Protein AF-A0A4P5VGD0-F1 (afdb_monomer_lite)

Structure (mmCIF, N/CA/C/O backbone):
data_AF-A0A4P5VGD0-F1
#
_entry.id   AF-A0A4P5VGD0-F1
#
loop_
_atom_site.group_PDB
_atom_site.id
_atom_site.type_symbol
_atom_site.label_atom_id
_atom_site.label_alt_id
_atom_site.label_comp_id
_atom_site.label_asym_id
_atom_site.label_entity_id
_atom_site.label_seq_id
_atom_site.pdbx_PDB_ins_code
_atom_site.Cartn_x
_atom_site.Cartn_y
_atom_site.Cartn_z
_atom_site.occupancy
_atom_site.B_iso_or_equiv
_atom_site.auth_seq_id
_atom_site.auth_comp_id
_atom_site.auth_asym_id
_atom_site.auth_atom_id
_atom_site.pdbx_PDB_model_num
ATOM 1 N N . MET A 1 1 ? 10.796 -4.808 -43.319 1.00 58.41 1 MET A N 1
ATOM 2 C CA . MET A 1 1 ? 11.223 -4.225 -44.612 1.00 58.41 1 MET A CA 1
ATOM 3 C C . MET A 1 1 ? 10.543 -2.903 -44.930 1.00 58.41 1 MET A C 1
ATOM 5 O O . MET A 1 1 ? 11.162 -2.084 -45.590 1.00 58.41 1 MET A O 1
ATOM 9 N N . GLU A 1 2 ? 9.349 -2.638 -44.395 1.00 63.09 2 GLU A N 1
ATOM 10 C CA . GLU A 1 2 ? 8.651 -1.364 -44.605 1.00 63.09 2 GLU A CA 1
ATOM 11 C C . GLU A 1 2 ? 9.410 -0.129 -44.078 1.00 63.09 2 GLU A C 1
ATOM 13 O O . GLU A 1 2 ? 9.567 0.842 -44.813 1.00 63.09 2 GLU A O 1
ATOM 18 N N . ALA A 1 3 ? 9.984 -0.197 -42.869 1.00 63.00 3 ALA A N 1
ATOM 19 C CA . ALA A 1 3 ? 10.832 0.875 -42.333 1.00 63.00 3 ALA A CA 1
ATOM 20 C C . ALA A 1 3 ? 12.031 1.175 -43.257 1.00 63.00 3 ALA A C 1
ATOM 22 O O . ALA A 1 3 ? 12.229 2.310 -43.673 1.00 63.00 3 ALA A O 1
ATOM 23 N N . PHE A 1 4 ? 12.763 0.138 -43.686 1.00 71.12 4 PHE A N 1
ATOM 24 C CA . PHE A 1 4 ? 13.881 0.276 -44.628 1.00 71.12 4 PHE A CA 1
ATOM 25 C C . PHE A 1 4 ? 13.449 0.878 -45.973 1.00 71.12 4 PHE A C 1
ATOM 27 O O . PHE A 1 4 ? 14.137 1.739 -46.510 1.00 71.12 4 PHE A O 1
ATOM 34 N N . ARG A 1 5 ? 12.288 0.472 -46.506 1.00 72.94 5 ARG A N 1
ATOM 35 C CA . ARG A 1 5 ? 11.708 1.028 -47.737 1.00 72.94 5 ARG A CA 1
ATOM 36 C C . ARG A 1 5 ? 11.447 2.528 -47.614 1.00 72.94 5 ARG A C 1
ATOM 38 O O . ARG A 1 5 ? 11.770 3.275 -48.536 1.00 72.94 5 ARG A O 1
ATOM 45 N N . ARG A 1 6 ? 10.872 2.968 -46.492 1.00 71.56 6 ARG A N 1
ATOM 46 C CA . ARG A 1 6 ? 10.594 4.384 -46.228 1.00 71.56 6 ARG A CA 1
ATOM 47 C C . ARG A 1 6 ? 11.887 5.180 -46.068 1.00 71.56 6 ARG A C 1
ATOM 49 O O . ARG A 1 6 ? 12.048 6.187 -46.752 1.00 71.56 6 ARG A O 1
ATOM 56 N N . THR A 1 7 ? 12.831 4.691 -45.262 1.00 71.56 7 THR A N 1
ATOM 57 C CA . THR A 1 7 ? 14.151 5.314 -45.078 1.00 71.56 7 THR A CA 1
ATOM 58 C C . THR A 1 7 ? 14.897 5.447 -46.407 1.00 71.56 7 THR A C 1
ATOM 60 O O . THR A 1 7 ? 15.406 6.519 -46.720 1.00 71.56 7 THR A O 1
ATOM 63 N N . LEU A 1 8 ? 14.896 4.400 -47.240 1.00 77.38 8 LEU A N 1
ATOM 64 C CA . LEU A 1 8 ? 15.502 4.426 -48.573 1.00 77.38 8 LEU A CA 1
ATOM 65 C C . LEU A 1 8 ? 14.818 5.448 -49.496 1.00 77.38 8 LEU A C 1
ATOM 67 O O . LEU A 1 8 ? 15.493 6.135 -50.261 1.00 77.38 8 LEU A O 1
ATOM 71 N N . GLY A 1 9 ? 13.492 5.583 -49.400 1.00 77.06 9 GLY A N 1
ATOM 72 C CA . GLY A 1 9 ? 12.734 6.618 -50.103 1.00 77.06 9 GLY A CA 1
ATOM 73 C C . GLY A 1 9 ? 13.174 8.028 -49.703 1.00 77.06 9 GLY A C 1
ATOM 74 O O . GLY A 1 9 ? 13.541 8.821 -50.567 1.00 77.06 9 GLY A O 1
ATOM 75 N N . VAL A 1 10 ? 13.235 8.311 -48.396 1.00 74.69 10 VAL A N 1
ATOM 76 C CA . VAL A 1 10 ? 13.710 9.601 -47.861 1.00 74.69 10 VAL A CA 1
ATOM 77 C C . VAL A 1 10 ? 15.154 9.876 -48.292 1.00 74.69 10 VAL A C 1
ATOM 79 O O . VAL A 1 10 ? 15.471 10.990 -48.712 1.00 74.69 10 VAL A O 1
ATOM 82 N N . HIS A 1 11 ? 16.022 8.865 -48.243 1.00 74.12 11 HIS A N 1
ATOM 83 C CA . HIS A 1 11 ? 17.412 8.950 -48.687 1.00 74.12 11 HIS A CA 1
ATOM 84 C C . HIS A 1 11 ? 17.518 9.308 -50.180 1.00 74.12 11 HIS A C 1
ATOM 86 O O . HIS A 1 11 ? 18.175 10.288 -50.536 1.00 74.12 11 HIS A O 1
ATOM 92 N N . SER A 1 12 ? 16.811 8.572 -51.047 1.00 77.75 12 SER A N 1
ATOM 93 C CA . SER A 1 12 ? 16.772 8.805 -52.499 1.00 77.75 12 SER A CA 1
ATOM 94 C C . SER A 1 12 ? 16.236 10.201 -52.839 1.00 77.75 12 SER A C 1
ATOM 96 O O . SER A 1 12 ? 16.847 10.931 -53.621 1.00 77.75 12 SER A O 1
ATOM 98 N N . ASP A 1 13 ? 15.141 10.622 -52.203 1.00 78.25 13 ASP A N 1
ATOM 99 C CA . ASP A 1 13 ? 14.528 11.934 -52.432 1.00 78.25 13 ASP A CA 1
ATOM 100 C C . ASP A 1 13 ? 15.438 13.087 -51.989 1.00 78.25 13 ASP A C 1
ATOM 102 O O . ASP A 1 13 ? 15.508 14.126 -52.651 1.00 78.25 13 ASP A O 1
ATOM 106 N N . THR A 1 14 ? 16.172 12.903 -50.890 1.00 72.62 14 THR A N 1
ATOM 107 C CA . THR A 1 14 ? 17.129 13.897 -50.379 1.00 72.62 14 THR A CA 1
ATOM 108 C C . THR A 1 14 ? 18.311 14.066 -51.329 1.00 72.62 14 THR A C 1
ATOM 110 O O . THR A 1 14 ? 18.707 15.195 -51.627 1.00 72.62 14 THR A O 1
ATOM 113 N N . LEU A 1 15 ? 18.833 12.961 -51.866 1.00 74.31 15 LEU A N 1
ATOM 114 C CA . LEU A 1 15 ? 19.904 12.982 -52.862 1.00 74.31 15 LEU A CA 1
ATOM 115 C C . LEU A 1 15 ? 19.450 13.618 -54.187 1.00 74.31 15 LEU A C 1
ATOM 117 O O . LEU A 1 15 ? 20.179 14.442 -54.741 1.00 74.31 15 LEU A O 1
ATOM 121 N N . LYS A 1 16 ? 18.220 13.339 -54.646 1.00 76.06 16 LYS A N 1
ATOM 122 C CA . LYS A 1 16 ? 17.645 13.944 -55.865 1.00 76.06 16 LYS A CA 1
ATOM 123 C C . LYS A 1 16 ? 17.498 15.460 -55.736 1.00 76.06 16 LYS A C 1
ATOM 125 O O . LYS A 1 16 ? 17.841 16.199 -56.656 1.00 76.06 16 LYS A O 1
ATOM 130 N N . ARG A 1 17 ? 17.033 15.951 -54.580 1.00 71.06 17 ARG A N 1
ATOM 131 C CA . ARG A 1 17 ? 16.923 17.400 -54.309 1.00 71.06 17 ARG A CA 1
ATOM 132 C C . ARG A 1 17 ? 18.287 18.097 -54.293 1.00 71.06 17 ARG A C 1
ATOM 134 O O . ARG A 1 17 ? 18.388 19.242 -54.733 1.00 71.06 17 ARG A O 1
ATOM 141 N N . ARG A 1 18 ? 19.334 17.408 -53.822 1.00 68.94 18 ARG A N 1
ATOM 142 C CA . ARG A 1 18 ? 20.717 17.913 -53.805 1.00 68.94 18 ARG A CA 1
ATOM 143 C C . ARG A 1 18 ? 21.304 18.033 -55.215 1.00 68.94 18 ARG A C 1
ATOM 145 O O . ARG A 1 18 ? 21.927 19.048 -55.513 1.00 68.94 18 ARG A O 1
ATOM 152 N N . GLU A 1 19 ? 21.078 17.046 -56.084 1.00 68.31 19 GLU A N 1
ATOM 153 C CA . GLU A 1 19 ? 21.515 17.079 -57.492 1.00 68.31 19 GLU A CA 1
ATOM 154 C C . GLU A 1 19 ? 20.837 18.215 -58.281 1.00 68.31 19 GLU A C 1
ATOM 156 O O . GLU A 1 19 ? 21.471 18.889 -59.089 1.00 68.31 19 GLU A O 1
ATOM 161 N N . GLN A 1 20 ? 19.571 18.507 -57.970 1.00 69.94 20 GLN A N 1
ATOM 162 C CA . GLN A 1 20 ? 18.795 19.603 -58.569 1.00 69.94 20 GLN A CA 1
ATOM 163 C C . GLN A 1 20 ? 19.204 21.010 -58.083 1.00 69.94 20 GLN A C 1
ATOM 165 O O . GLN A 1 20 ? 18.547 21.995 -58.421 1.00 69.94 20 GLN A O 1
ATOM 170 N N . GLY A 1 21 ? 20.275 21.137 -57.291 1.00 57.81 21 GLY A N 1
ATOM 171 C CA . GLY A 1 21 ? 20.834 22.428 -56.878 1.00 57.81 21 GLY A CA 1
ATOM 172 C C . GLY A 1 21 ? 19.969 23.218 -55.890 1.00 57.81 21 GLY A C 1
ATOM 173 O O . GLY A 1 21 ? 20.215 24.407 -55.678 1.00 57.81 21 GLY A O 1
ATOM 174 N N . GLN A 1 22 ? 18.966 22.593 -55.262 1.00 53.88 22 GLN A N 1
ATOM 175 C CA . GLN A 1 22 ? 18.227 23.232 -54.177 1.00 53.88 22 GLN A CA 1
ATOM 176 C C . GLN A 1 22 ? 19.127 23.303 -52.939 1.00 53.88 22 GLN A C 1
ATOM 178 O O . GLN A 1 22 ? 19.459 22.290 -52.328 1.00 53.88 22 GLN A O 1
ATOM 183 N N . VAL A 1 23 ? 19.545 24.522 -52.582 1.00 45.59 23 VAL A N 1
ATOM 184 C CA . VAL A 1 23 ? 20.356 24.800 -51.391 1.00 45.59 23 VAL A CA 1
ATOM 185 C C . VAL A 1 23 ? 19.605 24.316 -50.150 1.00 45.59 23 VAL A C 1
ATOM 187 O O . VAL A 1 23 ? 18.684 24.978 -49.669 1.00 45.59 23 VAL A O 1
ATOM 190 N N . LEU A 1 24 ? 20.021 23.174 -49.602 1.00 50.53 24 LEU A N 1
ATOM 191 C CA . LEU A 1 24 ? 19.729 22.807 -48.221 1.00 50.53 24 LEU A CA 1
ATOM 192 C C . LEU A 1 24 ? 20.433 23.854 -47.354 1.00 50.53 24 LEU A C 1
ATOM 194 O O . LEU A 1 24 ? 21.659 23.847 -47.241 1.00 50.53 24 LEU A O 1
ATOM 198 N N . ARG A 1 25 ? 19.678 24.829 -46.826 1.00 43.50 25 ARG A N 1
ATOM 199 C CA . ARG A 1 25 ? 20.219 25.828 -45.893 1.00 43.50 25 ARG A CA 1
ATOM 200 C C . ARG A 1 25 ? 20.962 25.082 -44.787 1.00 43.50 25 ARG A C 1
ATOM 202 O O . ARG A 1 25 ? 20.392 24.210 -44.141 1.00 43.50 25 ARG A O 1
ATOM 209 N N . SER A 1 26 ? 22.232 25.426 -44.614 1.00 42.41 26 SER A N 1
ATOM 210 C CA . SER A 1 26 ? 23.135 24.846 -43.628 1.00 42.41 26 SER A CA 1
ATOM 211 C C . SER A 1 26 ? 22.540 24.930 -42.220 1.00 42.41 26 SER A C 1
ATOM 213 O O . SER A 1 26 ? 22.557 25.997 -41.604 1.00 42.41 26 SER A O 1
ATOM 215 N N . ALA A 1 27 ? 22.050 23.809 -41.699 1.00 38.38 27 ALA A N 1
ATOM 216 C CA . ALA A 1 27 ? 21.934 23.591 -40.265 1.00 38.38 27 ALA A CA 1
ATOM 217 C C . ALA A 1 27 ? 23.248 22.949 -39.808 1.00 38.38 27 ALA A C 1
ATOM 219 O O . ALA A 1 27 ? 23.415 21.735 -39.774 1.00 38.38 27 ALA A O 1
ATOM 220 N N . SER A 1 28 ? 24.247 23.789 -39.572 1.00 40.97 28 SER A N 1
ATOM 221 C CA . SER A 1 28 ? 25.548 23.389 -39.053 1.00 40.97 28 SER A CA 1
ATOM 222 C C . SER A 1 28 ? 25.488 23.298 -37.530 1.00 40.97 28 SER A C 1
ATOM 224 O O . SER A 1 28 ? 25.845 24.267 -36.867 1.00 40.97 28 SER A O 1
ATOM 226 N N . ARG A 1 29 ? 25.074 22.143 -36.980 1.00 44.34 29 ARG A N 1
ATOM 227 C CA . ARG A 1 29 ? 25.470 21.663 -35.637 1.00 44.34 29 ARG A CA 1
ATOM 228 C C . ARG A 1 29 ? 25.455 20.121 -35.571 1.00 44.34 29 ARG A C 1
ATOM 230 O O . ARG A 1 29 ? 24.401 19.538 -35.794 1.00 44.34 29 ARG A O 1
ATOM 237 N N . PRO A 1 30 ? 26.580 19.462 -35.233 1.00 44.38 30 PRO A N 1
ATOM 238 C CA . PRO A 1 30 ? 26.634 18.018 -34.958 1.00 44.38 30 PRO A CA 1
ATOM 239 C C . PRO A 1 30 ? 25.790 17.571 -33.750 1.00 44.38 30 PRO A C 1
ATOM 241 O O . PRO A 1 30 ? 25.445 16.401 -33.665 1.00 44.38 30 PRO A O 1
ATOM 244 N N . ASP A 1 31 ? 25.414 18.500 -32.861 1.00 43.91 31 ASP A N 1
ATOM 245 C CA . ASP A 1 31 ? 24.616 18.246 -31.646 1.00 43.91 31 ASP A CA 1
ATOM 246 C C . ASP A 1 31 ? 23.141 17.859 -31.900 1.00 43.91 31 ASP A C 1
ATOM 248 O O . ASP A 1 31 ? 22.397 17.658 -30.948 1.00 43.91 31 ASP A O 1
ATOM 252 N N . GLN A 1 32 ? 22.682 17.773 -33.156 1.00 43.09 32 GLN A N 1
ATOM 253 C CA . GLN A 1 32 ? 21.273 17.503 -33.506 1.00 43.09 32 GLN A CA 1
ATOM 254 C C . GLN A 1 32 ? 20.995 16.074 -34.011 1.00 43.09 32 GLN A C 1
ATOM 256 O O . GLN A 1 32 ? 19.909 15.815 -34.510 1.00 43.09 32 GLN A O 1
ATOM 261 N N . LEU A 1 33 ? 21.945 15.137 -33.896 1.00 50.72 33 LEU A N 1
ATOM 262 C CA . LEU A 1 33 ? 21.727 13.703 -34.182 1.00 50.72 33 LEU A CA 1
ATOM 263 C C . LEU A 1 33 ? 21.322 12.934 -32.909 1.00 50.72 33 LEU A C 1
ATOM 265 O O . LEU A 1 33 ? 21.836 11.846 -32.627 1.00 50.72 33 LEU A O 1
ATOM 269 N N . GLY A 1 34 ? 20.455 13.544 -32.099 1.00 48.34 34 GLY A N 1
ATOM 270 C CA . GLY A 1 34 ? 20.126 13.086 -30.751 1.00 48.34 34 GLY A CA 1
ATOM 271 C C . GLY A 1 34 ? 19.454 11.713 -30.733 1.00 48.34 34 GLY A C 1
ATOM 272 O O . GLY A 1 34 ? 19.787 10.892 -29.882 1.00 48.34 34 GLY A O 1
ATOM 273 N N . LEU A 1 35 ? 18.568 11.409 -31.691 1.00 49.19 35 LEU A N 1
ATOM 274 C CA . LEU A 1 35 ? 17.863 10.118 -31.769 1.00 49.19 35 LEU A CA 1
ATOM 275 C C . LEU A 1 35 ? 18.808 8.935 -32.053 1.00 49.19 35 LEU A C 1
ATOM 277 O O . LEU A 1 35 ? 18.571 7.827 -31.571 1.00 49.19 35 LEU A O 1
ATOM 281 N N . LEU A 1 36 ? 19.879 9.163 -32.823 1.00 47.16 36 LEU A N 1
ATOM 282 C CA . LEU A 1 36 ? 20.838 8.125 -33.231 1.00 47.16 36 LEU A CA 1
ATOM 283 C C . LEU A 1 36 ? 22.011 7.947 -32.254 1.00 47.16 36 LEU A C 1
ATOM 285 O O . LEU A 1 36 ? 22.601 6.867 -32.218 1.00 47.16 36 LEU A O 1
ATOM 289 N N . GLN A 1 37 ? 22.382 8.990 -31.502 1.00 43.28 37 GLN A N 1
ATOM 290 C CA . GLN A 1 37 ? 23.615 9.002 -30.700 1.00 43.28 37 GLN A CA 1
ATOM 291 C C . GLN A 1 37 ? 23.401 9.076 -29.183 1.00 43.28 37 GLN A C 1
ATOM 293 O O . GLN A 1 37 ? 24.281 8.633 -28.443 1.00 43.28 37 GLN A O 1
ATOM 298 N N . GLN A 1 38 ? 22.278 9.608 -28.690 1.00 44.91 38 GLN A N 1
ATOM 299 C CA . GLN A 1 38 ? 22.070 9.765 -27.247 1.00 44.91 38 GLN A CA 1
ATOM 300 C C . GLN A 1 38 ? 21.395 8.535 -26.626 1.00 44.91 38 GLN A C 1
ATOM 302 O O . GLN A 1 38 ? 20.489 7.919 -27.193 1.00 44.91 38 GLN A O 1
ATOM 307 N N . ALA A 1 39 ? 21.852 8.169 -25.426 1.00 42.50 39 ALA A N 1
ATOM 308 C CA . ALA A 1 39 ? 21.084 7.301 -24.546 1.00 42.50 39 ALA A CA 1
ATOM 309 C C . ALA A 1 39 ? 19.827 8.063 -24.103 1.00 42.50 39 ALA A C 1
ATOM 311 O O . ALA A 1 39 ? 19.910 9.251 -23.811 1.00 42.50 39 ALA A O 1
ATOM 312 N N . ILE A 1 40 ? 18.681 7.383 -24.078 1.00 44.88 40 ILE A N 1
ATOM 313 C CA . ILE A 1 40 ? 17.439 7.955 -23.549 1.00 44.88 40 ILE A CA 1
ATOM 314 C C . ILE A 1 40 ? 17.672 8.197 -22.054 1.00 44.88 40 ILE A C 1
ATOM 316 O O . ILE A 1 40 ? 17.992 7.248 -21.333 1.00 44.88 40 ILE A O 1
ATOM 320 N N . ASP A 1 41 ? 17.562 9.449 -21.616 1.00 42.72 41 ASP A N 1
ATOM 321 C CA . ASP A 1 41 ? 17.566 9.834 -20.208 1.00 42.72 41 ASP A CA 1
ATOM 322 C C . ASP A 1 41 ? 16.158 10.268 -19.763 1.00 42.72 41 ASP A C 1
ATOM 324 O O . ASP A 1 41 ? 15.214 10.338 -20.555 1.00 42.72 41 ASP A O 1
ATOM 328 N N . GLY A 1 42 ? 15.992 10.494 -18.460 1.00 40.12 42 GLY A N 1
ATOM 329 C CA . GLY A 1 42 ? 14.705 10.862 -17.866 1.00 40.12 42 GLY A CA 1
ATOM 330 C C . GLY A 1 42 ? 14.175 12.247 -18.264 1.00 40.12 42 GLY A C 1
ATOM 331 O O . GLY A 1 42 ? 13.055 12.560 -17.866 1.00 40.12 42 GLY A O 1
ATOM 332 N N . ASP A 1 43 ? 14.946 13.038 -19.020 1.00 38.22 43 ASP A N 1
ATOM 333 C CA . ASP A 1 43 ? 14.613 14.392 -19.497 1.00 38.22 43 ASP A CA 1
ATOM 334 C C . ASP A 1 43 ? 14.262 14.400 -21.003 1.00 38.22 43 ASP A C 1
ATOM 336 O O . ASP A 1 43 ? 14.219 15.447 -21.650 1.00 38.22 43 ASP A O 1
ATOM 340 N N . ASP A 1 44 ? 13.982 13.226 -21.584 1.00 51.84 44 ASP A N 1
ATOM 341 C CA . ASP A 1 44 ? 13.574 13.102 -22.981 1.00 51.84 44 ASP A CA 1
ATOM 342 C C . ASP A 1 44 ? 12.127 13.592 -23.216 1.00 51.84 44 ASP A C 1
ATOM 344 O O . ASP A 1 44 ? 11.154 12.827 -23.146 1.00 51.84 44 ASP A O 1
ATOM 348 N N . ASP A 1 45 ? 11.996 14.878 -23.552 1.00 46.56 45 ASP A N 1
ATOM 349 C CA . ASP A 1 45 ? 10.745 15.559 -23.929 1.00 46.56 45 ASP A CA 1
ATOM 350 C C . ASP A 1 45 ? 9.986 14.870 -25.092 1.00 46.56 45 ASP A C 1
ATOM 352 O O . ASP A 1 45 ? 8.789 15.106 -25.292 1.00 46.56 45 ASP A O 1
ATOM 356 N N . ARG A 1 46 ? 10.626 13.960 -25.850 1.00 51.84 46 ARG A N 1
ATOM 357 C CA . ARG A 1 46 ? 9.992 13.197 -26.950 1.00 51.84 46 ARG A CA 1
ATOM 358 C C . ARG A 1 46 ? 8.957 12.183 -26.463 1.00 51.84 46 ARG A C 1
ATOM 360 O O . ARG A 1 46 ? 8.135 11.709 -27.245 1.00 51.84 46 ARG A O 1
ATOM 367 N N . ALA A 1 47 ? 8.954 11.851 -25.174 1.00 49.44 47 ALA A N 1
ATOM 368 C CA . ALA A 1 47 ? 7.953 10.976 -24.568 1.00 49.44 47 ALA A CA 1
ATOM 369 C C . ALA A 1 47 ? 6.503 11.486 -24.712 1.00 49.44 47 ALA A C 1
ATOM 371 O O . ALA A 1 47 ? 5.561 10.673 -24.702 1.00 49.44 47 ALA A O 1
ATOM 372 N N . ASP A 1 48 ? 6.351 12.809 -24.828 1.00 51.53 48 ASP A N 1
ATOM 373 C CA . ASP A 1 48 ? 5.073 13.524 -24.885 1.00 51.53 48 ASP A CA 1
ATOM 374 C C . ASP A 1 48 ? 4.675 13.921 -26.318 1.00 51.53 48 ASP A C 1
ATOM 376 O O . ASP A 1 48 ? 3.542 14.350 -26.548 1.00 51.53 48 ASP A O 1
ATOM 380 N N . ALA A 1 49 ? 5.575 13.721 -27.284 1.00 55.94 49 ALA A N 1
ATOM 381 C CA . ALA A 1 49 ? 5.334 13.944 -28.702 1.00 55.94 49 ALA A CA 1
ATOM 382 C C . ALA A 1 49 ? 4.404 12.862 -29.285 1.00 55.94 49 ALA A C 1
ATOM 384 O O . ALA A 1 49 ? 4.460 11.688 -28.905 1.00 55.94 49 ALA A O 1
ATOM 385 N N . ASP A 1 50 ? 3.513 13.253 -30.194 1.00 62.91 50 ASP A N 1
ATOM 386 C CA . ASP A 1 50 ? 2.635 12.328 -30.907 1.00 62.91 50 ASP A CA 1
ATOM 387 C C . ASP A 1 50 ? 3.404 11.467 -31.926 1.00 62.91 50 ASP A C 1
ATOM 389 O O . ASP A 1 50 ? 4.485 11.818 -32.389 1.00 62.91 50 ASP A O 1
ATOM 393 N N . GLU A 1 51 ? 2.852 10.303 -32.289 1.00 63.50 51 GLU A N 1
ATOM 394 C CA . GLU A 1 51 ? 3.549 9.336 -33.156 1.00 63.50 51 GLU A CA 1
ATOM 395 C C . GLU A 1 51 ? 3.961 9.944 -34.511 1.00 63.50 51 GLU A C 1
ATOM 397 O O . GLU A 1 51 ? 5.004 9.584 -35.057 1.00 63.50 51 GLU A O 1
ATOM 402 N N . GLU A 1 52 ? 3.166 10.877 -35.044 1.00 66.69 52 GLU A N 1
ATOM 403 C CA . GLU A 1 52 ? 3.443 11.555 -36.311 1.00 66.69 52 GLU A CA 1
ATOM 404 C C . GLU A 1 52 ? 4.624 12.529 -36.196 1.00 66.69 52 GLU A C 1
ATOM 406 O O . GLU A 1 52 ? 5.509 12.489 -37.050 1.00 66.69 52 GLU A O 1
ATOM 411 N N . SER A 1 53 ? 4.727 13.309 -35.116 1.00 64.31 53 SER A N 1
ATOM 412 C CA . SER A 1 53 ? 5.873 14.208 -34.918 1.00 64.31 53 SER A CA 1
ATOM 413 C C . SER A 1 53 ? 7.181 13.461 -34.657 1.00 64.31 53 SER A C 1
ATOM 415 O O . SER A 1 53 ? 8.207 13.843 -35.215 1.00 64.31 53 SER A O 1
ATOM 417 N N . VAL A 1 54 ? 7.157 12.350 -33.910 1.00 64.31 54 VAL A N 1
ATOM 418 C CA . VAL A 1 54 ? 8.347 11.496 -33.707 1.00 64.31 54 VAL A CA 1
ATOM 419 C C . VAL A 1 54 ? 8.835 10.907 -35.036 1.00 64.31 54 VAL A C 1
ATOM 421 O O . VAL A 1 54 ? 10.037 10.833 -35.297 1.00 64.31 54 VAL A O 1
ATOM 424 N N . LEU A 1 55 ? 7.907 10.503 -35.910 1.00 64.69 55 LEU A N 1
ATOM 425 C CA . LEU A 1 55 ? 8.233 10.037 -37.260 1.00 64.69 55 LEU A CA 1
ATOM 426 C C . LEU A 1 55 ? 8.815 11.160 -38.125 1.00 64.69 55 LEU A C 1
ATOM 428 O O . LEU A 1 55 ? 9.782 10.935 -38.852 1.00 64.69 55 LEU A O 1
ATOM 432 N N . GLU A 1 56 ? 8.244 12.362 -38.057 1.00 66.19 56 GLU A N 1
ATOM 433 C CA . GLU A 1 56 ? 8.752 13.522 -38.786 1.00 66.19 56 GLU A CA 1
ATOM 434 C C . GLU A 1 56 ? 10.150 13.931 -38.321 1.00 66.19 56 GLU A C 1
ATOM 436 O O . GLU A 1 56 ? 10.991 14.249 -39.162 1.00 66.19 56 GLU A O 1
ATOM 441 N N . GLU A 1 57 ? 10.412 13.899 -37.016 1.00 64.88 57 GLU A N 1
ATOM 442 C CA . GLU A 1 57 ? 11.716 14.187 -36.420 1.00 64.88 57 GLU A CA 1
ATOM 443 C C . GLU A 1 57 ? 12.761 13.150 -36.853 1.00 64.88 57 GLU A C 1
ATOM 445 O O . GLU A 1 57 ? 13.827 13.526 -37.340 1.00 64.88 57 GLU A O 1
ATOM 450 N N . ALA A 1 58 ? 12.426 11.855 -36.821 1.00 63.38 58 ALA A N 1
ATOM 451 C CA . ALA A 1 58 ? 13.294 10.794 -37.337 1.00 63.38 58 ALA A CA 1
ATOM 452 C C . ALA A 1 58 ? 13.591 10.960 -38.843 1.00 63.38 58 ALA A C 1
ATOM 454 O O . ALA A 1 58 ? 14.740 10.833 -39.280 1.00 63.38 58 ALA A O 1
ATOM 455 N N . ASP A 1 59 ? 12.578 11.307 -39.646 1.00 66.62 59 ASP A N 1
ATOM 456 C CA . ASP A 1 59 ? 12.742 11.604 -41.072 1.00 66.62 59 ASP A CA 1
ATOM 457 C C . ASP A 1 59 ? 13.585 12.881 -41.293 1.00 66.62 59 ASP A C 1
ATOM 459 O O . ASP A 1 59 ? 14.283 12.996 -42.306 1.00 66.62 59 ASP A O 1
ATOM 463 N N . GLN A 1 60 ? 13.516 13.873 -40.396 1.00 63.50 60 GLN A N 1
ATOM 464 C CA . GLN A 1 60 ? 14.332 15.095 -40.432 1.00 63.50 60 GLN A CA 1
ATOM 465 C C . GLN A 1 60 ? 15.791 14.821 -40.056 1.00 63.50 60 GLN A C 1
ATOM 467 O O . GLN A 1 60 ? 16.687 15.249 -40.786 1.00 63.50 60 GLN A O 1
ATOM 472 N N . GLU A 1 61 ? 16.046 14.071 -38.987 1.00 63.75 61 GLU A N 1
ATOM 473 C CA . GLU A 1 61 ? 17.396 13.663 -38.598 1.00 63.75 61 GLU A CA 1
ATOM 474 C C . GLU A 1 61 ? 18.053 12.813 -39.686 1.00 63.75 61 GLU A C 1
ATOM 476 O O . GLU A 1 61 ? 19.199 13.069 -40.061 1.00 63.75 61 GLU A O 1
ATOM 481 N N . HIS A 1 62 ? 17.322 11.859 -40.273 1.00 63.28 62 HIS A N 1
ATOM 482 C CA . HIS A 1 62 ? 17.843 11.068 -41.385 1.00 63.28 62 HIS A CA 1
ATOM 483 C C . HIS A 1 62 ? 18.211 11.962 -42.581 1.00 63.28 62 HIS A C 1
ATOM 485 O O . HIS A 1 62 ? 19.288 11.819 -43.159 1.00 63.28 62 HIS A O 1
ATOM 491 N N . ARG A 1 63 ? 17.372 12.953 -42.916 1.00 64.94 63 ARG A N 1
ATOM 492 C CA . ARG A 1 63 ? 17.683 13.960 -43.947 1.00 64.94 63 ARG A CA 1
ATOM 493 C C . ARG A 1 63 ? 18.953 14.751 -43.630 1.00 64.94 63 ARG A C 1
ATOM 495 O O . ARG A 1 63 ? 19.763 14.972 -44.529 1.00 64.94 63 ARG A O 1
ATOM 502 N N . LEU A 1 64 ? 19.142 15.166 -42.378 1.00 61.16 64 LEU A N 1
ATOM 503 C CA . LEU A 1 64 ? 20.329 15.901 -41.926 1.00 61.16 64 LEU A CA 1
ATOM 504 C C . LEU A 1 64 ? 21.595 15.034 -41.973 1.00 61.16 64 LEU A C 1
ATOM 506 O O . LEU A 1 64 ? 22.629 15.491 -42.467 1.00 61.16 64 LEU A O 1
ATOM 510 N N . ALA A 1 65 ? 21.518 13.775 -41.539 1.00 62.31 65 ALA A N 1
ATOM 511 C CA . ALA A 1 65 ? 22.618 12.812 -41.613 1.00 62.31 65 ALA A CA 1
ATOM 512 C C . ALA A 1 65 ? 23.065 12.573 -43.067 1.00 62.31 65 ALA A C 1
ATOM 514 O O . ALA A 1 65 ? 24.253 12.579 -43.385 1.00 62.31 65 ALA A O 1
ATOM 515 N N . VAL A 1 66 ? 22.107 12.447 -43.988 1.00 63.44 66 VAL A N 1
ATOM 516 C CA . VAL A 1 66 ? 22.382 12.293 -45.425 1.00 63.44 66 VAL A CA 1
ATOM 517 C C . VAL A 1 66 ? 22.945 13.578 -46.039 1.00 63.44 66 VAL A C 1
ATOM 519 O O . VAL A 1 66 ? 23.839 13.523 -46.883 1.00 63.44 66 VAL A O 1
ATOM 522 N N . ALA A 1 67 ? 22.466 14.747 -45.608 1.00 60.31 67 ALA A N 1
ATOM 523 C CA . ALA A 1 67 ? 22.969 16.038 -46.075 1.00 60.31 67 ALA A CA 1
ATOM 524 C C . ALA A 1 67 ? 24.411 16.318 -45.611 1.00 60.31 67 ALA A C 1
ATOM 526 O O . ALA A 1 67 ? 25.182 16.943 -46.343 1.00 60.31 67 ALA A O 1
ATOM 527 N N . THR A 1 68 ? 24.773 15.854 -44.413 1.00 57.53 68 THR A N 1
ATOM 528 C CA . THR A 1 68 ? 26.115 15.998 -43.821 1.00 57.53 68 THR A CA 1
ATOM 529 C C . THR A 1 68 ? 27.113 14.961 -44.336 1.00 57.53 68 THR A C 1
ATOM 531 O O . THR A 1 68 ? 28.308 15.257 -44.405 1.00 57.53 68 THR A O 1
ATOM 534 N N . ALA A 1 69 ? 26.653 13.784 -44.770 1.00 58.38 69 ALA A N 1
ATOM 535 C CA . ALA A 1 69 ? 27.494 12.795 -45.433 1.00 58.38 69 ALA A CA 1
ATOM 536 C C . ALA A 1 69 ? 28.066 13.355 -46.755 1.00 58.38 69 ALA A C 1
ATOM 538 O O . ALA A 1 69 ? 27.360 13.635 -47.731 1.00 58.38 69 ALA A O 1
ATOM 539 N N . ALA A 1 70 ? 29.386 13.544 -46.788 1.00 48.31 70 ALA A N 1
ATOM 540 C CA . ALA A 1 70 ? 30.133 14.127 -47.902 1.00 48.31 70 ALA A CA 1
ATOM 541 C C . ALA A 1 70 ? 30.393 13.129 -49.052 1.00 48.31 70 ALA A C 1
ATOM 543 O O . ALA A 1 70 ? 31.510 13.044 -49.556 1.00 48.31 70 ALA A O 1
ATOM 544 N N . LEU A 1 71 ? 29.385 12.359 -49.468 1.00 56.50 71 LEU A N 1
ATOM 545 C CA . LEU A 1 71 ? 29.509 11.430 -50.594 1.00 56.50 71 LEU A CA 1
ATOM 546 C C . LEU A 1 71 ? 28.997 12.097 -51.876 1.00 56.50 71 LEU A C 1
ATOM 548 O O . LEU A 1 71 ? 27.831 12.482 -51.971 1.00 56.50 71 LEU A O 1
ATOM 552 N N . ALA A 1 72 ? 29.882 12.268 -52.860 1.00 58.16 72 ALA A N 1
ATOM 553 C CA . ALA A 1 72 ? 29.476 12.567 -54.227 1.00 58.16 72 ALA A CA 1
ATOM 554 C C . ALA A 1 72 ? 28.887 11.282 -54.820 1.00 58.16 72 ALA A C 1
ATOM 556 O O . ALA A 1 72 ? 29.607 10.306 -54.992 1.00 58.16 72 ALA A O 1
ATOM 557 N N . VAL A 1 73 ? 27.579 11.275 -55.072 1.00 64.56 73 VAL A N 1
ATOM 558 C CA . VAL A 1 73 ? 26.872 10.107 -55.611 1.00 64.56 73 VAL A CA 1
ATOM 559 C C . VAL A 1 73 ? 27.141 10.041 -57.110 1.00 64.56 73 VAL A C 1
ATOM 561 O O . VAL A 1 73 ? 26.721 10.923 -57.860 1.00 64.56 73 VAL A O 1
ATOM 564 N N . GLY A 1 74 ? 27.893 9.035 -57.542 1.00 74.75 74 GLY A N 1
ATOM 565 C CA . GLY A 1 74 ? 28.123 8.746 -58.948 1.00 74.75 74 GLY A CA 1
ATOM 566 C C . GLY A 1 74 ? 26.979 7.942 -59.583 1.00 74.75 74 GLY A C 1
ATOM 567 O O . GLY A 1 74 ? 26.022 7.539 -58.916 1.00 74.75 74 GLY A O 1
ATOM 568 N N . PRO A 1 75 ? 27.063 7.669 -60.897 1.00 73.88 75 PRO A N 1
ATOM 569 C CA . PRO A 1 75 ? 26.058 6.881 -61.619 1.00 73.88 75 PRO A CA 1
ATOM 570 C C . PRO A 1 75 ? 25.902 5.450 -61.079 1.00 73.88 75 PRO A C 1
ATOM 572 O O . PRO A 1 75 ? 24.821 4.871 -61.148 1.00 73.88 75 PRO A O 1
ATOM 575 N N . SER A 1 76 ? 26.981 4.881 -60.535 1.00 76.44 76 SER A N 1
ATOM 576 C CA . SER A 1 76 ? 27.006 3.557 -59.907 1.00 76.44 76 SER A CA 1
ATOM 577 C C . SER A 1 76 ? 26.200 3.498 -58.614 1.00 76.44 76 SER A C 1
ATOM 579 O O . SER A 1 76 ? 25.472 2.535 -58.395 1.00 76.44 76 SER A O 1
ATOM 581 N N . GLU A 1 77 ? 26.302 4.516 -57.761 1.00 78.69 77 GLU A N 1
ATOM 582 C CA . GLU A 1 77 ? 25.558 4.568 -56.504 1.00 78.69 77 GLU A CA 1
ATOM 583 C C . GLU A 1 77 ? 24.062 4.779 -56.747 1.00 78.69 77 GLU A C 1
ATOM 585 O O . GLU A 1 77 ? 23.244 4.195 -56.042 1.00 78.69 77 GLU A O 1
ATOM 590 N N . TRP A 1 78 ? 23.689 5.545 -57.778 1.00 79.44 78 TRP A N 1
ATOM 591 C CA . TRP A 1 78 ? 22.291 5.665 -58.200 1.00 79.44 78 TRP A CA 1
ATOM 592 C C . TRP A 1 78 ? 21.711 4.336 -58.678 1.00 79.44 78 TRP A C 1
ATOM 594 O O . TRP A 1 78 ? 20.622 3.964 -58.246 1.00 79.44 78 TRP A O 1
ATOM 604 N N . ALA A 1 79 ? 22.459 3.594 -59.500 1.00 82.44 79 ALA A N 1
ATOM 605 C CA . ALA A 1 79 ? 22.047 2.262 -59.930 1.00 82.44 79 ALA A CA 1
ATOM 606 C C . ALA A 1 79 ? 21.861 1.312 -58.734 1.00 82.44 79 ALA A C 1
ATOM 608 O O . ALA A 1 79 ? 20.886 0.566 -58.690 1.00 82.44 79 ALA A O 1
ATOM 609 N N . LEU A 1 80 ? 22.748 1.389 -57.736 1.00 82.69 80 LEU A N 1
ATOM 610 C CA . LEU A 1 80 ? 22.644 0.601 -56.508 1.00 82.69 80 LEU A CA 1
ATOM 611 C C . LEU A 1 80 ? 21.429 1.011 -55.657 1.00 82.69 80 LEU A C 1
ATOM 613 O O . LEU A 1 80 ? 20.737 0.149 -55.126 1.00 82.69 80 LEU A O 1
ATOM 617 N N . LEU A 1 81 ? 21.126 2.308 -55.544 1.00 82.69 81 LEU A N 1
ATOM 618 C CA . LEU A 1 81 ? 19.935 2.793 -54.837 1.00 82.69 81 LEU A CA 1
ATOM 619 C C . LEU A 1 81 ? 18.637 2.336 -55.509 1.00 82.69 81 LEU A C 1
ATOM 621 O O . LEU A 1 81 ? 17.696 1.951 -54.813 1.00 82.69 81 LEU A O 1
ATOM 625 N N . ASP A 1 82 ? 18.589 2.362 -56.841 1.00 81.94 82 ASP A N 1
ATOM 626 C CA . ASP A 1 82 ? 17.442 1.870 -57.603 1.00 81.94 82 ASP A CA 1
ATOM 627 C C . ASP A 1 82 ? 17.289 0.350 -57.452 1.00 81.94 82 ASP A C 1
ATOM 629 O O . ASP A 1 82 ? 16.185 -0.128 -57.187 1.00 81.94 82 ASP A O 1
ATOM 633 N N . GLU A 1 83 ? 18.393 -0.403 -57.495 1.00 86.25 83 GLU A N 1
ATOM 634 C CA . GLU A 1 83 ? 18.401 -1.844 -57.223 1.00 86.25 83 GLU A CA 1
ATOM 635 C C . GLU A 1 83 ? 17.905 -2.153 -55.800 1.00 86.25 83 GLU A C 1
ATOM 637 O O . GLU A 1 83 ? 17.022 -2.991 -55.609 1.00 86.25 83 GLU A O 1
ATOM 642 N N . MET A 1 84 ? 18.394 -1.429 -54.789 1.00 83.19 84 MET A N 1
ATOM 643 C CA . MET A 1 84 ? 17.932 -1.559 -53.402 1.00 83.19 84 MET A CA 1
ATOM 644 C C . MET A 1 84 ? 16.438 -1.233 -53.266 1.00 83.19 84 MET A C 1
ATOM 646 O O . MET A 1 84 ? 15.729 -1.890 -52.497 1.00 83.19 84 MET A O 1
ATOM 650 N N . ALA A 1 85 ? 15.940 -0.241 -54.010 1.00 82.50 85 ALA A N 1
ATOM 651 C CA . ALA A 1 85 ? 14.530 0.134 -54.004 1.00 82.50 85 ALA A CA 1
ATOM 652 C C . ALA A 1 85 ? 13.659 -0.934 -54.671 1.00 82.50 85 ALA A C 1
ATOM 654 O O . ALA A 1 85 ? 12.582 -1.247 -54.159 1.00 82.50 85 ALA A O 1
ATOM 655 N N . ASP A 1 86 ? 14.128 -1.528 -55.767 1.00 83.69 86 ASP A N 1
ATOM 656 C CA . ASP A 1 86 ? 13.459 -2.637 -56.442 1.00 83.69 86 ASP A CA 1
ATOM 657 C C . ASP A 1 86 ? 13.403 -3.890 -55.574 1.00 83.69 86 ASP A C 1
ATOM 659 O O . ASP A 1 86 ? 12.320 -4.455 -55.401 1.00 83.69 86 ASP A O 1
ATOM 663 N N . ILE A 1 87 ? 14.522 -4.272 -54.952 1.00 83.62 87 ILE A N 1
ATOM 664 C CA . ILE A 1 87 ? 14.570 -5.386 -53.999 1.00 83.62 87 ILE A CA 1
ATOM 665 C C . ILE A 1 87 ? 13.590 -5.127 -52.854 1.00 83.62 87 ILE A C 1
ATOM 667 O O . ILE A 1 87 ? 12.765 -5.983 -52.542 1.00 83.62 87 ILE A O 1
ATOM 671 N N . SER A 1 88 ? 13.618 -3.930 -52.263 1.00 80.12 88 SER A N 1
ATOM 672 C CA . SER A 1 88 ? 12.730 -3.564 -51.157 1.00 80.12 88 SER A CA 1
ATOM 673 C C . SER A 1 88 ? 11.246 -3.631 -51.550 1.00 80.12 88 SER A C 1
ATOM 675 O O . SER A 1 88 ? 10.434 -4.188 -50.808 1.00 80.12 88 SER A O 1
ATOM 677 N N . ARG A 1 89 ? 10.879 -3.144 -52.747 1.00 78.25 89 ARG A N 1
ATOM 678 C CA . ARG A 1 89 ? 9.507 -3.228 -53.281 1.00 78.25 89 ARG A CA 1
ATOM 679 C C . ARG A 1 89 ? 9.057 -4.666 -53.521 1.00 78.25 89 ARG A C 1
ATOM 681 O O . ARG A 1 89 ? 7.949 -5.025 -53.137 1.00 78.25 89 ARG A O 1
ATOM 688 N N . GLN A 1 90 ? 9.896 -5.486 -54.148 1.00 78.12 90 GLN A N 1
ATOM 689 C CA . GLN A 1 90 ? 9.567 -6.885 -54.439 1.00 78.12 90 GLN A CA 1
ATOM 690 C C . GLN A 1 90 ? 9.452 -7.715 -53.160 1.00 78.12 90 GLN A C 1
ATOM 692 O O . GLN A 1 90 ? 8.589 -8.585 -53.041 1.00 78.12 90 GLN A O 1
ATOM 697 N N . ALA A 1 91 ? 10.314 -7.429 -52.190 1.00 74.81 91 ALA A N 1
ATOM 698 C CA . ALA A 1 91 ? 10.371 -8.161 -50.944 1.00 74.81 91 ALA A CA 1
ATOM 699 C C . ALA A 1 91 ? 9.256 -7.734 -49.965 1.00 74.81 91 ALA A C 1
ATOM 701 O O . ALA A 1 91 ? 8.870 -8.529 -49.112 1.00 74.81 91 ALA A O 1
ATOM 702 N N . ALA A 1 92 ? 8.656 -6.544 -50.122 1.00 66.06 92 ALA A N 1
ATOM 703 C CA . ALA A 1 92 ? 7.533 -6.069 -49.301 1.00 66.06 92 ALA A CA 1
ATOM 704 C C . ALA A 1 92 ? 6.313 -7.016 -49.285 1.00 66.06 92 ALA A C 1
ATOM 706 O O . ALA A 1 92 ? 5.538 -6.999 -48.331 1.00 66.06 92 ALA A O 1
ATOM 707 N N . HIS A 1 93 ? 6.155 -7.856 -50.315 1.00 65.31 93 HIS A N 1
ATOM 708 C CA . HIS A 1 93 ? 5.071 -8.839 -50.427 1.00 65.31 93 HIS A CA 1
ATOM 709 C C . HIS A 1 93 ? 5.487 -10.277 -50.073 1.00 65.31 93 HIS A C 1
ATOM 711 O O . HIS A 1 93 ? 4.673 -11.193 -50.190 1.00 65.31 93 HIS A O 1
ATOM 717 N N . GLN A 1 94 ? 6.739 -10.502 -49.666 1.00 69.81 94 GLN A N 1
ATOM 718 C CA . GLN A 1 94 ? 7.224 -11.822 -49.265 1.00 69.81 94 GLN A CA 1
ATOM 719 C C . GLN A 1 94 ? 6.932 -12.092 -47.783 1.00 69.81 94 GLN A C 1
ATOM 721 O O . GLN A 1 94 ? 6.908 -11.177 -46.960 1.00 69.81 94 GLN A O 1
ATOM 726 N N . ALA A 1 95 ? 6.714 -13.364 -47.441 1.00 69.81 95 ALA A N 1
ATOM 727 C CA . ALA A 1 95 ? 6.523 -13.785 -46.057 1.00 69.81 95 ALA A CA 1
ATOM 728 C C . ALA A 1 95 ? 7.821 -13.586 -45.251 1.00 69.81 95 ALA A C 1
ATOM 730 O O . ALA A 1 95 ? 8.883 -14.072 -45.640 1.00 69.81 95 ALA A O 1
ATOM 731 N N . ASP A 1 96 ? 7.740 -12.860 -44.133 1.00 82.00 96 ASP A N 1
ATOM 732 C CA . ASP A 1 96 ? 8.873 -12.652 -43.227 1.00 82.00 96 ASP A CA 1
ATOM 733 C C . ASP A 1 96 ? 9.016 -13.862 -42.291 1.00 82.00 96 ASP A C 1
ATOM 735 O O . ASP A 1 96 ? 8.113 -14.174 -41.510 1.00 82.00 96 ASP A O 1
ATOM 739 N N . ALA A 1 97 ? 10.174 -14.526 -42.331 1.00 85.44 97 ALA A N 1
ATOM 740 C CA . ALA A 1 97 ? 10.446 -15.718 -41.528 1.00 85.44 97 ALA A CA 1
ATOM 741 C C . ALA A 1 97 ? 10.302 -15.481 -40.011 1.00 85.44 97 ALA A C 1
ATOM 743 O O . ALA A 1 97 ? 9.948 -16.402 -39.273 1.00 85.44 97 ALA A O 1
ATOM 744 N N . ARG A 1 98 ? 10.526 -14.250 -39.526 1.00 88.88 98 ARG A N 1
ATOM 745 C CA . ARG A 1 98 ? 10.325 -13.897 -38.110 1.00 88.88 98 ARG A CA 1
ATOM 746 C C . ARG A 1 98 ? 8.846 -13.889 -37.751 1.00 88.88 98 ARG A C 1
ATOM 748 O O . ARG A 1 98 ? 8.483 -14.330 -36.665 1.00 88.88 98 ARG A O 1
ATOM 755 N N . ILE A 1 99 ? 7.986 -13.435 -38.664 1.00 89.44 99 ILE A N 1
ATOM 756 C CA . ILE A 1 99 ? 6.529 -13.474 -38.490 1.00 89.44 99 ILE A CA 1
ATOM 757 C C . ILE A 1 99 ? 6.024 -14.916 -38.526 1.00 89.44 99 ILE A C 1
ATOM 759 O O . ILE A 1 99 ? 5.174 -15.279 -37.716 1.00 89.44 99 ILE A O 1
ATOM 763 N N . ASP A 1 100 ? 6.572 -15.766 -39.393 1.00 89.44 100 ASP A N 1
ATOM 764 C CA . ASP A 1 100 ? 6.224 -17.193 -39.415 1.00 89.44 100 ASP A CA 1
ATOM 765 C C . ASP A 1 100 ? 6.677 -17.922 -38.140 1.00 89.44 100 ASP A C 1
ATOM 767 O O . ASP A 1 100 ? 5.944 -18.761 -37.595 1.00 89.44 100 ASP A O 1
ATOM 771 N N . TYR A 1 101 ? 7.842 -17.552 -37.600 1.00 92.31 101 TYR A N 1
ATOM 772 C CA . TYR A 1 101 ? 8.284 -18.019 -36.290 1.00 92.31 101 TYR A CA 1
ATOM 773 C C . TYR A 1 101 ? 7.344 -17.538 -35.178 1.00 92.31 101 TYR A C 1
ATOM 775 O O . TYR A 1 101 ? 6.857 -18.362 -34.405 1.00 92.31 101 TYR A O 1
ATOM 783 N N . LEU A 1 102 ? 7.019 -16.239 -35.127 1.00 92.62 102 LEU A N 1
ATOM 784 C CA . LEU A 1 102 ? 6.071 -15.682 -34.155 1.00 92.62 102 LEU A CA 1
ATOM 785 C C . LEU A 1 102 ? 4.700 -16.347 -34.258 1.00 92.62 102 LEU A C 1
ATOM 787 O O . LEU A 1 102 ? 4.117 -16.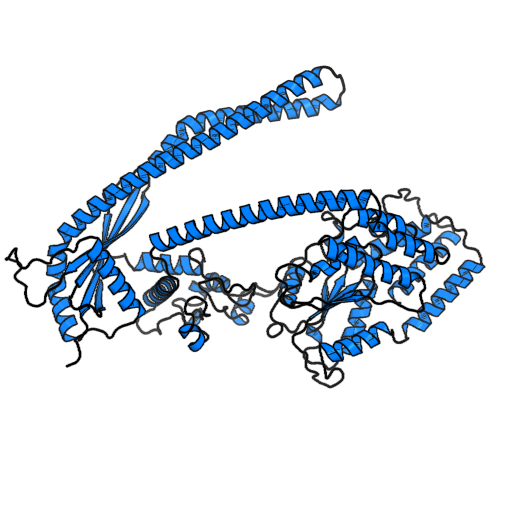677 -33.235 1.00 92.62 102 LEU A O 1
ATOM 791 N N . ARG A 1 103 ? 4.202 -16.624 -35.466 1.00 91.62 103 ARG A N 1
ATOM 792 C CA . ARG A 1 103 ? 2.951 -17.363 -35.682 1.00 91.62 103 ARG A CA 1
ATOM 793 C C . ARG A 1 103 ? 3.007 -18.742 -35.035 1.00 91.62 103 ARG A C 1
ATOM 795 O O . ARG A 1 103 ? 2.096 -19.125 -34.306 1.00 91.62 103 ARG A O 1
ATOM 802 N N . THR A 1 104 ? 4.080 -19.484 -35.293 1.00 93.25 104 THR A N 1
ATOM 803 C CA . THR A 1 104 ? 4.284 -20.826 -34.732 1.00 93.25 104 THR A CA 1
ATOM 804 C C . THR A 1 104 ? 4.412 -20.775 -33.210 1.00 93.25 104 THR A C 1
ATOM 806 O O . THR A 1 104 ? 3.844 -21.611 -32.505 1.00 93.25 104 THR A O 1
ATOM 809 N N . TRP A 1 105 ? 5.118 -19.769 -32.700 1.00 94.62 105 TRP A N 1
ATOM 810 C CA . TRP A 1 105 ? 5.340 -19.562 -31.278 1.00 94.62 105 TRP A CA 1
ATOM 811 C C . TRP A 1 105 ? 4.051 -19.163 -30.551 1.00 94.62 105 TRP A C 1
ATOM 813 O O . TRP A 1 105 ? 3.681 -19.820 -29.583 1.00 94.62 105 TRP A O 1
ATOM 823 N N . ILE A 1 106 ? 3.305 -18.176 -31.062 1.00 93.12 106 ILE A N 1
ATOM 824 C CA . ILE A 1 106 ? 1.992 -17.763 -30.538 1.00 93.12 106 ILE A CA 1
ATOM 825 C C . ILE A 1 106 ? 1.042 -18.953 -30.549 1.00 93.12 106 ILE A C 1
ATOM 827 O O . ILE A 1 106 ? 0.359 -19.192 -29.557 1.00 93.12 106 ILE A O 1
ATOM 831 N N . ARG A 1 107 ? 1.037 -19.752 -31.623 1.00 92.62 107 ARG A N 1
ATOM 832 C CA . ARG A 1 107 ? 0.227 -20.967 -31.666 1.00 92.62 107 ARG A CA 1
ATOM 833 C C . ARG A 1 107 ? 0.599 -21.931 -30.540 1.00 92.62 107 ARG A C 1
ATOM 835 O O . ARG A 1 107 ? -0.272 -22.438 -29.857 1.00 92.62 107 ARG A O 1
ATOM 842 N N . ARG A 1 108 ? 1.884 -22.175 -30.294 1.00 92.81 108 ARG A N 1
ATOM 843 C CA . ARG A 1 108 ? 2.320 -23.104 -29.239 1.00 92.81 108 ARG A CA 1
ATOM 844 C C . ARG A 1 108 ? 2.076 -22.575 -27.822 1.00 92.81 108 ARG A C 1
ATOM 846 O O . ARG A 1 108 ? 1.728 -23.362 -26.948 1.00 92.81 108 ARG A O 1
ATOM 853 N N . HIS A 1 109 ? 2.295 -21.282 -27.598 1.00 91.62 109 HIS A N 1
ATOM 854 C CA . HIS A 1 109 ? 2.426 -20.709 -26.258 1.00 91.62 109 HIS A CA 1
ATOM 855 C C . HIS A 1 109 ? 1.278 -19.809 -25.828 1.00 91.62 109 HIS A C 1
ATOM 857 O O . HIS A 1 109 ? 1.170 -19.588 -24.631 1.00 91.62 109 HIS A O 1
ATOM 863 N N . LEU A 1 110 ? 0.458 -19.280 -26.741 1.00 91.56 110 LEU A N 1
ATOM 864 C CA . LEU A 1 110 ? -0.645 -18.362 -26.420 1.00 91.56 110 LEU A CA 1
ATOM 865 C C . LEU A 1 110 ? -2.007 -18.870 -26.919 1.00 91.56 110 LEU A C 1
ATOM 867 O O . LEU A 1 110 ? -3.009 -18.716 -26.225 1.00 91.56 110 LEU A O 1
ATOM 871 N N . CYS A 1 111 ? -2.070 -19.475 -28.109 1.00 91.38 111 CYS A N 1
ATOM 872 C CA . CYS A 1 111 ? -3.319 -19.900 -28.746 1.00 91.38 111 CYS A CA 1
ATOM 873 C C . CYS A 1 111 ? -3.138 -21.208 -29.557 1.00 91.38 111 CYS A C 1
ATOM 875 O O . CYS A 1 111 ? -2.916 -21.153 -30.767 1.00 91.38 111 CYS A O 1
ATOM 877 N N . PRO A 1 112 ? -3.247 -22.395 -28.925 1.00 89.81 112 PRO A N 1
ATOM 878 C CA . PRO A 1 112 ? -3.048 -23.707 -29.572 1.00 89.81 112 PRO A CA 1
ATOM 879 C C . PRO A 1 112 ? -3.841 -23.926 -30.867 1.00 89.81 112 PRO A C 1
ATOM 881 O O . PRO A 1 112 ? -3.319 -24.486 -31.841 1.00 89.81 112 PRO A O 1
ATOM 884 N N . ASP A 1 113 ? -5.072 -23.418 -30.892 1.00 87.81 113 ASP A N 1
ATOM 885 C CA . ASP A 1 113 ? -6.028 -23.581 -31.990 1.00 87.81 113 ASP A CA 1
ATOM 886 C C . ASP A 1 113 ? -6.000 -22.423 -33.003 1.00 87.81 113 ASP A C 1
ATOM 888 O O . ASP A 1 113 ? -6.925 -22.276 -33.803 1.00 87.81 113 ASP A O 1
ATOM 892 N N . LEU A 1 114 ? -4.954 -21.586 -32.979 1.00 87.31 114 LEU A N 1
ATOM 893 C CA . LEU A 1 114 ? -4.811 -20.438 -33.878 1.00 87.31 114 LEU A CA 1
ATOM 894 C C . LEU A 1 114 ? -5.014 -20.847 -35.349 1.00 87.31 114 LEU A C 1
ATOM 896 O O . LEU A 1 114 ? -4.361 -21.768 -35.847 1.00 87.31 114 LEU A O 1
ATOM 900 N N . GLY A 1 115 ? -5.914 -20.139 -36.037 1.00 80.81 115 GLY A N 1
ATOM 901 C CA . GLY A 1 115 ? -6.350 -20.436 -37.407 1.00 80.81 115 GLY A CA 1
ATOM 902 C C . GLY A 1 115 ? -7.710 -21.142 -37.502 1.00 80.81 115 GLY A C 1
ATOM 903 O O . GLY A 1 115 ? -8.248 -21.265 -38.600 1.00 80.81 115 GLY A O 1
ATOM 904 N N . GLN A 1 116 ? -8.290 -21.576 -36.378 1.00 86.38 116 GLN A N 1
ATOM 905 C CA . GLN A 1 116 ? -9.682 -22.032 -36.306 1.00 86.38 116 GLN A CA 1
ATOM 906 C C . GLN A 1 116 ? -10.615 -20.884 -35.871 1.00 86.38 116 GLN A C 1
ATOM 908 O O . GLN A 1 116 ? -10.212 -20.051 -35.053 1.00 86.38 116 GLN A O 1
ATOM 913 N N . PRO A 1 117 ? -11.872 -20.834 -36.356 1.00 81.38 117 PRO A N 1
ATOM 914 C CA . PRO A 1 117 ? -12.854 -19.869 -35.870 1.00 81.38 117 PRO A CA 1
ATOM 915 C C . PRO A 1 117 ? -13.093 -20.033 -34.363 1.00 81.38 117 PRO A C 1
ATOM 917 O O . PRO A 1 117 ? -13.404 -21.125 -33.893 1.00 81.38 117 PRO A O 1
ATOM 920 N N . GLY A 1 118 ? -12.962 -18.947 -33.604 1.00 82.19 118 GLY A N 1
ATOM 921 C CA . GLY A 1 118 ? -13.120 -18.939 -32.150 1.00 82.19 118 GLY A CA 1
ATOM 922 C C . GLY A 1 118 ? -11.947 -19.550 -31.380 1.00 82.19 118 GLY A C 1
ATOM 923 O O . GLY A 1 118 ? -12.144 -19.998 -30.250 1.00 82.19 118 GLY A O 1
ATOM 924 N N . ALA A 1 119 ? -10.744 -19.585 -31.967 1.00 87.56 119 ALA A N 1
ATOM 925 C CA . ALA A 1 119 ? -9.544 -20.104 -31.311 1.00 87.56 119 ALA A CA 1
ATOM 926 C C . ALA A 1 119 ? -9.349 -19.495 -29.910 1.00 87.56 119 ALA A C 1
ATOM 928 O O . ALA A 1 119 ? -9.374 -18.270 -29.739 1.00 87.56 119 ALA A O 1
ATOM 929 N N . ARG A 1 120 ? -9.171 -20.362 -28.903 1.00 88.06 120 ARG A N 1
ATOM 930 C CA . ARG A 1 120 ? -9.074 -19.959 -27.495 1.00 88.06 120 ARG A CA 1
ATOM 931 C C . ARG A 1 120 ? -7.646 -19.586 -27.119 1.00 88.06 120 ARG A C 1
ATOM 933 O O . ARG A 1 120 ? -6.689 -20.269 -27.481 1.00 88.06 120 ARG A O 1
ATOM 940 N N . TRP A 1 121 ? -7.530 -18.508 -26.355 1.00 90.44 121 TRP A N 1
ATOM 941 C CA . TRP A 1 121 ? -6.269 -18.016 -25.811 1.00 90.44 121 TRP A CA 1
ATOM 942 C C . TRP A 1 121 ? -6.061 -18.542 -24.394 1.00 90.44 121 TRP A C 1
ATOM 944 O O . TRP A 1 121 ? -7.021 -18.665 -23.633 1.00 90.44 121 TRP A O 1
ATOM 954 N N . ASN A 1 122 ? -4.814 -18.814 -24.028 1.00 91.00 122 ASN A N 1
ATOM 955 C CA . ASN A 1 122 ? -4.445 -19.122 -22.653 1.00 91.00 122 ASN A CA 1
ATOM 956 C C . ASN A 1 122 ? -4.254 -17.836 -21.821 1.00 91.00 122 ASN A C 1
ATOM 958 O O . ASN A 1 122 ? -4.715 -16.755 -22.198 1.00 91.00 122 ASN A O 1
ATOM 962 N N . GLU A 1 123 ? -3.609 -17.961 -20.664 1.00 90.12 123 GLU A N 1
ATOM 963 C CA . GLU A 1 123 ? -3.387 -16.869 -19.712 1.00 90.12 123 GLU A CA 1
ATOM 964 C C . GLU A 1 123 ? -1.999 -16.212 -19.830 1.00 90.12 123 GLU A C 1
ATOM 966 O O . GLU A 1 123 ? -1.693 -15.284 -19.089 1.00 90.12 123 GLU A O 1
ATOM 971 N N . GLU A 1 124 ? -1.163 -16.642 -20.776 1.00 91.25 124 GLU A N 1
ATOM 972 C CA . GLU A 1 124 ? 0.181 -16.090 -20.956 1.00 91.25 124 GLU A CA 1
ATOM 973 C C . GLU A 1 124 ? 0.143 -14.750 -21.699 1.00 91.25 124 GLU A C 1
ATOM 975 O O . GLU A 1 124 ? -0.702 -14.518 -22.570 1.00 91.25 124 GLU A O 1
ATOM 980 N N . ARG A 1 125 ? 1.091 -13.864 -21.382 1.00 93.69 125 ARG A N 1
ATOM 981 C CA . ARG A 1 125 ? 1.255 -12.576 -22.067 1.00 93.69 125 ARG A CA 1
ATOM 982 C C . ARG A 1 125 ? 2.614 -12.475 -22.740 1.00 93.69 125 ARG A C 1
ATOM 984 O O . ARG A 1 125 ? 3.608 -13.022 -22.262 1.00 93.69 125 ARG A O 1
ATOM 991 N N . LEU A 1 126 ? 2.624 -11.743 -23.846 1.00 94.88 126 LEU A N 1
ATOM 992 C CA . LEU A 1 126 ? 3.781 -11.503 -24.691 1.00 94.88 126 LEU A CA 1
ATOM 993 C C . LEU A 1 126 ? 4.001 -9.995 -24.846 1.00 94.88 126 LEU A C 1
ATOM 995 O O . LEU A 1 126 ? 3.097 -9.266 -25.259 1.00 94.88 126 LEU A O 1
ATOM 999 N N . LEU A 1 127 ? 5.218 -9.546 -24.562 1.00 94.25 127 LEU A N 1
ATOM 1000 C CA . LEU A 1 127 ? 5.689 -8.200 -24.865 1.00 94.25 127 LEU A CA 1
ATOM 1001 C C . LEU A 1 127 ? 6.632 -8.259 -26.071 1.00 94.25 127 LEU A C 1
ATOM 1003 O O . LEU A 1 127 ? 7.562 -9.062 -26.089 1.00 94.25 127 LEU A O 1
ATOM 1007 N N . ILE A 1 128 ? 6.398 -7.423 -27.081 1.00 93.88 128 ILE A N 1
ATOM 1008 C CA . ILE A 1 128 ? 7.267 -7.308 -28.256 1.00 93.88 128 ILE A CA 1
ATOM 1009 C C . ILE A 1 128 ? 7.812 -5.885 -28.325 1.00 93.88 128 ILE A C 1
ATOM 1011 O O . ILE A 1 128 ? 7.032 -4.940 -28.415 1.00 93.88 128 ILE A O 1
ATOM 1015 N N . PHE A 1 129 ? 9.133 -5.732 -28.312 1.00 90.62 129 PHE A N 1
ATOM 1016 C CA . PHE A 1 129 ? 9.805 -4.451 -28.508 1.00 90.62 129 PHE A CA 1
ATOM 1017 C C . PHE A 1 129 ? 10.261 -4.259 -29.946 1.00 90.62 129 PHE A C 1
ATOM 1019 O O . PHE A 1 129 ? 10.775 -5.184 -30.581 1.00 90.62 129 PHE A O 1
ATOM 1026 N N . THR A 1 130 ? 10.125 -3.024 -30.416 1.00 87.25 130 THR A N 1
ATOM 1027 C CA . THR A 1 130 ? 10.717 -2.552 -31.664 1.00 87.25 130 THR A CA 1
ATOM 1028 C C . THR A 1 130 ? 11.158 -1.098 -31.539 1.00 87.25 130 THR A C 1
ATOM 1030 O O . THR A 1 130 ? 10.480 -0.289 -30.918 1.00 87.25 130 THR A O 1
ATOM 1033 N N . GLU A 1 131 ? 12.299 -0.745 -32.112 1.00 80.44 131 GLU A N 1
ATOM 1034 C CA . GLU A 1 131 ? 12.821 0.622 -32.117 1.00 80.44 131 GLU A CA 1
ATOM 1035 C C . GLU A 1 131 ? 11.960 1.547 -32.988 1.00 80.44 131 GLU A C 1
ATOM 1037 O O . GLU A 1 131 ? 11.637 2.668 -32.597 1.00 80.44 131 GLU A O 1
ATOM 1042 N N . TYR A 1 132 ? 11.528 1.059 -34.153 1.00 77.38 132 TYR A N 1
ATOM 1043 C CA . TYR A 1 132 ? 10.891 1.888 -35.174 1.00 77.38 132 TYR A CA 1
ATOM 1044 C C . TYR A 1 132 ? 9.361 1.824 -35.113 1.00 77.38 132 TYR A C 1
ATOM 1046 O O . TYR A 1 132 ? 8.758 0.753 -35.226 1.00 77.38 132 TYR A O 1
ATOM 1054 N N . ALA A 1 133 ? 8.712 2.991 -35.057 1.00 76.62 133 ALA A N 1
ATOM 1055 C CA . ALA A 1 133 ? 7.251 3.104 -35.093 1.00 76.62 133 ALA A CA 1
ATOM 1056 C C . ALA A 1 133 ? 6.632 2.504 -36.376 1.00 76.62 133 ALA A C 1
ATOM 1058 O O . ALA A 1 133 ? 5.575 1.878 -36.324 1.00 76.62 133 ALA A O 1
ATOM 1059 N N . ASP A 1 134 ? 7.315 2.597 -37.521 1.00 76.44 134 ASP A N 1
ATOM 1060 C CA . ASP A 1 134 ? 6.879 1.953 -38.771 1.00 76.44 134 ASP A CA 1
ATOM 1061 C C . ASP A 1 134 ? 6.837 0.426 -38.658 1.00 76.44 134 ASP A C 1
ATOM 1063 O O . ASP A 1 134 ? 5.876 -0.214 -39.089 1.00 76.44 134 ASP A O 1
ATOM 1067 N N . THR A 1 135 ? 7.859 -0.162 -38.034 1.00 82.50 135 THR A N 1
ATOM 1068 C CA . THR A 1 135 ? 7.919 -1.604 -37.785 1.00 82.50 135 THR A CA 1
ATOM 1069 C C . THR A 1 135 ? 6.839 -2.026 -36.797 1.00 82.50 135 THR A C 1
ATOM 1071 O O . THR A 1 135 ? 6.204 -3.052 -37.022 1.00 82.50 135 THR A O 1
ATOM 1074 N N . LYS A 1 136 ? 6.561 -1.217 -35.763 1.00 87.88 136 LYS A N 1
ATOM 1075 C CA . LYS A 1 136 ? 5.431 -1.426 -34.842 1.00 87.88 136 LYS A CA 1
ATOM 1076 C C . LYS A 1 136 ? 4.104 -1.498 -35.599 1.00 87.88 136 LYS A C 1
ATOM 1078 O O . LYS A 1 136 ? 3.368 -2.460 -35.404 1.00 87.88 136 LYS A O 1
ATOM 1083 N N . ARG A 1 137 ? 3.803 -0.509 -36.454 1.00 84.44 137 ARG A N 1
ATOM 1084 C CA . ARG A 1 137 ? 2.548 -0.455 -37.231 1.00 84.44 137 ARG A CA 1
ATOM 1085 C C . ARG A 1 137 ? 2.404 -1.665 -38.148 1.00 84.44 137 ARG A C 1
ATOM 1087 O O . ARG A 1 137 ? 1.390 -2.353 -38.108 1.00 84.44 137 ARG A O 1
ATOM 1094 N N . TRP A 1 138 ? 3.455 -1.980 -38.900 1.00 85.81 138 TRP A N 1
ATOM 1095 C CA . TRP A 1 138 ? 3.469 -3.161 -39.760 1.00 85.81 138 TRP A CA 1
ATOM 1096 C C . TRP A 1 138 ? 3.296 -4.462 -38.958 1.00 85.81 138 TRP A C 1
ATOM 1098 O O . TRP A 1 138 ? 2.504 -5.322 -39.334 1.00 85.81 138 TRP A O 1
ATOM 1108 N N . LEU A 1 139 ? 3.993 -4.607 -37.828 1.00 88.94 139 LEU A N 1
ATOM 1109 C CA . LEU A 1 139 ? 3.885 -5.779 -36.961 1.00 88.94 139 LEU A CA 1
ATOM 1110 C C . LEU A 1 139 ? 2.474 -5.913 -36.378 1.00 88.94 139 LEU A C 1
ATOM 1112 O O . LEU A 1 139 ? 1.942 -7.018 -36.322 1.00 88.94 139 LEU A O 1
ATOM 1116 N N . GLU A 1 140 ? 1.857 -4.804 -35.974 1.00 90.62 140 GLU A N 1
ATOM 1117 C CA . GLU A 1 140 ? 0.472 -4.781 -35.513 1.00 90.62 140 GLU A CA 1
ATOM 1118 C C . GLU A 1 140 ? -0.482 -5.291 -36.600 1.00 90.62 140 GLU A C 1
ATOM 1120 O O . GLU A 1 140 ? -1.288 -6.179 -36.324 1.00 90.62 140 GLU A O 1
ATOM 1125 N N . GLU A 1 141 ? -0.370 -4.790 -37.832 1.00 88.94 141 GLU A N 1
ATOM 1126 C CA . GLU A 1 141 ? -1.191 -5.235 -38.965 1.00 88.94 141 GLU A CA 1
ATOM 1127 C C . GLU A 1 141 ? -1.013 -6.731 -39.249 1.00 88.94 141 GLU A C 1
ATOM 1129 O O . GLU A 1 141 ? -2.001 -7.461 -39.374 1.00 88.94 141 GLU A O 1
ATOM 1134 N N . GLN A 1 142 ? 0.236 -7.210 -39.292 1.00 89.00 142 GLN A N 1
ATOM 1135 C CA . GLN A 1 142 ? 0.528 -8.625 -39.514 1.00 89.00 142 GLN A CA 1
ATOM 1136 C C . GLN A 1 142 ? -0.050 -9.491 -38.393 1.00 89.00 142 GLN A C 1
ATOM 1138 O O . GLN A 1 142 ? -0.769 -10.449 -38.668 1.00 89.00 142 GLN A O 1
ATOM 1143 N N . LEU A 1 143 ? 0.206 -9.149 -37.126 1.00 90.50 143 LEU A N 1
ATOM 1144 C CA . LEU A 1 143 ? -0.291 -9.919 -35.986 1.00 90.50 143 LEU A CA 1
ATOM 1145 C C . LEU A 1 143 ? -1.822 -9.906 -35.914 1.00 90.50 143 LEU A C 1
ATOM 1147 O O . LEU A 1 143 ? -2.405 -10.953 -35.646 1.00 90.50 143 LEU A O 1
ATOM 1151 N N . ARG A 1 144 ? -2.480 -8.775 -36.208 1.00 91.38 144 ARG A N 1
ATOM 1152 C CA . ARG A 1 144 ? -3.949 -8.694 -36.302 1.00 91.38 144 ARG A CA 1
ATOM 1153 C C . ARG A 1 144 ? -4.495 -9.605 -37.398 1.00 91.38 144 ARG A C 1
ATOM 1155 O O . ARG A 1 144 ? -5.466 -10.314 -37.152 1.00 91.38 144 ARG A O 1
ATOM 1162 N N . GLY A 1 145 ? -3.845 -9.646 -38.562 1.00 88.44 145 GLY A N 1
ATOM 1163 C CA . GLY A 1 145 ? -4.182 -10.589 -39.629 1.00 88.44 145 GLY A CA 1
ATOM 1164 C C . GLY A 1 145 ? -3.994 -12.053 -39.216 1.00 88.44 145 GLY A C 1
ATOM 1165 O O . GLY A 1 145 ? -4.825 -12.895 -39.546 1.00 88.44 145 GLY A O 1
ATOM 1166 N N . LEU A 1 146 ? -2.943 -12.364 -38.449 1.00 86.56 146 LEU A N 1
ATOM 1167 C CA . LEU A 1 146 ? -2.670 -13.724 -37.967 1.00 86.56 146 LEU A CA 1
ATOM 1168 C C . LEU A 1 146 ? -3.695 -14.236 -36.955 1.00 86.56 146 LEU A C 1
ATOM 1170 O O . LEU A 1 146 ? -3.974 -15.434 -36.926 1.00 86.56 146 LEU A O 1
ATOM 1174 N N . ILE A 1 147 ? -4.218 -13.351 -36.108 1.00 89.38 147 ILE A N 1
ATOM 1175 C CA . ILE A 1 147 ? -5.195 -13.707 -35.074 1.00 89.38 147 ILE A CA 1
ATOM 1176 C C . ILE A 1 147 ? -6.642 -13.540 -35.535 1.00 89.38 147 ILE A C 1
ATOM 1178 O O . ILE A 1 147 ? -7.558 -13.722 -34.728 1.00 89.38 147 ILE A O 1
ATOM 1182 N N . ALA A 1 148 ? -6.847 -13.190 -36.805 1.00 88.25 148 ALA A N 1
ATOM 1183 C CA . ALA A 1 148 ? -8.166 -13.018 -37.381 1.00 88.25 148 ALA A CA 1
ATOM 1184 C C . ALA A 1 148 ? -8.987 -14.314 -37.254 1.00 88.25 148 ALA A C 1
ATOM 1186 O O . ALA A 1 148 ? -8.508 -15.415 -37.529 1.00 88.25 148 ALA A O 1
ATOM 1187 N N . GLY A 1 149 ? -10.233 -14.183 -36.814 1.00 82.31 149 GLY A N 1
ATOM 1188 C CA . GLY A 1 149 ? -11.131 -15.278 -36.478 1.00 82.31 149 GLY A CA 1
ATOM 1189 C C . GLY A 1 149 ? -10.935 -15.867 -35.078 1.00 82.31 149 GLY A C 1
ATOM 1190 O O . GLY A 1 149 ? -11.689 -16.772 -34.727 1.00 82.31 149 GLY A O 1
ATOM 1191 N N . SER A 1 150 ? -9.980 -15.396 -34.267 1.00 87.44 150 SER A N 1
ATOM 1192 C CA . SER A 1 150 ? -9.789 -15.878 -32.887 1.00 87.44 150 SER A CA 1
ATOM 1193 C C . SER A 1 150 ? -10.730 -15.206 -31.881 1.00 87.44 150 SER A C 1
ATOM 1195 O O . SER A 1 150 ? -11.333 -14.163 -32.144 1.00 87.44 150 SER A O 1
ATOM 1197 N N . ASP A 1 151 ? -10.866 -15.803 -30.696 1.00 87.31 151 ASP A N 1
ATOM 1198 C CA . ASP A 1 151 ? -11.710 -15.246 -29.642 1.00 87.31 151 ASP A CA 1
ATOM 1199 C C . ASP A 1 151 ? -11.229 -13.853 -29.188 1.00 87.31 151 ASP A C 1
ATOM 1201 O O . ASP A 1 151 ? -10.068 -13.668 -28.808 1.00 87.31 151 ASP A O 1
ATOM 1205 N N . LEU A 1 152 ? -12.147 -12.879 -29.187 1.00 83.75 152 LEU A N 1
ATOM 1206 C CA . LEU A 1 152 ? -11.916 -11.478 -28.808 1.00 83.75 152 LEU A CA 1
ATOM 1207 C C . LEU A 1 152 ? -10.742 -10.800 -29.543 1.00 83.75 152 LEU A C 1
ATOM 1209 O O . LEU A 1 152 ? -10.113 -9.909 -28.971 1.00 83.75 152 LEU A O 1
ATOM 1213 N N . GLU A 1 153 ? -10.466 -11.176 -30.798 1.00 85.94 153 GLU A N 1
ATOM 1214 C CA . GLU A 1 153 ? -9.307 -10.731 -31.599 1.00 85.94 153 GLU A CA 1
ATOM 1215 C C . GLU A 1 153 ? -8.981 -9.227 -31.481 1.00 85.94 153 GLU A C 1
ATOM 1217 O O . GLU A 1 153 ? -7.826 -8.841 -31.297 1.00 85.94 153 GLU A O 1
ATOM 1222 N N . GLN A 1 154 ? -10.004 -8.363 -31.483 1.00 85.69 154 GLN A N 1
ATOM 1223 C CA . GLN A 1 154 ? -9.843 -6.907 -31.451 1.00 85.69 154 GLN A CA 1
ATOM 1224 C C . GLN A 1 154 ? -9.221 -6.406 -30.140 1.00 85.69 154 GLN A C 1
ATOM 1226 O O . GLN A 1 154 ? -8.585 -5.355 -30.128 1.00 85.69 154 GLN A O 1
ATOM 1231 N N . LYS A 1 155 ? -9.380 -7.166 -29.048 1.00 88.62 155 LYS A N 1
ATOM 1232 C CA . LYS A 1 155 ? -8.899 -6.833 -27.701 1.00 88.62 155 LYS A CA 1
ATOM 1233 C C . LYS A 1 155 ? -7.624 -7.588 -27.302 1.00 88.62 155 LYS A C 1
ATOM 1235 O O . LYS A 1 155 ? -7.122 -7.363 -26.207 1.00 88.62 155 LYS A O 1
ATOM 1240 N N . ARG A 1 156 ? -7.098 -8.487 -28.147 1.00 91.69 156 ARG A N 1
ATOM 1241 C CA . ARG A 1 156 ? -5.911 -9.305 -27.820 1.00 91.69 156 ARG A CA 1
ATOM 1242 C C . ARG A 1 156 ? -4.588 -8.562 -27.993 1.00 91.69 156 ARG A C 1
ATOM 1244 O O . ARG A 1 156 ? -3.617 -8.938 -27.338 1.00 91.69 156 ARG A O 1
ATOM 1251 N N . ILE A 1 157 ? -4.557 -7.532 -28.842 1.00 93.69 157 ILE A N 1
ATOM 1252 C CA . ILE A 1 157 ? -3.348 -6.777 -29.204 1.00 93.69 157 ILE A CA 1
ATOM 1253 C C . ILE A 1 157 ? -3.535 -5.295 -28.880 1.00 93.69 157 ILE A C 1
ATOM 1255 O O . ILE A 1 157 ? -4.511 -4.680 -29.323 1.00 93.69 157 ILE A O 1
ATOM 1259 N N . ALA A 1 158 ? -2.560 -4.717 -28.179 1.00 92.19 158 ALA A N 1
ATOM 1260 C CA . ALA A 1 158 ? -2.442 -3.279 -27.967 1.00 92.19 158 ALA A CA 1
ATOM 1261 C C . ALA A 1 158 ? -1.020 -2.784 -28.263 1.00 92.19 158 ALA A C 1
ATOM 1263 O O . ALA A 1 158 ? -0.060 -3.556 -28.263 1.00 92.19 158 ALA A O 1
ATOM 1264 N N . THR A 1 159 ? -0.888 -1.477 -28.482 1.00 90.38 159 THR A N 1
ATOM 1265 C CA . THR A 1 159 ? 0.396 -0.818 -28.745 1.00 90.38 159 THR A CA 1
ATOM 1266 C C . THR A 1 159 ? 0.751 0.188 -27.661 1.00 90.38 159 THR A C 1
ATOM 1268 O O . THR A 1 159 ? -0.120 0.929 -27.205 1.00 90.38 159 THR A O 1
ATOM 1271 N N . PHE A 1 160 ? 2.033 0.286 -27.323 1.00 86.69 160 PHE A N 1
ATOM 1272 C CA . PHE A 1 160 ? 2.564 1.172 -26.295 1.00 86.69 160 PHE A CA 1
ATOM 1273 C C . PHE A 1 160 ? 3.703 2.034 -26.870 1.00 86.69 160 PHE A C 1
ATOM 1275 O O . PHE A 1 160 ? 4.779 1.527 -27.160 1.00 86.69 160 PHE A O 1
ATOM 1282 N N . HIS A 1 161 ? 3.462 3.324 -27.094 1.00 80.19 161 HIS A N 1
ATOM 1283 C CA . HIS A 1 161 ? 4.397 4.238 -27.767 1.00 80.19 161 HIS A CA 1
ATOM 1284 C C . HIS A 1 161 ? 4.345 5.643 -27.147 1.00 80.19 161 HIS A C 1
ATOM 1286 O O . HIS A 1 161 ? 3.450 5.931 -26.347 1.00 80.19 161 HIS A O 1
ATOM 1292 N N . GLY A 1 162 ? 5.308 6.503 -27.499 1.00 68.19 162 GLY A N 1
ATOM 1293 C CA . GLY A 1 162 ? 5.246 7.944 -27.211 1.00 68.19 162 GLY A CA 1
ATOM 1294 C C . GLY A 1 162 ? 3.975 8.562 -27.802 1.00 68.19 162 GLY A C 1
ATOM 1295 O O . GLY A 1 162 ? 3.496 8.099 -28.835 1.00 68.19 162 GLY A O 1
ATOM 1296 N N . GLY A 1 163 ? 3.357 9.513 -27.101 1.00 68.06 163 GLY A N 1
ATOM 1297 C CA . GLY A 1 163 ? 2.133 10.173 -27.580 1.00 68.06 163 GLY A CA 1
ATOM 1298 C C . GLY A 1 163 ? 0.804 9.481 -27.250 1.00 68.06 163 GLY A C 1
ATOM 1299 O O . GLY A 1 163 ? -0.265 10.060 -27.463 1.00 68.06 163 GLY A O 1
ATOM 1300 N N . ILE A 1 164 ? 0.813 8.278 -26.654 1.00 70.94 164 ILE A N 1
ATOM 1301 C CA . ILE A 1 164 ? -0.391 7.760 -25.986 1.00 70.94 164 ILE A CA 1
ATOM 1302 C C . ILE A 1 164 ? -0.585 8.588 -24.707 1.00 70.94 164 ILE A C 1
ATOM 1304 O O . ILE A 1 164 ? 0.162 8.437 -23.742 1.00 70.94 164 ILE A O 1
ATOM 1308 N N . GLY A 1 165 ? -1.537 9.526 -24.717 1.00 71.44 165 GLY A N 1
ATOM 1309 C CA . GLY A 1 165 ? -1.772 10.420 -23.574 1.00 71.44 165 GLY A CA 1
ATOM 1310 C C . GLY A 1 165 ? -1.865 9.672 -22.234 1.00 71.44 165 GLY A C 1
ATOM 1311 O O . GLY A 1 165 ? -2.283 8.508 -22.197 1.00 71.44 165 GLY A O 1
ATOM 1312 N N . ASP A 1 166 ? -1.486 10.335 -21.139 1.00 73.50 166 ASP A N 1
ATOM 1313 C CA . ASP A 1 166 ? -1.253 9.711 -19.824 1.00 73.50 166 ASP A CA 1
ATOM 1314 C C . ASP A 1 166 ? -2.391 8.800 -19.348 1.00 73.50 166 ASP A C 1
ATOM 1316 O O . ASP A 1 166 ? -2.155 7.693 -18.864 1.00 73.50 166 ASP A O 1
ATOM 1320 N N . GLU A 1 167 ? -3.643 9.200 -19.563 1.00 74.75 167 GLU A N 1
ATOM 1321 C CA . GLU A 1 167 ? -4.801 8.389 -19.183 1.00 74.75 167 GLU A CA 1
ATOM 1322 C C . GLU A 1 167 ? -4.855 7.030 -19.907 1.00 74.75 167 GLU A C 1
ATOM 1324 O O . GLU A 1 167 ? -5.114 5.995 -19.286 1.00 74.75 167 GLU A O 1
ATOM 1329 N N . LYS A 1 168 ? -4.589 7.007 -21.222 1.00 79.69 168 LYS A N 1
ATOM 1330 C CA . LYS A 1 168 ? -4.541 5.764 -22.013 1.00 79.69 168 LYS A CA 1
ATOM 1331 C C . LYS A 1 168 ? -3.333 4.920 -21.626 1.00 79.69 168 LYS A C 1
ATOM 1333 O O . LYS A 1 168 ? -3.443 3.695 -21.572 1.00 79.69 168 LYS A O 1
ATOM 1338 N N . ARG A 1 169 ? -2.204 5.567 -21.328 1.00 80.00 169 ARG A N 1
ATOM 1339 C CA . ARG A 1 169 ? -0.981 4.911 -20.856 1.00 80.00 169 ARG A CA 1
ATOM 1340 C C . ARG A 1 169 ? -1.241 4.130 -19.568 1.00 80.00 169 ARG A C 1
ATOM 1342 O O . ARG A 1 169 ? -0.949 2.937 -19.509 1.00 80.00 169 ARG A O 1
ATOM 1349 N N . GLU A 1 170 ? -1.833 4.774 -18.564 1.00 81.25 170 GLU A N 1
ATOM 1350 C CA . GLU A 1 170 ? -2.160 4.138 -17.284 1.00 81.25 170 GLU A CA 1
ATOM 1351 C C . GLU A 1 170 ? -3.238 3.056 -17.428 1.00 81.25 170 GLU A C 1
ATOM 1353 O O . GLU A 1 170 ? -3.146 1.996 -16.804 1.00 81.25 170 GLU A O 1
ATOM 1358 N N . ALA A 1 171 ? -4.230 3.266 -18.300 1.00 82.38 171 ALA A N 1
ATOM 1359 C CA . ALA A 1 171 ? -5.226 2.242 -18.610 1.00 82.38 171 ALA A CA 1
ATOM 1360 C C . ALA A 1 171 ? -4.591 0.982 -19.228 1.00 82.38 171 ALA A C 1
ATOM 1362 O O . ALA A 1 171 ? -4.916 -0.129 -18.807 1.00 82.38 171 ALA A O 1
ATOM 1363 N N . LEU A 1 172 ? -3.653 1.139 -20.169 1.00 86.38 172 LEU A N 1
ATOM 1364 C CA . LEU A 1 172 ? -2.928 0.024 -20.786 1.00 86.38 172 LEU A CA 1
ATOM 1365 C C . LEU A 1 172 ? -2.014 -0.694 -19.795 1.00 86.38 172 LEU A C 1
ATOM 1367 O O . LEU A 1 172 ? -2.015 -1.921 -19.762 1.00 86.38 172 LEU A O 1
ATOM 1371 N N . LYS A 1 173 ? -1.289 0.040 -18.942 1.00 86.00 173 LYS A N 1
ATOM 1372 C CA . LYS A 1 173 ? -0.491 -0.564 -17.861 1.00 86.00 173 LYS A CA 1
ATOM 1373 C C . LYS A 1 173 ? -1.358 -1.415 -16.939 1.00 86.00 173 LYS A C 1
ATOM 1375 O O . LYS A 1 173 ? -0.983 -2.535 -16.599 1.00 86.00 173 LYS A O 1
ATOM 1380 N N . ARG A 1 174 ? -2.527 -0.902 -16.543 1.00 83.00 174 ARG A N 1
ATOM 1381 C CA . ARG A 1 174 ? -3.475 -1.633 -15.694 1.00 83.00 174 ARG A CA 1
ATOM 1382 C C . ARG A 1 174 ? -4.010 -2.873 -16.403 1.00 83.00 174 ARG A C 1
ATOM 1384 O O . ARG A 1 174 ? -3.974 -3.952 -15.824 1.00 83.00 174 ARG A O 1
ATOM 1391 N N . SER A 1 175 ? -4.453 -2.733 -17.649 1.00 86.81 175 SER A N 1
ATOM 1392 C CA . SER A 1 175 ? -4.948 -3.834 -18.486 1.00 86.81 175 SER A CA 1
ATOM 1393 C C . SER A 1 175 ? -3.888 -4.928 -18.673 1.00 86.81 175 SER A C 1
ATOM 1395 O O . SER A 1 175 ? -4.171 -6.123 -18.523 1.00 86.81 175 SER A O 1
ATOM 1397 N N . PHE A 1 176 ? -2.630 -4.532 -18.902 1.00 88.88 176 PHE A N 1
ATOM 1398 C CA . PHE A 1 176 ? -1.535 -5.473 -19.104 1.00 88.88 176 PHE A CA 1
ATOM 1399 C C . PHE A 1 176 ? -1.099 -6.203 -17.819 1.00 88.88 176 PHE A C 1
ATOM 1401 O O . PHE A 1 176 ? -0.717 -7.368 -17.872 1.00 88.88 176 PHE A O 1
ATOM 1408 N N . ASN A 1 177 ? -1.203 -5.547 -16.660 1.00 86.88 177 ASN A N 1
ATOM 1409 C CA . ASN A 1 177 ? -0.867 -6.133 -15.357 1.00 86.88 177 ASN A CA 1
ATOM 1410 C C . ASN A 1 177 ? -2.054 -6.778 -14.623 1.00 86.88 177 ASN A C 1
ATOM 1412 O O . ASN A 1 177 ? -1.856 -7.326 -13.541 1.00 86.88 177 ASN A O 1
ATOM 1416 N N . SER A 1 178 ? -3.275 -6.708 -15.157 1.00 84.94 178 SER A N 1
ATOM 1417 C CA . SER A 1 178 ? -4.449 -7.347 -14.546 1.00 84.94 178 SER A CA 1
ATOM 1418 C C . SER A 1 178 ? -4.430 -8.870 -14.748 1.00 84.94 178 SER A C 1
ATOM 1420 O O . SER A 1 178 ? -3.790 -9.351 -15.686 1.00 84.94 178 SER A O 1
ATOM 1422 N N . PRO A 1 179 ? -5.164 -9.655 -13.944 1.00 84.62 179 PRO A N 1
ATOM 1423 C CA . PRO A 1 179 ? -5.325 -11.084 -14.190 1.00 84.62 179 PRO A CA 1
ATOM 1424 C C . PRO A 1 179 ? -5.839 -11.375 -15.616 1.00 84.62 179 PRO A C 1
ATOM 1426 O O . PRO A 1 179 ? -6.820 -10.758 -16.043 1.00 84.62 179 PRO A O 1
ATOM 1429 N N . PRO A 1 180 ? -5.227 -12.312 -16.367 1.00 85.25 180 PRO A N 1
ATOM 1430 C CA . PRO A 1 180 ? -5.635 -12.667 -17.733 1.00 85.25 180 PRO A CA 1
ATOM 1431 C C . PRO A 1 180 ? -7.096 -13.130 -17.866 1.00 85.25 180 PRO A C 1
ATOM 1433 O O . PRO A 1 180 ? -7.667 -13.043 -18.954 1.00 85.25 180 PRO A O 1
ATOM 1436 N N . ALA A 1 181 ? -7.704 -13.610 -16.779 1.00 82.88 181 ALA A N 1
ATOM 1437 C CA . ALA A 1 181 ? -9.122 -13.964 -16.720 1.00 82.88 181 ALA A CA 1
ATOM 1438 C C . ALA A 1 181 ? -10.061 -12.740 -16.749 1.00 82.88 181 ALA A C 1
ATOM 1440 O O . ALA A 1 181 ? -11.197 -12.850 -17.204 1.00 82.88 181 ALA A O 1
ATOM 1441 N N . LEU A 1 182 ? -9.597 -11.579 -16.272 1.00 80.44 182 LEU A N 1
ATOM 1442 C CA . LEU A 1 182 ? -10.380 -10.338 -16.203 1.00 80.44 182 LEU A CA 1
ATOM 1443 C C . LEU A 1 182 ? -10.154 -9.438 -17.418 1.00 80.44 182 LEU A C 1
ATOM 1445 O O . LEU A 1 182 ? -11.062 -8.714 -17.825 1.00 80.44 182 LEU A O 1
ATOM 1449 N N . ASP A 1 183 ? -8.955 -9.484 -18.000 1.00 87.00 183 ASP A N 1
ATOM 1450 C CA . ASP A 1 183 ? -8.591 -8.664 -19.149 1.00 87.00 183 ASP A CA 1
ATOM 1451 C C . ASP A 1 183 ? -8.138 -9.538 -20.335 1.00 87.00 183 ASP A C 1
ATOM 1453 O O . ASP A 1 183 ? -7.233 -10.365 -20.178 1.00 87.00 183 ASP A O 1
ATOM 1457 N N . PRO A 1 184 ? -8.744 -9.386 -21.530 1.00 89.94 184 PRO A N 1
ATOM 1458 C CA . PRO A 1 184 ? -8.430 -10.211 -22.691 1.00 89.94 184 PRO A CA 1
ATOM 1459 C C . PRO A 1 184 ? -7.103 -9.860 -23.377 1.00 89.94 184 PRO A C 1
ATOM 1461 O O . PRO A 1 184 ? -6.697 -10.620 -24.256 1.00 89.94 184 PRO A O 1
ATOM 1464 N N . LEU A 1 185 ? -6.418 -8.770 -23.018 1.00 92.44 185 LEU A N 1
ATOM 1465 C CA . LEU A 1 185 ? -5.150 -8.373 -23.631 1.00 92.44 185 LEU A CA 1
ATOM 1466 C C . LEU A 1 185 ? -4.081 -9.466 -23.451 1.00 92.44 185 LEU A C 1
ATOM 1468 O O . LEU A 1 185 ? -3.899 -10.002 -22.355 1.00 92.44 185 LEU A O 1
ATOM 1472 N N . ARG A 1 186 ? -3.384 -9.827 -24.537 1.00 93.88 186 ARG A N 1
ATOM 1473 C CA . ARG A 1 186 ? -2.357 -10.891 -24.548 1.00 93.88 186 ARG A CA 1
ATOM 1474 C C . ARG A 1 186 ? -1.028 -10.442 -25.128 1.00 93.88 186 ARG A C 1
ATOM 1476 O O . ARG A 1 186 ? 0.008 -10.868 -24.633 1.00 93.88 186 ARG A O 1
ATOM 1483 N N . ILE A 1 187 ? -1.051 -9.581 -26.140 1.00 94.94 187 ILE A N 1
ATOM 1484 C CA . ILE A 1 187 ? 0.150 -9.117 -26.831 1.00 94.94 187 ILE A CA 1
ATOM 1485 C C . ILE A 1 187 ? 0.232 -7.597 -26.714 1.00 94.94 187 ILE A C 1
ATOM 1487 O O . ILE A 1 187 ? -0.702 -6.887 -27.093 1.00 94.94 187 ILE A O 1
ATOM 1491 N N . LEU A 1 188 ? 1.357 -7.104 -26.205 1.00 94.19 188 LEU A N 1
ATOM 1492 C CA . LEU A 1 188 ? 1.676 -5.682 -26.167 1.00 94.19 188 LEU A CA 1
ATOM 1493 C C . LEU A 1 188 ? 2.874 -5.415 -27.077 1.00 94.19 188 LEU A C 1
ATOM 1495 O O . LEU A 1 188 ? 3.926 -6.021 -26.899 1.00 94.19 188 LEU A O 1
ATOM 1499 N N . ILE A 1 189 ? 2.713 -4.516 -28.046 1.00 92.94 189 ILE A N 1
ATOM 1500 C CA . ILE A 1 189 ? 3.799 -4.090 -28.938 1.00 92.94 189 ILE A CA 1
ATOM 1501 C C . ILE A 1 189 ? 4.271 -2.716 -28.479 1.00 92.94 189 ILE A C 1
ATOM 1503 O O . ILE A 1 189 ? 3.489 -1.765 -28.500 1.00 92.94 189 ILE A O 1
ATOM 1507 N N . ALA A 1 190 ? 5.523 -2.601 -28.057 1.00 89.44 190 ALA A N 1
ATOM 1508 C CA . ALA A 1 190 ? 6.069 -1.390 -27.468 1.00 89.44 190 ALA A CA 1
ATOM 1509 C C . ALA A 1 190 ? 7.222 -0.800 -28.294 1.00 89.44 190 ALA A C 1
ATOM 1511 O O . ALA A 1 190 ? 8.022 -1.545 -28.863 1.00 89.44 190 ALA A O 1
ATOM 1512 N N . THR A 1 191 ? 7.307 0.533 -28.338 1.00 85.69 191 THR A N 1
ATOM 1513 C CA . THR A 1 191 ? 8.454 1.262 -28.904 1.00 85.69 191 THR A CA 1
ATOM 1514 C C . THR A 1 191 ? 9.338 1.874 -27.822 1.00 85.69 191 THR A C 1
ATOM 1516 O O . THR A 1 191 ? 8.890 2.081 -26.694 1.00 85.69 191 THR A O 1
ATOM 1519 N N . ASP A 1 192 ? 10.589 2.192 -28.169 1.00 71.94 192 ASP A N 1
ATOM 1520 C CA . ASP A 1 192 ? 11.548 2.825 -27.244 1.00 71.94 192 ASP A CA 1
ATOM 1521 C C . ASP A 1 192 ? 11.108 4.215 -26.766 1.00 71.94 192 ASP A C 1
ATOM 1523 O O . ASP A 1 192 ? 11.432 4.608 -25.651 1.00 71.94 192 ASP A O 1
ATOM 1527 N N . ALA A 1 193 ? 10.311 4.933 -27.568 1.00 60.06 193 ALA A N 1
ATOM 1528 C CA . ALA A 1 193 ? 9.754 6.244 -27.213 1.00 60.06 193 ALA A CA 1
ATOM 1529 C C . ALA A 1 193 ? 8.763 6.187 -26.032 1.00 60.06 193 ALA A C 1
ATOM 1531 O O . ALA A 1 193 ? 8.285 7.207 -25.530 1.00 60.06 193 ALA A O 1
ATOM 1532 N N . ALA A 1 194 ? 8.392 4.989 -25.583 1.00 57.38 194 ALA A N 1
ATOM 1533 C CA . ALA A 1 194 ? 7.504 4.831 -24.458 1.00 57.38 194 ALA A CA 1
ATOM 1534 C C . ALA A 1 194 ? 8.300 4.921 -23.143 1.00 57.38 194 ALA A C 1
ATOM 1536 O O . ALA A 1 194 ? 8.946 3.949 -22.764 1.00 57.38 194 ALA A O 1
ATOM 1537 N N . ARG A 1 195 ? 8.226 6.099 -22.487 1.00 54.47 195 ARG A N 1
ATOM 1538 C CA . ARG A 1 195 ? 8.858 6.494 -21.199 1.00 54.47 195 ARG A CA 1
ATOM 1539 C C . ARG A 1 195 ? 9.538 5.374 -20.405 1.00 54.47 195 ARG A C 1
ATOM 1541 O O . ARG A 1 195 ? 8.933 4.347 -20.086 1.00 54.47 195 ARG A O 1
ATOM 1548 N N . GLU A 1 196 ? 10.746 5.669 -19.941 1.00 57.66 196 GLU A N 1
ATOM 1549 C CA . GLU A 1 196 ? 11.441 4.880 -18.935 1.00 57.66 196 GLU A CA 1
ATOM 1550 C C . GLU A 1 196 ? 10.543 4.565 -17.712 1.00 57.66 196 GLU A C 1
ATOM 1552 O O . GLU A 1 196 ? 9.707 5.363 -17.293 1.00 57.66 196 GLU A O 1
ATOM 1557 N N . GLY A 1 197 ? 10.673 3.357 -17.151 1.00 62.12 197 GLY A N 1
ATOM 1558 C CA . GLY A 1 197 ? 10.107 3.000 -15.842 1.00 62.12 197 GLY A CA 1
ATOM 1559 C C . GLY A 1 197 ? 8.767 2.250 -15.835 1.00 62.12 197 GLY A C 1
ATOM 1560 O O . GLY A 1 197 ? 8.216 1.990 -14.766 1.00 62.12 197 GLY A O 1
ATOM 1561 N N . VAL A 1 198 ? 8.220 1.838 -16.982 1.00 75.31 198 VAL A N 1
ATOM 1562 C CA . VAL A 1 198 ? 6.950 1.079 -17.013 1.00 75.31 198 VAL A CA 1
ATOM 1563 C C . VAL A 1 198 ? 7.128 -0.325 -16.416 1.00 75.31 198 VAL A C 1
ATOM 1565 O O . VAL A 1 198 ? 7.987 -1.086 -16.859 1.00 75.31 198 VAL A O 1
ATOM 1568 N N . ASN A 1 199 ? 6.317 -0.655 -15.405 1.00 81.31 199 ASN A N 1
ATOM 1569 C CA . ASN A 1 199 ? 6.184 -1.985 -14.792 1.00 81.31 199 ASN A CA 1
ATOM 1570 C C . ASN A 1 199 ? 5.205 -2.844 -15.609 1.00 81.31 199 ASN A C 1
ATOM 1572 O O . ASN A 1 199 ? 4.027 -2.491 -15.678 1.00 81.31 199 ASN A O 1
ATOM 1576 N N . LEU A 1 200 ? 5.661 -3.943 -16.219 1.00 86.00 200 LEU A N 1
ATOM 1577 C CA . LEU A 1 200 ? 4.823 -4.880 -16.993 1.00 86.00 200 LEU A CA 1
ATOM 1578 C C . LEU A 1 200 ? 4.991 -6.344 -16.538 1.00 86.00 200 LEU A C 1
ATOM 1580 O O . LEU A 1 200 ? 4.603 -7.265 -17.253 1.00 86.00 200 LEU A O 1
ATOM 1584 N N . GLN A 1 201 ? 5.580 -6.567 -15.362 1.00 82.50 201 GLN A N 1
ATOM 1585 C CA . GLN A 1 201 ? 6.031 -7.878 -14.891 1.00 82.50 201 GLN A CA 1
ATOM 1586 C C . GLN A 1 201 ? 4.922 -8.799 -14.360 1.00 82.50 201 GLN A C 1
ATOM 1588 O O . GLN A 1 201 ? 5.137 -9.998 -14.275 1.00 82.50 201 GLN A O 1
ATOM 1593 N N . ASN A 1 202 ? 3.737 -8.294 -13.994 1.00 83.00 202 ASN A N 1
ATOM 1594 C CA . ASN A 1 202 ? 2.813 -9.055 -13.133 1.00 83.00 202 ASN A CA 1
ATOM 1595 C C . ASN A 1 202 ? 2.321 -10.378 -13.761 1.00 83.00 202 ASN A C 1
ATOM 1597 O O . ASN A 1 202 ? 2.169 -11.376 -13.067 1.00 83.00 202 ASN A O 1
ATOM 1601 N N . HIS A 1 203 ? 2.081 -10.389 -15.077 1.00 87.31 203 HIS A N 1
ATOM 1602 C CA . HIS A 1 203 ? 1.597 -11.563 -15.823 1.00 87.31 203 HIS A CA 1
ATOM 1603 C C . HIS A 1 203 ? 2.326 -11.763 -17.161 1.00 87.31 203 HIS A C 1
ATOM 1605 O O . HIS A 1 203 ? 1.809 -12.429 -18.055 1.00 87.31 203 HIS A O 1
ATOM 1611 N N . CYS A 1 204 ? 3.501 -11.154 -17.334 1.00 91.31 204 CYS A N 1
ATOM 1612 C CA . CYS A 1 204 ? 4.279 -11.247 -18.564 1.00 91.31 204 CYS A CA 1
ATOM 1613 C C . CYS A 1 204 ? 5.677 -11.761 -18.254 1.00 91.31 204 CYS A C 1
ATOM 1615 O O . CYS A 1 204 ? 6.432 -11.124 -17.521 1.00 91.31 204 CYS A O 1
ATOM 1617 N N . ARG A 1 205 ? 6.015 -12.897 -18.862 1.00 92.88 205 ARG A N 1
ATOM 1618 C CA . ARG A 1 205 ? 7.331 -13.540 -18.759 1.00 92.88 205 ARG A CA 1
ATOM 1619 C C . ARG A 1 205 ? 8.005 -13.760 -20.109 1.00 92.88 205 ARG A C 1
ATOM 1621 O O . ARG A 1 205 ? 9.122 -14.253 -20.144 1.00 92.88 205 ARG A O 1
ATOM 1628 N N . TYR A 1 206 ? 7.329 -13.424 -21.206 1.00 95.12 206 TYR A N 1
ATOM 1629 C CA . TYR A 1 206 ? 7.863 -13.558 -22.556 1.00 95.12 206 TYR A CA 1
ATOM 1630 C C . TYR A 1 206 ? 8.101 -12.179 -23.152 1.00 95.12 206 TYR A C 1
ATOM 1632 O O . TYR A 1 206 ? 7.166 -11.388 -23.300 1.00 95.12 206 TYR A O 1
ATOM 1640 N N . LEU A 1 207 ? 9.351 -11.919 -23.518 1.00 93.44 207 LEU A N 1
ATOM 1641 C CA . LEU A 1 207 ? 9.775 -10.709 -24.196 1.00 93.44 207 LEU A CA 1
ATOM 1642 C C . LEU A 1 207 ? 10.426 -11.057 -25.526 1.00 93.44 207 LEU A C 1
ATOM 1644 O O . LEU A 1 207 ? 11.332 -11.877 -25.576 1.00 93.44 207 LEU A O 1
ATOM 1648 N N . PHE A 1 208 ? 9.989 -10.416 -26.601 1.00 94.12 208 PHE A N 1
ATOM 1649 C CA . PHE A 1 208 ? 10.602 -10.534 -27.918 1.00 94.12 208 PHE A CA 1
ATOM 1650 C C . PHE A 1 208 ? 11.172 -9.193 -28.353 1.00 94.12 208 PHE A C 1
ATOM 1652 O O . PHE A 1 208 ? 10.457 -8.198 -28.428 1.00 94.12 208 PHE A O 1
ATOM 1659 N N . HIS A 1 209 ? 12.446 -9.186 -28.712 1.00 90.62 209 HIS A N 1
ATOM 1660 C CA . HIS A 1 209 ? 13.082 -8.071 -29.396 1.00 90.62 209 HIS A CA 1
ATOM 1661 C C . HIS A 1 209 ? 12.939 -8.305 -30.895 1.00 90.62 209 HIS A C 1
ATOM 1663 O O . HIS A 1 209 ? 13.630 -9.151 -31.466 1.00 90.62 209 HIS A O 1
ATOM 1669 N N . PHE A 1 210 ? 11.997 -7.605 -31.534 1.00 88.56 210 PHE A N 1
ATOM 1670 C CA . PHE A 1 210 ? 11.796 -7.729 -32.979 1.00 88.56 210 PHE A CA 1
ATOM 1671 C C . PHE A 1 210 ? 12.982 -7.148 -33.764 1.00 88.56 210 PHE A C 1
ATOM 1673 O O . PHE A 1 210 ? 13.379 -7.678 -34.805 1.00 88.56 210 PHE A O 1
ATOM 1680 N N . ASP A 1 211 ? 13.573 -6.097 -33.204 1.00 82.75 211 ASP A N 1
ATOM 1681 C CA . ASP A 1 211 ? 14.902 -5.584 -33.506 1.00 82.75 211 ASP A CA 1
ATOM 1682 C C . ASP A 1 211 ? 15.722 -5.532 -32.213 1.00 82.75 211 ASP A C 1
ATOM 1684 O O . ASP A 1 211 ? 15.206 -5.228 -31.131 1.00 82.75 211 ASP A O 1
ATOM 1688 N N . VAL A 1 212 ? 17.000 -5.886 -32.327 1.00 77.31 212 VAL A N 1
ATOM 1689 C CA . VAL A 1 212 ? 17.947 -5.862 -31.212 1.00 77.31 212 VAL A CA 1
ATOM 1690 C C . VAL A 1 212 ? 18.691 -4.529 -31.263 1.00 77.31 212 VAL A C 1
ATOM 1692 O O . VAL A 1 212 ? 19.331 -4.250 -32.281 1.00 77.31 212 VAL A O 1
ATOM 1695 N N . PRO A 1 213 ? 18.617 -3.695 -30.212 1.00 73.31 213 PRO A N 1
ATOM 1696 C CA . PRO A 1 213 ? 19.357 -2.447 -30.188 1.00 73.31 213 PRO A CA 1
ATOM 1697 C C . PRO A 1 213 ? 20.848 -2.750 -30.023 1.00 73.31 213 PRO A C 1
ATOM 1699 O O . PRO A 1 213 ? 21.233 -3.608 -29.232 1.00 73.31 213 PRO A O 1
ATOM 1702 N N . TRP A 1 214 ? 21.699 -2.010 -30.733 1.00 71.00 214 TRP A N 1
ATOM 1703 C CA . TRP A 1 214 ? 23.156 -2.159 -30.618 1.00 71.00 214 TRP A CA 1
ATOM 1704 C C . TRP A 1 214 ? 23.686 -1.692 -29.258 1.00 71.00 214 TRP A C 1
ATOM 1706 O O . TRP A 1 214 ? 24.749 -2.125 -28.839 1.00 71.00 214 TRP A O 1
ATOM 1716 N N . ASN A 1 215 ? 22.949 -0.826 -28.557 1.00 73.38 215 ASN A N 1
ATOM 1717 C CA . ASN A 1 215 ? 23.317 -0.334 -27.233 1.00 73.38 215 ASN A CA 1
ATOM 1718 C C . ASN A 1 215 ? 22.887 -1.340 -26.140 1.00 73.38 215 ASN A C 1
ATOM 1720 O O . ASN A 1 215 ? 21.680 -1.498 -25.908 1.00 73.38 215 ASN A O 1
ATOM 1724 N N . PRO A 1 216 ? 23.832 -1.966 -25.410 1.00 73.25 216 PRO A N 1
ATOM 1725 C CA . PRO A 1 216 ? 23.522 -2.941 -24.359 1.00 73.25 216 PRO A CA 1
ATOM 1726 C C . PRO A 1 216 ? 22.717 -2.354 -23.199 1.00 73.25 216 PRO A C 1
ATOM 1728 O O . PRO A 1 216 ? 21.872 -3.036 -22.627 1.00 73.25 216 PRO A O 1
ATOM 1731 N N . GLY A 1 217 ? 22.930 -1.076 -22.870 1.00 75.00 217 GLY A N 1
ATOM 1732 C CA . GLY A 1 217 ? 22.152 -0.390 -21.839 1.00 75.00 217 GLY A CA 1
ATOM 1733 C C . GLY A 1 217 ? 20.675 -0.287 -22.221 1.00 75.00 217 GLY A C 1
ATOM 1734 O O . GLY A 1 217 ? 19.801 -0.553 -21.399 1.00 75.00 217 GLY A O 1
ATOM 1735 N N . ARG A 1 218 ? 20.385 0.007 -23.495 1.00 76.75 218 ARG A N 1
ATOM 1736 C CA . ARG A 1 218 ? 19.008 0.041 -24.013 1.00 76.75 218 ARG A CA 1
ATOM 1737 C C . ARG A 1 218 ? 18.370 -1.352 -23.986 1.00 76.75 218 ARG A C 1
ATOM 1739 O O . ARG A 1 218 ? 17.204 -1.485 -23.623 1.00 76.75 218 ARG A O 1
ATOM 1746 N N . MET A 1 219 ? 19.132 -2.391 -24.328 1.00 79.69 219 MET A N 1
ATOM 1747 C CA . MET A 1 219 ? 18.676 -3.781 -24.229 1.00 79.69 219 MET A CA 1
ATOM 1748 C C . MET A 1 219 ? 18.312 -4.161 -22.786 1.00 79.69 219 MET A C 1
ATOM 1750 O O . MET A 1 219 ? 17.230 -4.694 -22.551 1.00 79.69 219 MET A O 1
ATOM 1754 N N . GLU A 1 220 ? 19.157 -3.821 -21.811 1.00 79.25 220 GLU A N 1
ATOM 1755 C CA . GLU A 1 220 ? 18.895 -4.129 -20.401 1.00 79.25 220 GLU A CA 1
ATOM 1756 C C . GLU A 1 220 ? 17.688 -3.361 -19.854 1.00 79.25 220 GLU A C 1
ATOM 1758 O O . GLU A 1 220 ? 16.854 -3.921 -19.146 1.00 79.25 220 GLU A O 1
ATOM 1763 N N . GLN A 1 221 ? 17.511 -2.099 -20.249 1.00 79.50 221 GLN A N 1
ATOM 1764 C CA . GLN A 1 221 ? 16.311 -1.337 -19.902 1.00 79.50 221 GLN A CA 1
ATOM 1765 C C . GLN A 1 221 ? 15.028 -1.967 -20.472 1.00 79.50 221 GLN A C 1
ATOM 1767 O O . GLN A 1 221 ? 13.996 -1.939 -19.793 1.00 79.50 221 GLN A O 1
ATOM 1772 N N . ARG A 1 222 ? 15.074 -2.534 -21.693 1.00 85.19 222 ARG A N 1
ATOM 1773 C CA . ARG A 1 222 ? 13.953 -3.278 -22.303 1.00 85.19 222 ARG A CA 1
ATOM 1774 C C . ARG A 1 222 ? 13.666 -4.573 -21.535 1.00 85.19 222 ARG A C 1
ATOM 1776 O O . ARG A 1 222 ? 12.510 -4.811 -21.183 1.00 85.19 222 ARG A O 1
ATOM 1783 N N . ASN A 1 223 ? 14.693 -5.355 -21.200 1.00 86.81 223 ASN A N 1
ATOM 1784 C CA . ASN A 1 223 ? 14.569 -6.569 -20.379 1.00 86.81 223 ASN A CA 1
ATOM 1785 C C . ASN A 1 223 ? 13.963 -6.260 -19.005 1.00 86.81 223 ASN A C 1
ATOM 1787 O O . ASN A 1 223 ? 12.975 -6.874 -18.587 1.00 86.81 223 ASN A O 1
ATOM 1791 N N . GLY A 1 224 ? 14.475 -5.212 -18.356 1.00 83.88 224 GLY A N 1
ATOM 1792 C CA . GLY A 1 224 ? 14.023 -4.738 -17.056 1.00 83.88 224 GLY A CA 1
ATOM 1793 C C . GLY A 1 224 ? 12.546 -4.346 -17.020 1.00 83.88 224 GLY A C 1
ATOM 1794 O O . GLY A 1 224 ? 11.990 -4.196 -15.936 1.00 83.88 224 GLY A O 1
ATOM 1795 N N . ARG A 1 225 ? 11.844 -4.207 -18.161 1.00 86.06 225 ARG A N 1
ATOM 1796 C CA . ARG A 1 225 ? 10.379 -3.989 -18.227 1.00 86.06 225 ARG A CA 1
ATOM 1797 C C . ARG A 1 225 ? 9.569 -5.120 -17.593 1.00 86.06 225 ARG A C 1
ATOM 1799 O O . ARG A 1 225 ? 8.521 -4.840 -17.008 1.00 86.06 225 ARG A O 1
ATOM 1806 N N . ILE A 1 226 ? 10.091 -6.343 -17.646 1.00 86.94 226 ILE A N 1
ATOM 1807 C CA . ILE A 1 226 ? 9.466 -7.535 -17.063 1.00 86.94 226 ILE A CA 1
ATOM 1808 C C . ILE A 1 226 ? 10.392 -8.307 -16.113 1.00 86.94 226 ILE A C 1
ATOM 1810 O O . ILE A 1 226 ? 9.893 -8.973 -15.209 1.00 86.94 226 ILE A O 1
ATOM 1814 N N . ASP A 1 227 ? 11.711 -8.199 -16.279 1.00 86.12 227 ASP A N 1
ATOM 1815 C CA . ASP A 1 227 ? 12.694 -8.837 -15.406 1.00 86.12 227 ASP A CA 1
ATOM 1816 C C . ASP A 1 227 ? 13.055 -7.908 -14.238 1.00 86.12 227 ASP A C 1
ATOM 1818 O O . ASP A 1 227 ? 13.920 -7.037 -14.344 1.00 86.12 227 ASP A O 1
ATOM 1822 N N . ARG A 1 228 ? 12.290 -8.013 -13.145 1.00 81.00 228 ARG A N 1
ATOM 1823 C CA . ARG A 1 228 ? 12.462 -7.207 -11.928 1.00 81.00 228 ARG A CA 1
ATOM 1824 C C . ARG A 1 228 ? 11.858 -7.892 -10.702 1.00 81.00 228 ARG A C 1
ATOM 1826 O O . ARG A 1 228 ? 11.075 -8.834 -10.824 1.00 81.00 228 ARG A O 1
ATOM 1833 N N . THR A 1 229 ? 12.159 -7.370 -9.511 1.00 75.44 229 THR A N 1
ATOM 1834 C CA . THR A 1 229 ? 11.563 -7.821 -8.242 1.00 75.44 229 THR A CA 1
ATOM 1835 C C . THR A 1 229 ? 10.031 -7.834 -8.318 1.00 75.44 229 THR A C 1
ATOM 1837 O O . THR A 1 229 ? 9.430 -6.940 -8.915 1.00 75.44 229 THR A O 1
ATOM 1840 N N . LEU A 1 230 ? 9.399 -8.824 -7.675 1.00 77.50 230 LEU A N 1
ATOM 1841 C CA . LEU A 1 230 ? 7.946 -9.083 -7.706 1.00 77.50 230 LEU A CA 1
ATOM 1842 C C . LEU A 1 230 ? 7.410 -9.636 -9.042 1.00 77.50 230 LEU A C 1
ATOM 1844 O O . LEU A 1 230 ? 6.199 -9.649 -9.261 1.00 77.50 230 LEU A O 1
ATOM 1848 N N . GLN A 1 231 ? 8.283 -10.118 -9.930 1.00 83.75 231 GLN A N 1
ATOM 1849 C CA . GLN A 1 231 ? 7.885 -10.982 -11.042 1.00 83.75 231 GLN A CA 1
ATOM 1850 C C . GLN A 1 231 ? 7.311 -12.307 -10.498 1.00 83.75 231 GLN A C 1
ATOM 1852 O O . GLN A 1 231 ? 7.892 -12.922 -9.604 1.00 83.75 231 GLN A O 1
ATOM 1857 N N . ARG A 1 232 ? 6.153 -12.737 -11.020 1.00 82.69 232 ARG A N 1
ATOM 1858 C CA . ARG A 1 232 ? 5.455 -13.954 -10.560 1.00 82.69 232 ARG A CA 1
ATOM 1859 C C . ARG A 1 232 ? 6.056 -15.230 -11.122 1.00 82.69 232 ARG A C 1
ATOM 1861 O O . ARG A 1 232 ? 5.989 -16.275 -10.481 1.00 82.69 232 ARG A O 1
ATOM 1868 N N . SER A 1 233 ? 6.575 -15.162 -12.345 1.00 85.25 233 SER A N 1
ATOM 1869 C CA . SER A 1 233 ? 7.230 -16.307 -12.967 1.00 85.25 233 SER A CA 1
ATOM 1870 C C . SER A 1 233 ? 8.642 -16.468 -12.401 1.00 85.25 233 SER A C 1
ATOM 1872 O O . SER A 1 233 ? 9.370 -15.480 -12.343 1.00 85.25 233 SER A O 1
ATOM 1874 N N . PRO A 1 234 ? 9.078 -17.686 -12.037 1.00 85.06 234 PRO A N 1
ATOM 1875 C CA . PRO A 1 234 ? 10.461 -17.912 -11.613 1.00 85.06 234 PRO A CA 1
ATOM 1876 C C . PRO A 1 234 ? 11.467 -17.663 -12.746 1.00 85.06 234 PRO A C 1
ATOM 1878 O O . PRO A 1 234 ? 12.634 -17.400 -12.483 1.00 85.06 234 PRO A O 1
ATOM 1881 N N . GLU A 1 235 ? 11.010 -17.744 -13.998 1.00 88.50 235 GLU A N 1
ATOM 1882 C CA . GLU A 1 235 ? 11.826 -17.544 -15.193 1.00 88.50 235 GLU A CA 1
ATOM 1883 C C . GLU A 1 235 ? 11.191 -16.506 -16.122 1.00 88.50 235 GLU A C 1
ATOM 1885 O O . GLU A 1 235 ? 9.972 -16.505 -16.340 1.00 88.50 235 GLU A O 1
ATOM 1890 N N . VAL A 1 236 ? 12.039 -15.654 -16.697 1.00 90.19 236 VAL A N 1
ATOM 1891 C CA . VAL A 1 236 ? 11.703 -14.682 -17.739 1.00 90.19 236 VAL A CA 1
ATOM 1892 C C . VAL A 1 236 ? 12.481 -15.043 -19.002 1.00 90.19 236 VAL A C 1
ATOM 1894 O O . VAL A 1 236 ? 13.683 -15.284 -18.951 1.00 90.19 236 VAL A O 1
ATOM 1897 N N . TYR A 1 237 ? 11.799 -15.078 -20.144 1.00 92.75 237 TYR A N 1
ATOM 1898 C CA . TYR A 1 237 ? 12.381 -15.432 -21.434 1.00 92.75 237 TYR A CA 1
ATOM 1899 C C . TYR A 1 237 ? 12.495 -14.194 -22.324 1.00 92.75 237 TYR A C 1
ATOM 1901 O O . TYR A 1 237 ? 11.491 -13.682 -22.827 1.00 92.75 237 TYR A O 1
ATOM 1909 N N . CYS A 1 238 ? 13.730 -13.746 -22.546 1.00 90.88 238 CYS A N 1
ATOM 1910 C CA . CYS A 1 238 ? 14.070 -12.678 -23.482 1.00 90.88 238 CYS A CA 1
ATOM 1911 C C . CYS A 1 238 ? 14.556 -13.290 -24.802 1.00 90.88 238 CYS A C 1
ATOM 1913 O O . CYS A 1 238 ? 15.610 -13.918 -24.868 1.00 90.88 238 CYS A O 1
ATOM 1915 N N . HIS A 1 239 ? 13.767 -13.130 -25.861 1.00 91.12 239 HIS A N 1
ATOM 1916 C CA . HIS A 1 239 ? 14.030 -13.665 -27.190 1.00 91.12 239 HIS A CA 1
ATOM 1917 C C . HIS A 1 239 ? 14.610 -12.590 -28.112 1.00 91.12 239 HIS A C 1
ATOM 1919 O O . HIS A 1 239 ? 14.097 -11.469 -28.176 1.00 91.12 239 HIS A O 1
ATOM 1925 N N . TYR A 1 240 ? 15.633 -12.972 -28.874 1.00 88.56 240 TYR A N 1
ATOM 1926 C CA . TYR A 1 240 ? 16.319 -12.135 -29.855 1.00 88.56 240 TYR A CA 1
ATOM 1927 C C . TYR A 1 240 ? 16.316 -12.845 -31.212 1.00 88.56 240 TYR A C 1
ATOM 1929 O O . TYR A 1 240 ? 16.558 -14.052 -31.282 1.00 88.56 240 TYR A O 1
ATOM 1937 N N . PHE A 1 241 ? 16.028 -12.118 -32.293 1.00 87.25 241 PHE A N 1
ATOM 1938 C CA . PHE A 1 241 ? 16.164 -12.658 -33.647 1.00 87.25 241 PHE A CA 1
ATOM 1939 C C . PHE A 1 241 ? 17.587 -12.443 -34.163 1.00 87.25 241 PHE A C 1
ATOM 1941 O O . PHE A 1 241 ? 18.063 -11.313 -34.209 1.00 87.25 241 PHE A O 1
ATOM 1948 N N . VAL A 1 242 ? 18.224 -13.529 -34.600 1.00 82.38 242 VAL A N 1
ATOM 1949 C CA . VAL A 1 242 ? 19.544 -13.539 -35.244 1.00 82.38 242 VAL A CA 1
ATOM 1950 C C . VAL A 1 242 ? 19.357 -14.100 -36.650 1.00 82.38 242 VAL A C 1
ATOM 1952 O O . VAL A 1 242 ? 18.779 -15.177 -36.809 1.00 82.38 242 VAL A O 1
ATOM 1955 N N . LEU A 1 243 ? 19.799 -13.372 -37.674 1.00 82.62 243 LEU A N 1
ATOM 1956 C CA . LEU A 1 243 ? 19.694 -13.773 -39.075 1.00 82.62 243 LEU A CA 1
ATOM 1957 C C . LEU A 1 243 ? 21.022 -14.404 -39.530 1.00 82.62 243 LEU A C 1
ATOM 1959 O O . LEU A 1 243 ? 21.997 -13.682 -39.733 1.00 82.62 243 LEU A O 1
ATOM 1963 N N . PRO A 1 244 ? 21.100 -15.735 -39.745 1.00 78.75 244 PRO A N 1
ATOM 1964 C CA . PRO A 1 244 ? 22.365 -16.413 -40.059 1.00 78.75 244 PRO A CA 1
ATOM 1965 C C . PRO A 1 244 ? 23.045 -15.925 -41.345 1.00 78.75 244 PRO A C 1
ATOM 1967 O O . PRO A 1 244 ? 24.260 -16.022 -41.489 1.00 78.75 244 PRO A O 1
ATOM 1970 N N . GLN A 1 245 ? 22.260 -15.403 -42.287 1.00 79.62 245 GLN A N 1
ATOM 1971 C CA . GLN A 1 245 ? 22.737 -14.828 -43.542 1.00 79.62 245 GLN A CA 1
ATOM 1972 C C . GLN A 1 245 ? 23.448 -13.480 -43.368 1.00 79.62 245 GLN A C 1
ATOM 1974 O O . GLN A 1 245 ? 24.059 -13.005 -44.322 1.00 79.62 245 GLN A O 1
ATOM 1979 N N . ARG A 1 246 ? 23.345 -12.854 -42.188 1.00 78.06 246 ARG A N 1
ATOM 1980 C CA . ARG A 1 246 ? 23.914 -11.547 -41.873 1.00 78.06 246 ARG A CA 1
ATOM 1981 C C . ARG A 1 246 ? 25.130 -11.730 -40.952 1.00 78.06 246 ARG A C 1
ATOM 1983 O O . ARG A 1 246 ? 24.953 -11.968 -39.758 1.00 78.06 246 ARG A O 1
ATOM 1990 N N . PRO A 1 247 ? 26.371 -11.643 -41.467 1.00 76.75 247 PRO A N 1
ATOM 1991 C CA . PRO A 1 247 ? 27.576 -11.860 -40.665 1.00 76.75 247 PRO A CA 1
ATOM 1992 C C . PRO A 1 247 ? 27.675 -10.942 -39.441 1.00 76.75 247 PRO A C 1
ATOM 1994 O O . PRO A 1 247 ? 28.239 -11.342 -38.424 1.00 76.75 247 PRO A O 1
ATOM 1997 N N . GLU A 1 248 ? 27.108 -9.737 -39.524 1.00 76.69 248 GLU A N 1
ATOM 1998 C CA . GLU A 1 248 ? 27.080 -8.749 -38.446 1.00 76.69 248 GLU A CA 1
ATOM 1999 C C . GLU A 1 248 ? 26.237 -9.213 -37.249 1.00 76.69 248 GLU A C 1
ATOM 2001 O O . GLU A 1 248 ? 26.539 -8.845 -36.116 1.00 76.69 248 GLU A O 1
ATOM 2006 N N . ASP A 1 249 ? 25.236 -10.075 -37.455 1.00 79.19 249 ASP A N 1
ATOM 2007 C CA . ASP A 1 249 ? 24.393 -10.590 -36.369 1.00 79.19 249 ASP A CA 1
ATOM 2008 C C . ASP A 1 249 ? 25.165 -11.543 -35.440 1.00 79.19 249 ASP A C 1
ATOM 2010 O O . ASP A 1 249 ? 24.769 -11.751 -34.296 1.00 79.19 249 ASP A O 1
ATOM 2014 N N . ARG A 1 250 ? 26.329 -12.055 -35.867 1.00 80.56 250 ARG A N 1
ATOM 2015 C CA . ARG A 1 250 ? 27.247 -12.780 -34.972 1.00 80.56 250 ARG A CA 1
ATOM 2016 C C . ARG A 1 250 ? 27.818 -11.882 -33.878 1.00 80.56 250 ARG A C 1
ATOM 2018 O O . ARG A 1 250 ? 28.116 -12.366 -32.793 1.00 80.56 250 ARG A O 1
ATOM 2025 N N . VAL A 1 251 ? 27.985 -10.589 -34.162 1.00 80.44 251 VAL A N 1
ATOM 2026 C CA . VAL A 1 251 ? 28.415 -9.606 -33.159 1.00 80.44 251 VAL A CA 1
ATOM 2027 C C . VAL A 1 251 ? 27.310 -9.415 -32.124 1.00 80.44 251 VAL A C 1
ATOM 2029 O O . VAL A 1 251 ? 27.613 -9.357 -30.937 1.00 80.44 251 VAL A O 1
ATOM 2032 N N . LEU A 1 252 ? 26.040 -9.382 -32.554 1.00 77.38 252 LEU A N 1
ATOM 2033 C CA . LEU A 1 252 ? 24.888 -9.305 -31.646 1.00 77.38 252 LEU A CA 1
ATOM 2034 C C . LEU A 1 252 ? 24.819 -10.514 -30.717 1.00 77.38 252 LEU A C 1
ATOM 2036 O O . LEU A 1 252 ? 24.639 -10.332 -29.521 1.00 77.38 252 LEU A O 1
ATOM 2040 N N . ASP A 1 253 ? 24.990 -11.724 -31.247 1.00 82.00 253 ASP A N 1
ATOM 2041 C CA . ASP A 1 253 ? 24.944 -12.958 -30.453 1.00 82.00 253 ASP A CA 1
ATOM 2042 C C . ASP A 1 253 ? 25.981 -12.935 -29.315 1.00 82.00 253 ASP A C 1
ATOM 2044 O O . ASP A 1 253 ? 25.652 -13.096 -28.139 1.00 82.00 253 ASP A O 1
ATOM 2048 N N . VAL A 1 254 ? 27.228 -12.581 -29.648 1.00 83.62 254 VAL A N 1
ATOM 2049 C CA . VAL A 1 254 ? 28.313 -12.428 -28.665 1.00 83.62 254 VAL A CA 1
ATOM 2050 C C . VAL A 1 254 ? 28.028 -11.285 -27.688 1.00 83.62 254 VAL A C 1
ATOM 2052 O O . VAL A 1 254 ? 28.302 -11.419 -26.497 1.00 83.62 254 VAL A O 1
ATOM 2055 N N . LEU A 1 255 ? 27.459 -10.173 -28.159 1.00 82.06 255 LEU A N 1
ATOM 2056 C CA . LEU A 1 255 ? 27.092 -9.036 -27.316 1.00 82.06 255 LEU A CA 1
ATOM 2057 C C . LEU A 1 255 ? 26.034 -9.424 -26.278 1.00 82.06 255 LEU A C 1
ATOM 2059 O O . LEU A 1 255 ? 26.201 -9.096 -25.103 1.00 82.06 255 LEU A O 1
ATOM 2063 N N . VAL A 1 256 ? 24.973 -10.127 -26.690 1.00 81.69 256 VAL A N 1
ATOM 2064 C CA . VAL A 1 256 ? 23.909 -10.600 -25.792 1.00 81.69 256 VAL A CA 1
ATOM 2065 C C . VAL A 1 256 ? 24.467 -11.598 -24.788 1.00 81.69 256 VAL A C 1
ATOM 2067 O O . VAL A 1 256 ? 24.273 -11.416 -23.586 1.00 81.69 256 VAL A O 1
ATOM 2070 N N . GLN A 1 257 ? 25.217 -12.600 -25.254 1.00 84.62 257 GLN A N 1
ATOM 2071 C CA . GLN A 1 257 ? 25.815 -13.600 -24.374 1.00 84.62 257 GLN A CA 1
ATOM 2072 C C . GLN A 1 257 ? 26.738 -12.948 -23.338 1.00 84.62 257 GLN A C 1
ATOM 2074 O O . GLN A 1 257 ? 26.613 -13.210 -22.142 1.00 84.62 257 GLN A O 1
ATOM 2079 N N . LYS A 1 258 ? 27.628 -12.049 -23.772 1.00 84.62 258 LYS A N 1
ATOM 2080 C CA . LYS A 1 258 ? 28.579 -11.394 -22.870 1.00 84.62 258 LYS A CA 1
ATOM 2081 C C . LYS A 1 258 ? 27.892 -10.471 -21.868 1.00 84.62 258 LYS A C 1
ATOM 2083 O O . LYS A 1 258 ? 28.299 -10.389 -20.711 1.00 84.62 258 LYS A O 1
ATOM 2088 N N . THR A 1 259 ? 26.845 -9.784 -22.314 1.00 81.00 259 THR A N 1
ATOM 2089 C CA . THR A 1 259 ? 26.015 -8.929 -21.464 1.00 81.00 259 THR A CA 1
ATOM 2090 C C . THR A 1 259 ? 25.368 -9.743 -20.342 1.00 81.00 259 THR A C 1
ATOM 2092 O O . THR A 1 259 ? 25.458 -9.346 -19.180 1.00 81.00 259 THR A O 1
ATOM 2095 N N . GLU A 1 260 ? 24.800 -10.907 -20.663 1.00 79.44 260 GLU A N 1
ATOM 2096 C CA . GLU A 1 260 ? 24.183 -11.796 -19.674 1.00 79.44 260 GLU A CA 1
ATOM 2097 C C . GLU A 1 260 ? 25.219 -12.426 -18.729 1.00 79.44 260 GLU A C 1
ATOM 2099 O O . GLU A 1 260 ? 24.992 -12.485 -17.523 1.00 79.44 260 GLU A O 1
ATOM 2104 N N . GLU A 1 261 ? 26.394 -12.823 -19.230 1.00 82.94 261 GLU A N 1
ATOM 2105 C CA . GLU A 1 261 ? 27.497 -13.324 -18.395 1.00 82.94 261 GLU A CA 1
ATOM 2106 C C . GLU A 1 261 ? 27.928 -12.291 -17.340 1.00 82.94 261 GLU A C 1
ATOM 2108 O O . GLU A 1 261 ? 28.051 -12.607 -16.153 1.00 82.94 261 GLU A O 1
ATOM 2113 N N . ILE A 1 262 ? 28.117 -11.034 -17.757 1.00 79.38 262 ILE A N 1
ATOM 2114 C CA . ILE A 1 262 ? 28.503 -9.936 -16.862 1.00 79.38 262 ILE A CA 1
ATOM 2115 C C . ILE A 1 262 ? 27.386 -9.644 -15.856 1.00 79.38 262 ILE A C 1
ATOM 2117 O O . ILE A 1 262 ? 27.655 -9.486 -14.662 1.00 79.38 262 ILE A O 1
ATOM 2121 N N . ARG A 1 263 ? 26.133 -9.613 -16.317 1.00 77.88 263 ARG A N 1
ATOM 2122 C CA . ARG A 1 263 ? 24.953 -9.407 -15.473 1.00 77.88 263 ARG A CA 1
ATOM 2123 C C . ARG A 1 263 ? 24.802 -10.511 -14.431 1.00 77.88 263 ARG A C 1
ATOM 2125 O O . ARG A 1 263 ? 24.614 -10.202 -13.260 1.00 77.88 263 ARG A O 1
ATOM 2132 N N . SER A 1 264 ? 24.957 -11.778 -14.805 1.00 77.38 264 SER A N 1
ATOM 2133 C CA . SER A 1 264 ? 24.888 -12.900 -13.864 1.00 77.38 264 SER A CA 1
ATOM 2134 C C . SER A 1 264 ? 26.006 -12.854 -12.818 1.00 77.38 264 SER A C 1
ATOM 2136 O O . SER A 1 264 ? 25.801 -13.321 -11.698 1.00 77.38 264 SER A O 1
ATOM 2138 N N . ALA A 1 265 ? 27.180 -12.315 -13.159 1.00 76.88 265 ALA A N 1
ATOM 2139 C CA . ALA A 1 265 ? 28.306 -12.205 -12.234 1.00 76.88 265 ALA A CA 1
ATOM 2140 C C . ALA A 1 265 ? 28.193 -11.006 -11.274 1.00 76.88 265 ALA A C 1
ATOM 2142 O O . ALA A 1 265 ? 28.629 -11.101 -10.126 1.00 76.88 265 ALA A O 1
ATOM 2143 N N . LEU A 1 266 ? 27.643 -9.877 -11.736 1.00 71.31 266 LEU A N 1
ATOM 2144 C CA . LEU A 1 266 ? 27.628 -8.600 -11.003 1.00 71.31 266 LEU A CA 1
ATOM 2145 C C . LEU A 1 266 ? 26.231 -8.146 -10.549 1.00 71.31 266 LEU A C 1
ATOM 2147 O O . LEU A 1 266 ? 26.102 -7.135 -9.864 1.00 71.31 266 LEU A O 1
ATOM 2151 N N . GLY A 1 267 ? 25.177 -8.854 -10.949 1.00 69.50 267 GLY A N 1
ATOM 2152 C CA . GLY A 1 267 ? 23.773 -8.489 -10.742 1.00 69.50 267 GLY A CA 1
ATOM 2153 C C . GLY A 1 267 ? 23.242 -7.410 -11.698 1.00 69.50 267 GLY A C 1
ATOM 2154 O O . GLY A 1 267 ? 22.031 -7.278 -11.841 1.00 69.50 267 GLY A O 1
ATOM 2155 N N . SER A 1 268 ? 24.112 -6.640 -12.360 1.00 71.69 268 SER A N 1
ATOM 2156 C CA . SER A 1 268 ? 23.754 -5.627 -13.366 1.00 71.69 268 SER A CA 1
ATOM 2157 C C . SER A 1 268 ? 24.934 -5.326 -14.300 1.00 71.69 268 SER A C 1
ATOM 2159 O O . SER A 1 268 ? 26.072 -5.702 -14.013 1.00 71.69 268 SER A O 1
ATOM 2161 N N . LEU A 1 269 ? 24.676 -4.641 -15.419 1.00 72.00 269 LEU A N 1
ATOM 2162 C CA . LEU A 1 269 ? 25.713 -4.183 -16.351 1.00 72.00 269 LEU A CA 1
ATOM 2163 C C . LEU A 1 269 ? 26.415 -2.914 -15.839 1.00 72.00 269 LEU A C 1
ATOM 2165 O O . LEU A 1 269 ? 25.764 -1.876 -15.701 1.00 72.00 269 LEU A O 1
ATOM 2169 N N . PRO A 1 270 ? 27.744 -2.932 -15.632 1.00 74.56 270 PRO A N 1
ATOM 2170 C CA . PRO A 1 270 ? 28.470 -1.750 -15.183 1.00 74.56 270 PRO A CA 1
ATOM 2171 C C . PRO A 1 270 ? 28.474 -0.624 -16.234 1.00 74.56 270 PRO A C 1
ATOM 2173 O O . PRO A 1 270 ? 28.730 -0.897 -17.410 1.00 74.56 270 PRO A O 1
ATOM 2176 N N . PRO A 1 271 ? 28.337 0.659 -15.844 1.00 73.44 271 PRO A N 1
ATOM 2177 C CA . PRO A 1 271 ? 28.359 1.782 -16.789 1.00 73.44 271 PRO A CA 1
ATOM 2178 C C . PRO A 1 271 ? 29.633 1.859 -17.639 1.00 73.44 271 PRO A C 1
ATOM 2180 O O . PRO A 1 271 ? 29.579 2.227 -18.807 1.00 73.44 271 PRO A O 1
ATOM 2183 N N . VAL A 1 272 ? 30.782 1.464 -17.079 1.00 74.69 272 VAL A N 1
ATOM 2184 C CA . VAL A 1 272 ? 32.072 1.427 -17.795 1.00 74.69 272 VAL A CA 1
ATOM 2185 C C . VAL A 1 272 ? 32.045 0.414 -18.944 1.00 74.69 272 VAL A C 1
ATOM 2187 O O . VAL A 1 272 ? 32.592 0.675 -20.013 1.00 74.69 272 VAL A O 1
ATOM 2190 N N . VAL A 1 273 ? 31.379 -0.727 -18.741 1.00 74.62 273 VAL A N 1
ATOM 2191 C CA . VAL A 1 273 ? 31.190 -1.756 -19.773 1.00 74.62 273 VAL A CA 1
ATOM 2192 C C . VAL A 1 273 ? 30.261 -1.240 -20.860 1.00 74.62 273 VAL A C 1
ATOM 2194 O O . VAL A 1 273 ? 30.603 -1.324 -22.035 1.00 74.62 273 VAL A O 1
ATOM 2197 N N . VAL A 1 274 ? 29.127 -0.653 -20.470 1.00 75.06 274 VAL A N 1
ATOM 2198 C CA . VAL A 1 274 ? 28.168 -0.063 -21.413 1.00 75.06 274 VAL A CA 1
ATOM 2199 C C . VAL A 1 274 ? 28.833 1.036 -22.244 1.00 75.06 274 VAL A C 1
ATOM 2201 O O . VAL A 1 274 ? 28.694 1.038 -23.462 1.00 75.06 274 VAL A O 1
ATOM 2204 N N . GLY A 1 275 ? 29.613 1.921 -21.616 1.00 75.12 275 GLY A N 1
ATOM 2205 C CA . GLY A 1 275 ? 30.367 2.974 -22.298 1.00 75.12 275 GLY A CA 1
ATOM 2206 C C . GLY A 1 275 ? 31.355 2.417 -23.321 1.00 75.12 275 GLY A C 1
ATOM 2207 O O . GLY A 1 275 ? 31.316 2.814 -24.481 1.00 75.12 275 GLY A O 1
ATOM 2208 N N . LYS A 1 276 ? 32.173 1.431 -22.932 1.00 76.69 276 LYS A N 1
ATOM 2209 C CA . LYS A 1 276 ? 33.139 0.803 -23.843 1.00 76.69 276 LYS A CA 1
ATOM 2210 C C . LYS A 1 276 ? 32.451 0.071 -24.999 1.00 76.69 276 LYS A C 1
ATOM 2212 O O . LYS A 1 276 ? 32.865 0.222 -26.141 1.00 76.69 276 LYS A O 1
ATOM 2217 N N . LEU A 1 277 ? 31.383 -0.682 -24.732 1.00 76.75 277 LEU A N 1
ATOM 2218 C CA . LEU A 1 277 ? 30.607 -1.353 -25.781 1.00 76.75 277 LEU A CA 1
ATOM 2219 C C . LEU A 1 277 ? 29.965 -0.339 -26.741 1.00 76.75 277 LEU A C 1
ATOM 2221 O O . LEU A 1 277 ? 30.003 -0.540 -27.954 1.00 76.75 277 LEU A O 1
ATOM 2225 N N . ASN A 1 278 ? 29.451 0.780 -26.224 1.00 75.69 278 ASN A N 1
ATOM 2226 C CA . ASN A 1 278 ? 28.912 1.859 -27.049 1.00 75.69 278 ASN A CA 1
ATOM 2227 C C . ASN A 1 278 ? 29.995 2.524 -27.908 1.00 75.69 278 ASN A C 1
ATOM 2229 O O . ASN A 1 278 ? 29.760 2.744 -29.091 1.00 75.69 278 ASN A O 1
ATOM 2233 N N . GLU A 1 279 ? 31.186 2.798 -27.368 1.00 75.38 279 GLU A N 1
ATOM 2234 C CA . GLU A 1 279 ? 32.313 3.346 -28.139 1.00 75.38 279 GLU A CA 1
ATOM 2235 C C . GLU A 1 279 ? 32.747 2.415 -29.278 1.00 75.38 279 GLU A C 1
ATOM 2237 O O . GLU A 1 279 ? 33.005 2.877 -30.393 1.00 75.38 279 GLU A O 1
ATOM 2242 N N . LEU A 1 280 ? 32.790 1.103 -29.019 1.00 74.81 280 LEU A N 1
ATOM 2243 C CA . LEU A 1 280 ? 33.114 0.100 -30.033 1.00 74.81 280 LEU A CA 1
ATOM 2244 C C . LEU A 1 280 ? 32.078 0.079 -31.157 1.00 74.81 280 LEU A C 1
ATOM 2246 O O . LEU A 1 280 ? 32.436 0.012 -32.333 1.00 74.81 280 LEU A O 1
ATOM 2250 N N . LEU A 1 281 ? 30.797 0.172 -30.805 1.00 72.56 281 LEU A N 1
ATOM 2251 C CA . LEU A 1 281 ? 29.688 0.086 -31.752 1.00 72.56 281 LEU A CA 1
ATOM 2252 C C . LEU A 1 281 ? 29.344 1.431 -32.413 1.00 72.56 281 LEU A C 1
ATOM 2254 O O . LEU A 1 281 ? 28.676 1.440 -33.446 1.00 72.56 281 LEU A O 1
ATOM 2258 N N . ALA A 1 282 ? 29.851 2.556 -31.898 1.00 68.75 282 ALA A N 1
ATOM 2259 C CA . ALA A 1 282 ? 29.561 3.905 -32.397 1.00 68.75 282 ALA A CA 1
ATOM 2260 C C . ALA A 1 282 ? 29.949 4.115 -33.870 1.00 68.75 282 ALA A C 1
ATOM 2262 O O . ALA A 1 282 ? 29.358 4.942 -34.561 1.00 68.75 282 ALA A O 1
ATOM 2263 N N . LYS A 1 283 ? 30.941 3.368 -34.370 1.00 64.31 283 LYS A N 1
ATOM 2264 C CA . LYS A 1 283 ? 31.400 3.441 -35.769 1.00 64.31 283 LYS A CA 1
ATOM 2265 C C . LYS A 1 283 ? 30.678 2.459 -36.701 1.00 64.31 283 LYS A C 1
ATOM 2267 O O . LYS A 1 283 ? 31.010 2.399 -37.884 1.00 64.31 283 LYS A O 1
ATOM 2272 N N . GLY A 1 284 ? 29.698 1.714 -36.187 1.00 66.75 284 GLY A N 1
ATOM 2273 C CA . GLY A 1 284 ? 29.016 0.640 -36.902 1.00 66.75 284 GLY A CA 1
ATOM 2274 C C . GLY A 1 284 ? 29.868 -0.624 -37.044 1.00 66.75 284 GLY A C 1
ATOM 2275 O O . GLY A 1 284 ? 31.056 -0.652 -36.721 1.00 66.75 284 GLY A O 1
ATOM 2276 N N . ILE A 1 285 ? 29.246 -1.697 -37.536 1.00 69.81 285 ILE A N 1
ATOM 2277 C CA . ILE A 1 285 ? 29.924 -2.979 -37.750 1.00 69.81 285 ILE A CA 1
ATOM 2278 C C . ILE A 1 285 ? 30.503 -2.997 -39.156 1.00 69.81 285 ILE A C 1
ATOM 2280 O O . ILE A 1 285 ? 29.771 -3.033 -40.143 1.00 69.81 285 ILE A O 1
ATOM 2284 N N . ASN A 1 286 ? 31.830 -2.991 -39.243 1.00 71.25 286 ASN A N 1
ATOM 2285 C CA . ASN A 1 286 ? 32.516 -3.172 -40.511 1.00 71.25 286 ASN A CA 1
ATOM 2286 C C . ASN A 1 286 ? 32.647 -4.679 -40.821 1.00 71.25 286 ASN A C 1
ATOM 2288 O O . ASN A 1 286 ? 33.277 -5.387 -40.026 1.00 71.25 286 ASN A O 1
ATOM 2292 N N . PRO A 1 287 ? 32.154 -5.167 -41.979 1.00 69.75 287 PRO A N 1
ATOM 2293 C CA . PRO A 1 287 ? 32.269 -6.569 -42.381 1.00 69.75 287 PRO A CA 1
ATOM 2294 C C . PRO A 1 287 ? 33.697 -7.129 -42.338 1.00 69.75 287 PRO A C 1
ATOM 2296 O O . PRO A 1 287 ? 33.893 -8.307 -42.043 1.00 69.75 287 PRO A O 1
ATOM 2299 N N . THR A 1 288 ? 34.718 -6.297 -42.579 1.00 74.81 288 THR A N 1
ATOM 2300 C CA . THR A 1 288 ? 36.125 -6.732 -42.561 1.00 74.81 288 THR A CA 1
ATOM 2301 C C . THR A 1 288 ? 36.725 -6.824 -41.156 1.00 74.81 288 THR A C 1
ATOM 2303 O O . THR A 1 288 ? 37.808 -7.381 -41.003 1.00 74.81 288 THR A O 1
ATOM 2306 N N . ALA A 1 289 ? 36.057 -6.281 -40.133 1.00 76.50 289 ALA A N 1
ATOM 2307 C CA . ALA A 1 289 ? 36.554 -6.201 -38.755 1.00 76.50 289 ALA A CA 1
ATOM 2308 C C . ALA A 1 289 ? 35.717 -7.009 -37.744 1.00 76.50 289 ALA A C 1
ATOM 2310 O O . ALA A 1 289 ? 35.991 -6.952 -36.547 1.00 76.50 289 ALA A O 1
ATOM 2311 N N . ILE A 1 290 ? 34.735 -7.795 -38.204 1.00 80.00 290 ILE A N 1
ATOM 2312 C CA . ILE A 1 290 ? 33.819 -8.570 -37.345 1.00 80.00 290 ILE A CA 1
ATOM 2313 C C . ILE A 1 290 ? 34.575 -9.453 -36.341 1.00 80.00 290 ILE A C 1
ATOM 2315 O O . ILE A 1 290 ? 34.238 -9.470 -35.162 1.00 80.00 290 ILE A O 1
ATOM 2319 N N . ALA A 1 291 ? 35.612 -10.172 -36.786 1.00 80.00 291 ALA A N 1
ATOM 2320 C CA . ALA A 1 291 ? 36.362 -11.082 -35.916 1.00 80.00 291 ALA A CA 1
ATOM 2321 C C . ALA A 1 291 ? 37.103 -10.347 -34.786 1.00 80.00 291 ALA A C 1
ATOM 2323 O O . ALA A 1 291 ? 37.098 -10.815 -33.653 1.00 80.00 291 ALA A O 1
ATOM 2324 N N . ALA A 1 292 ? 37.694 -9.187 -35.088 1.00 80.44 292 ALA A N 1
ATOM 2325 C CA . ALA A 1 292 ? 38.363 -8.357 -34.090 1.00 80.44 292 ALA A CA 1
ATOM 2326 C C . ALA A 1 292 ? 37.354 -7.770 -33.092 1.00 80.44 292 ALA A C 1
ATOM 2328 O O . ALA A 1 292 ? 37.601 -7.771 -31.893 1.00 80.44 292 ALA A O 1
ATOM 2329 N N . MET A 1 293 ? 36.188 -7.340 -33.583 1.00 78.81 293 MET A N 1
ATOM 2330 C CA . MET A 1 293 ? 35.119 -6.802 -32.743 1.00 78.81 293 MET A CA 1
ATOM 2331 C C . MET A 1 293 ? 34.549 -7.858 -31.785 1.00 78.81 293 MET A C 1
ATOM 2333 O O . MET A 1 293 ? 34.307 -7.557 -30.621 1.00 78.81 293 MET A O 1
ATOM 2337 N N . ILE A 1 294 ? 34.377 -9.102 -32.246 1.00 82.69 294 ILE A N 1
ATOM 2338 C CA . ILE A 1 294 ? 33.950 -10.231 -31.403 1.00 82.69 294 ILE A CA 1
ATOM 2339 C C . ILE A 1 294 ? 34.956 -10.491 -30.276 1.00 82.69 294 ILE A C 1
ATOM 2341 O O . ILE A 1 294 ? 34.547 -10.655 -29.129 1.00 82.69 294 ILE A O 1
ATOM 2345 N N . ASP A 1 295 ? 36.251 -10.514 -30.590 1.00 81.75 295 ASP A N 1
ATOM 2346 C CA . ASP A 1 295 ? 37.308 -10.735 -29.596 1.00 81.75 295 ASP A CA 1
ATOM 2347 C C . ASP A 1 295 ? 37.351 -9.597 -28.562 1.00 81.75 295 ASP A C 1
ATOM 2349 O O . ASP A 1 295 ? 37.423 -9.828 -27.355 1.00 81.75 295 ASP A O 1
ATOM 2353 N N . GLU A 1 296 ? 37.193 -8.355 -29.022 1.00 80.31 296 GLU A N 1
ATOM 2354 C CA . GLU A 1 296 ? 37.197 -7.178 -28.157 1.00 80.31 296 GLU A CA 1
ATOM 2355 C C . GLU A 1 296 ? 35.972 -7.109 -27.229 1.00 80.31 296 GLU A C 1
ATOM 2357 O O . GLU A 1 296 ? 36.116 -6.770 -26.051 1.00 80.31 296 GLU A O 1
ATOM 2362 N N . ILE A 1 297 ? 34.785 -7.495 -27.717 1.00 79.62 297 ILE A N 1
ATOM 2363 C CA . ILE A 1 297 ? 33.583 -7.673 -26.883 1.00 79.62 297 ILE A CA 1
ATOM 2364 C C . ILE A 1 297 ? 33.798 -8.827 -25.896 1.00 79.62 297 ILE A C 1
ATOM 2366 O O . ILE A 1 297 ? 33.495 -8.692 -24.712 1.00 79.62 297 ILE A O 1
ATOM 2370 N N . GLY A 1 298 ? 34.368 -9.947 -26.344 1.00 78.19 298 GLY A N 1
ATOM 2371 C CA . GLY A 1 298 ? 34.658 -11.098 -25.488 1.00 78.19 298 GLY A CA 1
ATOM 2372 C C . GLY A 1 298 ? 35.610 -10.772 -24.331 1.00 78.19 298 GLY A C 1
ATOM 2373 O O . GLY A 1 298 ? 35.442 -11.315 -23.237 1.00 78.19 298 GLY A O 1
ATOM 2374 N N . GLY A 1 299 ? 36.563 -9.860 -24.552 1.00 79.31 299 GLY A N 1
ATOM 2375 C CA . GLY A 1 299 ? 37.557 -9.410 -23.572 1.00 79.31 299 GLY A CA 1
ATOM 2376 C C . GLY A 1 299 ? 37.199 -8.137 -22.794 1.00 79.31 299 GLY A C 1
ATOM 2377 O O . GLY A 1 299 ? 38.046 -7.613 -22.061 1.00 79.31 299 GLY A O 1
ATOM 2378 N N . VAL A 1 300 ? 35.983 -7.597 -22.936 1.00 77.81 300 VAL A N 1
ATOM 2379 C CA . VAL A 1 300 ? 35.580 -6.322 -22.307 1.00 77.81 300 VAL A CA 1
ATOM 2380 C C . VAL A 1 300 ? 35.664 -6.348 -20.773 1.00 77.81 300 VAL A C 1
ATOM 2382 O O . VAL A 1 300 ? 35.949 -5.320 -20.156 1.00 77.81 300 VAL A O 1
ATOM 2385 N N . ASP A 1 301 ? 35.488 -7.518 -20.166 1.00 71.69 301 ASP A N 1
ATOM 2386 C CA . ASP A 1 301 ? 35.558 -7.772 -18.724 1.00 71.69 301 ASP A CA 1
ATOM 2387 C C . ASP A 1 301 ? 36.988 -7.999 -18.196 1.00 71.69 301 ASP A C 1
ATOM 2389 O O . ASP A 1 301 ? 37.220 -8.025 -16.989 1.00 71.69 301 ASP A O 1
ATOM 2393 N N . GLN A 1 302 ? 37.987 -8.128 -19.072 1.00 73.38 302 GLN A N 1
ATOM 2394 C CA . GLN A 1 302 ? 39.368 -8.398 -18.653 1.00 73.38 302 GLN A CA 1
ATOM 2395 C C . GLN A 1 302 ? 40.174 -7.131 -18.324 1.00 73.38 302 GLN A C 1
ATOM 2397 O O . GLN A 1 302 ? 41.254 -7.217 -17.729 1.00 73.38 302 GLN A O 1
ATOM 2402 N N . GLY A 1 303 ? 39.663 -5.950 -18.686 1.00 71.75 303 GLY A N 1
ATOM 2403 C CA . GLY A 1 303 ? 40.339 -4.669 -18.469 1.00 71.75 303 GLY A CA 1
ATOM 2404 C C . GLY A 1 303 ? 40.429 -4.250 -16.994 1.00 71.75 303 GLY A C 1
ATOM 2405 O O . GLY A 1 303 ? 39.562 -4.569 -16.181 1.00 71.75 303 GLY A O 1
ATOM 2406 N N . GLU A 1 304 ? 41.451 -3.461 -16.640 1.00 67.19 304 GLU A N 1
ATOM 2407 C CA . GLU A 1 304 ? 41.613 -2.924 -15.274 1.00 67.19 304 GLU A CA 1
ATOM 2408 C C . GLU A 1 304 ? 40.422 -2.066 -14.820 1.00 67.19 304 GLU A C 1
ATOM 2410 O O . GLU A 1 304 ? 40.043 -2.104 -13.649 1.00 67.19 304 GLU A O 1
ATOM 2415 N N . GLY A 1 305 ? 39.792 -1.341 -15.752 1.00 66.56 305 GLY A N 1
ATOM 2416 C CA . GLY A 1 305 ? 38.572 -0.574 -15.490 1.00 66.56 305 GLY A CA 1
ATOM 2417 C C . GLY A 1 305 ? 37.421 -1.453 -14.994 1.00 66.56 305 GLY A C 1
ATOM 2418 O O . GLY A 1 305 ? 36.786 -1.105 -14.004 1.00 66.56 305 GLY A O 1
ATOM 2419 N N . PHE A 1 306 ? 37.219 -2.629 -15.600 1.00 70.94 306 PHE A N 1
ATOM 2420 C CA . PHE A 1 306 ? 36.197 -3.588 -15.171 1.00 70.94 306 PHE A CA 1
ATOM 2421 C C . PHE A 1 306 ? 36.491 -4.140 -13.778 1.00 70.94 306 PHE A C 1
ATOM 2423 O O . PHE A 1 306 ? 35.614 -4.121 -12.923 1.00 70.94 306 PHE A O 1
ATOM 2430 N N . LYS A 1 307 ? 37.734 -4.561 -13.511 1.00 74.75 307 LYS A N 1
ATOM 2431 C CA . LYS A 1 307 ? 38.137 -5.081 -12.191 1.00 74.75 307 LYS A CA 1
ATOM 2432 C C . LYS A 1 307 ? 37.946 -4.048 -11.082 1.00 74.75 307 LYS A C 1
ATOM 2434 O O . LYS A 1 307 ? 37.511 -4.387 -9.984 1.00 74.75 307 LYS A O 1
ATOM 2439 N N . ARG A 1 308 ? 38.237 -2.774 -11.367 1.00 72.19 308 ARG A N 1
ATOM 2440 C CA . ARG A 1 308 ? 38.003 -1.670 -10.429 1.00 72.19 308 ARG A CA 1
ATOM 2441 C C . ARG A 1 308 ? 36.513 -1.446 -10.183 1.00 72.19 308 ARG A C 1
ATOM 2443 O O . ARG A 1 308 ? 36.123 -1.271 -9.034 1.00 72.19 308 ARG A O 1
ATOM 2450 N N . THR A 1 309 ? 35.687 -1.470 -11.228 1.00 68.62 309 THR A N 1
ATOM 2451 C CA . THR A 1 309 ? 34.232 -1.348 -11.080 1.00 68.62 309 THR A CA 1
ATOM 2452 C C . THR A 1 309 ? 33.631 -2.556 -10.369 1.00 68.62 309 THR A C 1
ATOM 2454 O O . THR A 1 309 ? 32.798 -2.366 -9.501 1.00 68.62 309 THR A O 1
ATOM 2457 N N . GLN A 1 310 ? 34.105 -3.773 -10.634 1.00 72.50 310 GLN A N 1
ATOM 2458 C CA . GLN A 1 310 ? 33.726 -4.979 -9.899 1.00 72.50 310 GLN A CA 1
ATOM 2459 C C . GLN A 1 310 ? 34.060 -4.856 -8.407 1.00 72.50 310 GLN A C 1
ATOM 2461 O O . GLN A 1 310 ? 33.217 -5.172 -7.574 1.00 72.50 310 GLN A O 1
ATOM 2466 N N . ALA A 1 311 ? 35.249 -4.352 -8.062 1.00 74.25 311 ALA A N 1
ATOM 2467 C CA . ALA A 1 311 ? 35.632 -4.113 -6.671 1.00 74.25 311 ALA A CA 1
ATOM 2468 C C . ALA A 1 311 ? 34.756 -3.035 -6.000 1.00 74.25 311 ALA A C 1
ATOM 2470 O O . ALA A 1 311 ? 34.319 -3.207 -4.863 1.00 74.25 311 ALA A O 1
ATOM 2471 N N . LEU A 1 312 ? 34.451 -1.943 -6.708 1.00 70.38 312 LEU A N 1
ATOM 2472 C CA . LEU A 1 312 ? 33.527 -0.912 -6.225 1.00 70.38 312 LEU A CA 1
ATOM 2473 C C . LEU A 1 312 ? 32.107 -1.455 -6.055 1.00 70.38 312 LEU A C 1
ATOM 2475 O O . LEU A 1 312 ? 31.502 -1.215 -5.024 1.00 70.38 312 LEU A O 1
ATOM 2479 N N . MET A 1 313 ? 31.599 -2.234 -7.009 1.00 66.44 313 MET A N 1
ATOM 2480 C CA . MET A 1 313 ? 30.280 -2.858 -6.916 1.00 66.44 313 MET A CA 1
ATOM 2481 C C . MET A 1 313 ? 30.227 -3.879 -5.784 1.00 66.44 313 MET A C 1
ATOM 2483 O O . MET A 1 313 ? 29.215 -3.958 -5.105 1.00 66.44 313 MET A O 1
ATOM 2487 N N . SER A 1 314 ? 31.301 -4.629 -5.514 1.00 68.94 314 SER A N 1
ATOM 2488 C CA . SER A 1 314 ? 31.338 -5.492 -4.328 1.00 68.94 314 SER A CA 1
ATOM 2489 C C . SER A 1 314 ? 31.261 -4.697 -3.024 1.00 68.94 314 SER A C 1
ATOM 2491 O O . SER A 1 314 ? 30.554 -5.122 -2.116 1.00 68.94 314 SER A O 1
ATOM 2493 N N . LEU A 1 315 ? 31.900 -3.523 -2.959 1.00 69.94 315 LEU A N 1
ATOM 2494 C CA . LEU A 1 315 ? 31.776 -2.606 -1.822 1.00 69.94 315 LEU A CA 1
ATOM 2495 C C . LEU A 1 315 ? 30.367 -1.993 -1.747 1.00 69.94 315 LEU A C 1
ATOM 2497 O O . LEU A 1 315 ? 29.778 -1.948 -0.678 1.00 69.94 315 LEU A O 1
ATOM 2501 N N . GLU A 1 316 ? 29.766 -1.598 -2.873 1.00 65.75 316 GLU A N 1
ATOM 2502 C CA . GLU A 1 316 ? 28.378 -1.117 -2.913 1.00 65.75 316 GLU A CA 1
ATOM 2503 C C . GLU A 1 316 ? 27.364 -2.208 -2.551 1.00 65.75 316 GLU A C 1
ATOM 2505 O O . GLU A 1 316 ? 26.321 -1.912 -1.976 1.00 65.75 316 GLU A O 1
ATOM 2510 N N . LEU A 1 317 ? 27.640 -3.472 -2.880 1.00 64.94 317 LEU A N 1
ATOM 2511 C CA . LEU A 1 317 ? 26.831 -4.615 -2.464 1.00 64.94 317 LEU A CA 1
ATOM 2512 C C . LEU A 1 317 ? 26.969 -4.862 -0.959 1.00 64.94 317 LEU A C 1
ATOM 2514 O O . LEU A 1 317 ? 25.991 -5.258 -0.327 1.00 64.94 317 LEU A O 1
ATOM 2518 N N . GLU A 1 318 ? 28.138 -4.609 -0.369 1.00 69.12 318 GLU A N 1
ATOM 2519 C CA . GLU A 1 318 ? 28.316 -4.576 1.087 1.00 69.12 318 GLU A CA 1
ATOM 2520 C C . GLU A 1 318 ? 27.530 -3.415 1.713 1.00 69.12 318 GLU A C 1
ATOM 2522 O O . GLU A 1 318 ? 26.700 -3.668 2.585 1.00 69.12 318 GLU A O 1
ATOM 2527 N N . ASP A 1 319 ? 27.637 -2.193 1.186 1.00 66.81 319 ASP A N 1
ATOM 2528 C CA . ASP A 1 319 ? 26.807 -1.049 1.600 1.00 66.81 319 ASP A CA 1
ATOM 2529 C C . ASP A 1 319 ? 25.304 -1.333 1.426 1.00 66.81 319 ASP A C 1
ATOM 2531 O O . ASP A 1 319 ? 24.471 -0.914 2.227 1.00 66.81 319 ASP A O 1
ATOM 2535 N N . SER A 1 320 ? 24.916 -2.029 0.356 1.00 65.00 320 SER A N 1
A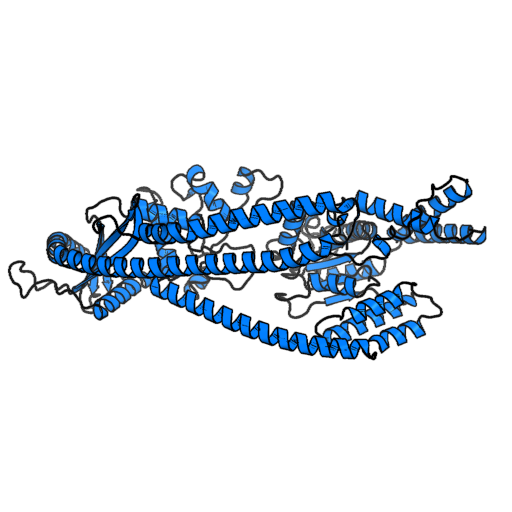TOM 2536 C CA . SER A 1 320 ? 23.532 -2.419 0.085 1.00 65.00 320 SER A CA 1
ATOM 2537 C C . SER A 1 320 ? 23.049 -3.466 1.084 1.00 65.00 320 SER A C 1
ATOM 2539 O O . SER A 1 320 ? 21.899 -3.398 1.521 1.00 65.00 320 SER A O 1
ATOM 2541 N N . ARG A 1 321 ? 23.917 -4.393 1.507 1.00 71.25 321 ARG A N 1
ATOM 2542 C CA . ARG A 1 321 ? 23.631 -5.320 2.611 1.00 71.25 321 ARG A CA 1
ATOM 2543 C C . ARG A 1 321 ? 23.455 -4.562 3.918 1.00 71.25 321 ARG A C 1
ATOM 2545 O O . ARG A 1 321 ? 22.475 -4.821 4.607 1.00 71.25 321 ARG A O 1
ATOM 2552 N N . GLU A 1 322 ? 24.320 -3.599 4.226 1.00 73.88 322 GLU A N 1
ATOM 2553 C CA . GLU A 1 322 ? 24.172 -2.749 5.414 1.00 73.88 322 GLU A CA 1
ATOM 2554 C C . GLU A 1 322 ? 22.855 -1.965 5.386 1.00 73.88 322 GLU A C 1
ATOM 2556 O O . GLU A 1 322 ? 22.088 -2.017 6.347 1.00 73.88 322 GLU A O 1
ATOM 2561 N N . ARG A 1 323 ? 22.521 -1.330 4.254 1.00 72.12 323 ARG A N 1
ATOM 2562 C CA . ARG A 1 323 ? 21.221 -0.667 4.049 1.00 72.12 323 ARG A CA 1
ATOM 2563 C C . ARG A 1 323 ? 20.055 -1.642 4.158 1.00 72.12 323 ARG A C 1
ATOM 2565 O O . ARG A 1 323 ? 19.017 -1.286 4.704 1.00 72.12 323 ARG A O 1
ATOM 2572 N N . SER A 1 324 ? 20.194 -2.865 3.650 1.00 73.81 324 SER A N 1
ATOM 2573 C CA . SER A 1 324 ? 19.162 -3.895 3.769 1.00 73.81 324 SER A CA 1
ATOM 2574 C C . SER A 1 324 ? 18.958 -4.314 5.222 1.00 73.81 324 SER A C 1
ATOM 2576 O O . SER A 1 324 ? 17.814 -4.522 5.621 1.00 73.81 324 SER A O 1
ATOM 2578 N N . GLU A 1 325 ? 20.023 -4.441 6.008 1.00 80.69 325 GLU A N 1
ATOM 2579 C CA . GLU A 1 325 ? 19.935 -4.722 7.441 1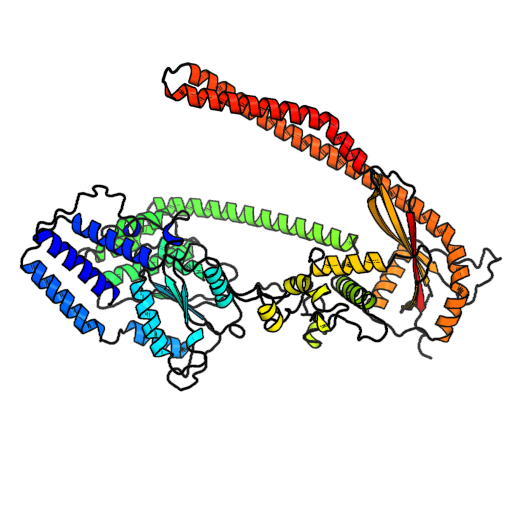.00 80.69 325 GLU A CA 1
ATOM 2580 C C . GLU A 1 325 ? 19.335 -3.538 8.205 1.00 80.69 325 GLU A C 1
ATOM 2582 O O . GLU A 1 325 ? 18.474 -3.733 9.065 1.00 80.69 325 GLU A O 1
ATOM 2587 N N . GLU A 1 326 ? 19.686 -2.301 7.843 1.00 83.25 326 GLU A N 1
ATOM 2588 C CA . GLU A 1 326 ? 19.050 -1.108 8.400 1.00 83.25 326 GLU A CA 1
ATOM 2589 C C . GLU A 1 326 ? 17.551 -1.068 8.072 1.00 83.25 326 GLU A C 1
ATOM 2591 O O . GLU A 1 326 ? 16.734 -0.845 8.965 1.00 83.25 326 GLU A O 1
ATOM 2596 N N . LEU A 1 327 ? 17.168 -1.350 6.825 1.00 81.62 327 LEU A N 1
ATOM 2597 C CA . LEU A 1 327 ? 15.771 -1.440 6.400 1.00 81.62 327 LEU A CA 1
ATOM 2598 C C . LEU A 1 327 ? 15.025 -2.539 7.157 1.00 81.62 327 LEU A C 1
ATOM 2600 O O . LEU A 1 327 ? 13.932 -2.287 7.656 1.00 81.62 327 LEU A O 1
ATOM 2604 N N . LYS A 1 328 ? 15.610 -3.732 7.323 1.00 85.81 328 LYS A N 1
ATOM 2605 C CA . LYS A 1 328 ? 15.025 -4.799 8.154 1.00 85.81 328 LYS A CA 1
ATOM 2606 C C . LYS A 1 328 ? 14.846 -4.343 9.601 1.00 85.81 328 LYS A C 1
ATOM 2608 O O . LYS A 1 328 ? 13.807 -4.601 10.206 1.00 85.81 328 LYS A O 1
ATOM 2613 N N . ALA A 1 329 ? 15.824 -3.630 10.157 1.00 89.38 329 ALA A N 1
ATOM 2614 C CA . ALA A 1 329 ? 15.722 -3.072 11.497 1.00 89.38 329 ALA A CA 1
ATOM 2615 C C . ALA A 1 329 ? 14.618 -2.004 11.588 1.00 89.38 329 ALA A C 1
ATOM 2617 O O . ALA A 1 329 ? 13.887 -1.969 12.579 1.00 89.38 329 ALA A O 1
ATOM 2618 N N . GLN A 1 330 ? 14.460 -1.155 10.568 1.00 91.00 330 GLN A N 1
ATOM 2619 C CA . GLN A 1 330 ? 13.374 -0.178 10.476 1.00 91.00 330 GLN A CA 1
ATOM 2620 C C . GLN A 1 330 ? 12.008 -0.865 10.368 1.00 91.00 330 GLN A C 1
ATOM 2622 O O . GLN A 1 330 ? 11.117 -0.525 11.143 1.00 91.00 330 GLN A O 1
ATOM 2627 N N . ILE A 1 331 ? 11.862 -1.871 9.499 1.00 87.25 331 ILE A N 1
ATOM 2628 C CA . ILE A 1 331 ? 10.646 -2.691 9.375 1.00 87.25 331 ILE A CA 1
ATOM 2629 C C . ILE A 1 331 ? 10.303 -3.310 10.730 1.00 87.25 331 ILE A C 1
ATOM 2631 O O . ILE A 1 331 ? 9.203 -3.102 11.225 1.00 87.25 331 ILE A O 1
ATOM 2635 N N . SER A 1 332 ? 11.266 -3.942 11.406 1.00 91.06 332 SER A N 1
ATOM 2636 C CA . SER A 1 332 ? 11.037 -4.531 12.730 1.00 91.06 332 SER A CA 1
ATOM 2637 C C . SER A 1 332 ? 10.621 -3.496 13.785 1.00 91.06 332 SER A C 1
ATOM 2639 O O . SER A 1 332 ? 9.797 -3.783 14.656 1.00 91.06 332 SER A O 1
ATOM 2641 N N . ARG A 1 333 ? 11.159 -2.267 13.739 1.00 92.62 333 ARG A N 1
ATOM 2642 C CA . ARG A 1 333 ? 10.705 -1.177 14.624 1.00 92.62 333 ARG A CA 1
ATOM 2643 C C . ARG A 1 333 ? 9.264 -0.770 14.317 1.00 92.62 333 ARG A C 1
ATOM 2645 O O . ARG A 1 333 ? 8.502 -0.556 15.258 1.00 92.62 333 ARG A O 1
ATOM 2652 N N . LEU A 1 334 ? 8.900 -0.666 13.040 1.00 90.19 334 LEU A N 1
ATOM 2653 C CA . LEU A 1 334 ? 7.546 -0.318 12.604 1.00 90.19 334 LEU A CA 1
ATOM 2654 C C . LEU A 1 334 ? 6.541 -1.420 12.954 1.00 90.19 334 LEU A C 1
ATOM 2656 O O . LEU A 1 334 ? 5.484 -1.107 13.485 1.00 90.19 334 LEU A O 1
ATOM 2660 N N . GLU A 1 335 ? 6.891 -2.691 12.765 1.00 87.81 335 GLU A N 1
ATOM 2661 C CA . GLU A 1 335 ? 6.077 -3.842 13.178 1.00 87.81 335 GLU A CA 1
ATOM 2662 C C . GLU A 1 335 ? 5.834 -3.843 14.688 1.00 87.81 335 GLU A C 1
ATOM 2664 O O . GLU A 1 335 ? 4.702 -3.997 15.136 1.00 87.81 335 GLU A O 1
ATOM 2669 N N . LYS A 1 336 ? 6.873 -3.591 15.495 1.00 92.50 336 LYS A N 1
ATOM 2670 C CA . LYS A 1 336 ? 6.723 -3.458 16.954 1.00 92.50 336 LYS A CA 1
ATOM 2671 C C . LYS A 1 336 ? 5.839 -2.275 17.337 1.00 92.50 336 LYS A C 1
ATOM 2673 O O . LYS A 1 336 ? 5.075 -2.370 18.296 1.00 92.50 336 LYS A O 1
ATOM 2678 N N . ALA A 1 337 ? 5.946 -1.154 16.624 1.00 89.06 337 ALA A N 1
ATOM 2679 C CA . ALA A 1 337 ? 5.094 0.008 16.854 1.00 89.06 337 ALA A CA 1
ATOM 2680 C C . ALA A 1 337 ? 3.631 -0.284 16.483 1.00 89.06 337 ALA A C 1
ATOM 2682 O O . ALA A 1 337 ? 2.739 0.065 17.256 1.00 89.06 337 ALA A O 1
ATOM 2683 N N . LEU A 1 338 ? 3.399 -0.970 15.360 1.00 86.31 338 LEU A N 1
ATOM 2684 C CA . LEU A 1 338 ? 2.082 -1.432 14.931 1.00 86.31 338 LEU A CA 1
ATOM 2685 C C . LEU A 1 338 ? 1.485 -2.382 15.968 1.00 86.31 338 LEU A C 1
ATOM 2687 O O . LEU A 1 338 ? 0.412 -2.096 16.481 1.00 86.31 338 LEU A O 1
ATOM 2691 N N . GLN A 1 339 ? 2.219 -3.421 16.371 1.00 88.25 339 GLN A N 1
ATOM 2692 C CA . GLN A 1 339 ? 1.771 -4.381 17.380 1.00 88.25 339 GLN A CA 1
ATOM 2693 C C . GLN A 1 339 ? 1.431 -3.690 18.705 1.00 88.25 339 GLN A C 1
ATOM 2695 O O . GLN A 1 339 ? 0.411 -3.983 19.324 1.00 88.25 339 GLN A O 1
ATOM 2700 N N . LYS A 1 340 ? 2.256 -2.728 19.137 1.00 89.25 340 LYS A N 1
ATOM 2701 C CA . LYS A 1 340 ? 1.980 -1.934 20.339 1.00 89.25 340 LYS A CA 1
ATOM 2702 C C . LYS A 1 340 ? 0.706 -1.098 20.188 1.00 89.25 340 LYS A C 1
ATOM 2704 O O . LYS A 1 340 ? -0.043 -0.967 21.151 1.00 89.25 340 LYS A O 1
ATOM 2709 N N . SER A 1 341 ? 0.466 -0.529 19.008 1.00 85.81 341 SER A N 1
ATOM 2710 C CA . SER A 1 341 ? -0.748 0.234 18.712 1.00 85.81 341 SER A CA 1
ATOM 2711 C C . SER A 1 341 ? -1.986 -0.661 18.660 1.00 85.81 341 SER A C 1
ATOM 2713 O O . SER A 1 341 ? -3.020 -0.281 19.198 1.00 85.81 341 SER A O 1
ATOM 2715 N N . GLU A 1 342 ? -1.888 -1.840 18.047 1.00 84.12 342 GLU A N 1
ATOM 2716 C CA . GLU A 1 342 ? -2.971 -2.827 17.980 1.00 84.12 342 GLU A CA 1
ATOM 2717 C C . GLU A 1 342 ? -3.351 -3.314 19.377 1.00 84.12 342 GLU A C 1
ATOM 2719 O O . GLU A 1 342 ? -4.526 -3.295 19.731 1.00 84.12 342 GLU A O 1
ATOM 2724 N N . GLN A 1 343 ? -2.357 -3.657 20.202 1.00 84.25 343 GLN A N 1
ATOM 2725 C CA . GLN A 1 343 ? -2.567 -4.039 21.599 1.00 84.25 343 GLN A CA 1
ATOM 2726 C C . GLN A 1 343 ? -3.193 -2.908 22.412 1.00 84.25 343 GLN A C 1
ATOM 2728 O O . GLN A 1 343 ? -4.095 -3.153 23.203 1.00 84.25 343 GLN A O 1
ATOM 2733 N N . TRP A 1 344 ? -2.732 -1.670 22.218 1.00 80.94 344 TRP A N 1
ATOM 2734 C CA . TRP A 1 344 ? -3.270 -0.518 22.938 1.00 80.94 344 TRP A CA 1
ATOM 2735 C C . TRP A 1 344 ? -4.717 -0.192 22.542 1.00 80.94 344 TRP A C 1
ATOM 2737 O O . TRP A 1 344 ? -5.501 0.220 23.391 1.00 80.94 344 TRP A O 1
ATOM 2747 N N . LEU A 1 345 ? -5.078 -0.384 21.270 1.00 78.44 345 LEU A N 1
ATOM 2748 C CA . LEU A 1 345 ? -6.435 -0.164 20.761 1.00 78.44 345 LEU A CA 1
ATOM 2749 C C . LEU A 1 345 ? -7.366 -1.367 20.951 1.00 78.44 345 LEU A C 1
ATOM 2751 O O . LEU A 1 345 ? -8.543 -1.249 20.614 1.00 78.44 345 LEU A O 1
ATOM 2755 N N . HIS A 1 346 ? -6.854 -2.514 21.409 1.00 77.81 346 HIS A N 1
ATOM 2756 C CA . HIS A 1 346 ? -7.554 -3.801 21.324 1.00 77.81 346 HIS A CA 1
ATOM 2757 C C . HIS A 1 346 ? -8.084 -4.064 19.900 1.00 77.81 346 HIS A C 1
ATOM 2759 O O . HIS A 1 346 ? -9.206 -4.518 19.681 1.00 77.81 346 HIS A O 1
ATOM 2765 N N . PHE A 1 347 ? -7.278 -3.704 18.897 1.00 83.94 347 PHE A N 1
ATOM 2766 C CA . PHE A 1 347 ? -7.681 -3.762 17.500 1.00 83.94 347 PHE A CA 1
ATOM 2767 C C . PHE A 1 347 ? -7.489 -5.170 16.936 1.00 83.94 347 PHE A C 1
ATOM 2769 O O . PHE A 1 347 ? -6.388 -5.717 16.955 1.00 83.94 347 PHE A O 1
ATOM 2776 N N . SER A 1 348 ? -8.550 -5.721 16.351 1.00 84.75 348 SER A N 1
ATOM 2777 C CA . SER A 1 348 ? -8.497 -6.923 15.522 1.00 84.75 348 SER A CA 1
ATOM 2778 C C . SER A 1 348 ? -9.333 -6.727 14.260 1.00 84.75 348 SER A C 1
ATOM 2780 O O . SER A 1 348 ? -10.294 -5.951 14.240 1.00 84.75 348 SER A O 1
ATOM 2782 N N . SER A 1 349 ? -8.983 -7.443 13.189 1.00 85.50 349 SER A N 1
ATOM 2783 C CA . SER A 1 349 ? -9.726 -7.356 11.922 1.00 85.50 349 SER A CA 1
ATOM 2784 C C . SER A 1 349 ? -11.177 -7.830 12.074 1.00 85.50 349 SER A C 1
ATOM 2786 O O . SER A 1 349 ? -12.076 -7.300 11.422 1.00 85.50 349 SER A O 1
ATOM 2788 N N . GLU A 1 350 ? -11.428 -8.779 12.979 1.00 84.19 350 GLU A N 1
ATOM 2789 C CA . GLU A 1 350 ? -12.770 -9.286 13.270 1.00 84.19 350 GLU A CA 1
ATOM 2790 C C . GLU A 1 350 ? -13.640 -8.263 14.001 1.00 84.19 350 GLU A C 1
ATOM 2792 O O . GLU A 1 350 ? -14.738 -7.959 13.531 1.00 84.19 350 GLU A O 1
ATOM 2797 N N . LEU A 1 351 ? -13.133 -7.672 15.091 1.00 84.56 351 LEU A N 1
ATOM 2798 C CA . LEU A 1 351 ? -13.847 -6.623 15.826 1.00 84.56 351 LEU A CA 1
ATOM 2799 C C . LEU A 1 351 ? -14.078 -5.398 14.942 1.00 84.56 351 LEU A C 1
ATOM 2801 O O . LEU A 1 351 ? -15.143 -4.780 14.986 1.00 84.56 351 LEU A O 1
ATOM 2805 N N . PHE A 1 352 ? -13.109 -5.072 14.086 1.00 88.44 352 PHE A N 1
ATOM 2806 C CA . PHE A 1 352 ? -13.247 -3.990 13.125 1.00 88.44 352 PHE A CA 1
ATOM 2807 C C . PHE A 1 352 ? -14.374 -4.257 12.115 1.00 88.44 352 PHE A C 1
ATOM 2809 O O . PHE A 1 352 ? -15.238 -3.399 11.910 1.00 88.44 352 PHE A O 1
ATOM 2816 N N . ARG A 1 353 ? -14.441 -5.464 11.543 1.00 89.31 353 ARG A N 1
ATOM 2817 C CA . ARG A 1 353 ? -15.551 -5.891 10.675 1.00 89.31 353 ARG A CA 1
ATOM 2818 C C . ARG A 1 353 ? -16.894 -5.835 11.409 1.00 89.31 353 ARG A C 1
ATOM 2820 O O . ARG A 1 353 ? -17.881 -5.353 10.848 1.00 89.31 353 ARG A O 1
ATOM 2827 N N . ASP A 1 354 ? -16.943 -6.282 12.658 1.00 85.62 354 ASP A N 1
ATOM 2828 C CA . ASP A 1 354 ? -18.165 -6.274 13.465 1.00 85.62 354 ASP A CA 1
ATOM 2829 C C . ASP A 1 354 ? -18.619 -4.852 13.825 1.00 85.62 354 ASP A C 1
ATOM 2831 O O . ASP A 1 354 ? -19.822 -4.565 13.813 1.00 85.62 354 ASP A O 1
ATOM 2835 N N . ALA A 1 355 ? -17.684 -3.921 14.030 1.00 87.06 355 ALA A N 1
ATOM 2836 C CA . ALA A 1 355 ? -17.981 -2.500 14.187 1.00 87.06 355 ALA A CA 1
ATOM 2837 C C . ALA A 1 355 ? -18.602 -1.903 12.911 1.00 87.06 355 ALA A C 1
ATOM 2839 O O . ALA A 1 355 ? -19.590 -1.162 12.986 1.00 87.06 355 ALA A O 1
ATOM 2840 N N . LEU A 1 356 ? -18.095 -2.263 11.725 1.00 89.75 356 LEU A N 1
ATOM 2841 C CA . LEU A 1 356 ? -18.684 -1.842 10.447 1.00 89.75 356 LEU A CA 1
ATOM 2842 C C . LEU A 1 356 ? -20.085 -2.434 10.246 1.00 89.75 356 LEU A C 1
ATOM 2844 O O . LEU A 1 356 ? -21.017 -1.698 9.912 1.00 89.75 356 LEU A O 1
ATOM 2848 N N . ASN A 1 357 ? -20.267 -3.727 10.521 1.00 89.06 357 ASN A N 1
ATOM 2849 C CA . ASN A 1 357 ? -21.577 -4.381 10.476 1.00 89.06 357 ASN A CA 1
ATOM 2850 C C . ASN A 1 357 ? -22.566 -3.720 11.441 1.00 89.06 357 ASN A C 1
ATOM 2852 O O . ASN A 1 357 ? -23.699 -3.422 11.071 1.00 89.06 357 ASN A O 1
ATOM 2856 N N . THR A 1 358 ? -22.139 -3.403 12.661 1.00 85.81 358 THR A N 1
ATOM 2857 C CA . THR A 1 358 ? -22.970 -2.691 13.640 1.00 85.81 358 THR A CA 1
ATOM 2858 C C . THR A 1 358 ? -23.332 -1.286 13.155 1.00 85.81 358 THR A C 1
ATOM 2860 O O . THR A 1 358 ? -24.486 -0.868 13.262 1.00 85.81 358 THR A O 1
ATOM 2863 N N . SER A 1 359 ? -22.391 -0.571 12.539 1.00 86.12 359 SER A N 1
ATOM 2864 C CA . SER A 1 359 ? -22.630 0.754 11.950 1.00 86.12 359 SER A CA 1
ATOM 2865 C C . SER A 1 359 ? -23.666 0.710 10.817 1.00 86.12 359 SER A C 1
ATOM 2867 O O . SER A 1 359 ? -24.530 1.591 10.710 1.00 86.12 359 SER A O 1
ATOM 2869 N N . LEU A 1 360 ? -23.622 -0.340 9.993 1.00 87.12 360 LEU A N 1
ATOM 2870 C CA . LEU A 1 360 ? -24.607 -0.608 8.945 1.00 87.12 360 LEU A CA 1
ATOM 2871 C C . LEU A 1 360 ? -25.986 -0.925 9.542 1.00 87.12 360 LEU A C 1
ATOM 2873 O O . LEU A 1 360 ? -26.980 -0.310 9.147 1.00 87.12 360 LEU A O 1
ATOM 2877 N N . ARG A 1 361 ? -26.041 -1.780 10.572 1.00 83.19 361 ARG A N 1
ATOM 2878 C CA . ARG A 1 361 ? -27.268 -2.113 11.319 1.00 83.19 361 ARG A CA 1
ATOM 2879 C C . ARG A 1 361 ? -27.947 -0.883 11.912 1.00 83.19 361 ARG A C 1
ATOM 2881 O O . ARG A 1 361 ? -29.145 -0.701 11.733 1.00 83.19 361 ARG A O 1
ATOM 2888 N N . VAL A 1 362 ? -27.186 -0.011 12.575 1.00 79.25 362 VAL A N 1
ATOM 2889 C CA . VAL A 1 362 ? -27.692 1.238 13.183 1.00 79.25 362 VAL A CA 1
ATOM 2890 C C . VAL A 1 362 ? -28.168 2.244 12.124 1.00 79.25 362 VAL A C 1
ATOM 2892 O O . VAL A 1 362 ? -28.932 3.174 12.410 1.00 79.25 362 VAL A O 1
ATOM 2895 N N . SER A 1 363 ? -27.722 2.084 10.879 1.00 74.94 363 SER A N 1
ATOM 2896 C CA . SER A 1 363 ? -28.148 2.928 9.768 1.00 74.94 363 SER A CA 1
ATOM 2897 C C . SER A 1 363 ? -29.478 2.482 9.155 1.00 74.94 363 SER A C 1
ATOM 2899 O O . SER A 1 363 ? -30.185 3.347 8.628 1.00 74.94 363 SER A O 1
ATOM 2901 N N . ALA A 1 364 ? -29.825 1.194 9.254 1.00 73.62 364 ALA A N 1
ATOM 2902 C CA . ALA A 1 364 ? -31.034 0.607 8.679 1.00 73.62 364 ALA A CA 1
ATOM 2903 C C . ALA A 1 364 ? -32.324 1.217 9.256 1.00 73.62 364 ALA A C 1
ATOM 2905 O O . ALA A 1 364 ? -32.384 1.605 10.427 1.00 73.62 364 ALA A O 1
ATOM 2906 N N . ARG A 1 365 ? -33.369 1.317 8.426 1.00 68.69 365 ARG A N 1
ATOM 2907 C CA . ARG A 1 365 ? -34.707 1.740 8.865 1.00 68.69 365 ARG A CA 1
ATOM 2908 C C . ARG A 1 365 ? -35.517 0.527 9.329 1.00 68.69 365 ARG A C 1
ATOM 2910 O O . ARG A 1 365 ? -35.276 -0.596 8.895 1.00 68.69 365 ARG A O 1
ATOM 2917 N N . GLN A 1 366 ? -36.492 0.752 10.213 1.00 62.69 366 GLN A N 1
ATOM 2918 C CA . GLN A 1 366 ? -37.408 -0.308 10.647 1.00 62.69 366 GLN A CA 1
ATOM 2919 C C . GLN A 1 366 ? -38.146 -0.902 9.434 1.00 62.69 366 GLN A C 1
ATOM 2921 O O . GLN A 1 366 ? -38.783 -0.164 8.687 1.00 62.69 366 GLN A O 1
ATOM 2926 N N . GLY A 1 367 ? -38.056 -2.225 9.254 1.00 61.50 367 GLY A N 1
ATOM 2927 C CA . GLY A 1 367 ? -38.722 -2.964 8.173 1.00 61.50 367 GLY A CA 1
ATOM 2928 C C . GLY A 1 367 ? -37.891 -3.193 6.901 1.00 61.50 367 GLY A C 1
ATOM 2929 O O . GLY A 1 367 ? -38.355 -3.907 6.018 1.00 61.50 367 GLY A O 1
ATOM 2930 N N . GLU A 1 368 ? -36.677 -2.640 6.800 1.00 70.19 368 GLU A N 1
ATOM 2931 C CA . GLU A 1 368 ? -35.742 -2.922 5.698 1.00 70.19 368 GLU A CA 1
ATOM 2932 C C . GLU A 1 368 ? -34.806 -4.096 6.041 1.00 70.19 368 GLU A C 1
ATOM 2934 O O . GLU A 1 368 ? -34.544 -4.384 7.213 1.00 70.19 368 GLU A O 1
ATOM 2939 N N . ALA A 1 369 ? -34.287 -4.777 5.011 1.00 72.69 369 ALA A N 1
ATOM 2940 C CA . ALA A 1 369 ? -33.244 -5.783 5.190 1.00 72.69 369 ALA A CA 1
ATOM 2941 C C . ALA A 1 369 ? -32.003 -5.134 5.816 1.00 72.69 369 ALA A C 1
ATOM 2943 O O . ALA A 1 369 ? -31.596 -4.039 5.434 1.00 72.69 369 ALA A O 1
ATOM 2944 N N . ILE A 1 370 ? -31.410 -5.812 6.793 1.00 77.25 370 ILE A N 1
ATOM 2945 C CA . ILE A 1 370 ? -30.258 -5.301 7.526 1.00 77.25 370 ILE A CA 1
ATOM 2946 C C . ILE A 1 370 ? -29.008 -5.433 6.639 1.00 77.25 370 ILE A C 1
ATOM 2948 O O . ILE A 1 370 ? -28.603 -6.563 6.354 1.00 77.25 370 ILE A O 1
ATOM 2952 N N . PRO A 1 371 ? -28.368 -4.324 6.222 1.00 82.62 371 PRO A N 1
ATOM 2953 C CA . PRO A 1 371 ? -27.153 -4.400 5.428 1.00 82.62 371 PRO A CA 1
ATOM 2954 C C . PRO A 1 371 ? -25.996 -4.913 6.294 1.00 82.62 371 PRO A C 1
ATOM 2956 O O . PRO A 1 371 ? -25.801 -4.453 7.420 1.00 82.62 371 PRO A O 1
ATOM 2959 N N . GLN A 1 372 ? -25.226 -5.859 5.760 1.00 87.25 372 GLN A N 1
ATOM 2960 C CA . GLN A 1 372 ? -24.039 -6.424 6.405 1.00 87.25 372 GLN A CA 1
ATOM 2961 C C . GLN A 1 372 ? -23.018 -6.878 5.359 1.00 87.25 372 GLN A C 1
ATOM 2963 O O . GLN A 1 372 ? -23.374 -7.165 4.218 1.00 87.25 372 GLN A O 1
ATOM 2968 N N . LEU A 1 373 ? -21.756 -6.961 5.767 1.00 89.38 373 LEU A N 1
ATOM 2969 C CA . LEU A 1 373 ? -20.682 -7.570 4.989 1.00 89.38 373 LEU A CA 1
ATOM 2970 C C . LEU A 1 373 ? -20.927 -9.077 4.865 1.00 89.38 373 LEU A C 1
ATOM 2972 O O . LEU A 1 373 ? -21.154 -9.753 5.871 1.00 89.38 373 LEU A O 1
ATOM 2976 N N . LEU A 1 374 ? -20.851 -9.604 3.645 1.00 89.56 374 LEU A N 1
ATOM 2977 C CA . LEU A 1 374 ? -21.011 -11.034 3.368 1.00 89.56 374 LEU A CA 1
ATOM 2978 C C . LEU A 1 374 ? -19.685 -11.630 2.886 1.00 89.56 374 LEU A C 1
ATOM 2980 O O . LEU A 1 374 ? -19.011 -10.986 2.086 1.00 89.56 374 LEU A O 1
ATOM 2984 N N . PRO A 1 375 ? -19.288 -12.834 3.328 1.00 89.81 375 PRO A N 1
ATOM 2985 C CA . PRO A 1 375 ? -18.096 -13.475 2.787 1.00 89.81 375 PRO A CA 1
ATOM 2986 C C . PRO A 1 375 ? -18.338 -13.834 1.316 1.00 89.81 375 PRO A C 1
ATOM 2988 O O . PRO A 1 375 ? -19.389 -14.379 0.975 1.00 89.81 375 PRO A O 1
ATOM 2991 N N . LYS A 1 376 ? -17.373 -13.536 0.440 1.00 87.06 376 LYS A N 1
ATOM 2992 C CA . LYS A 1 376 ? -17.437 -13.930 -0.977 1.00 87.06 376 LYS A CA 1
ATOM 2993 C C . LYS A 1 376 ? -17.370 -15.451 -1.127 1.00 87.06 376 LYS A C 1
ATOM 2995 O O . LYS A 1 376 ? -18.109 -16.019 -1.926 1.00 87.06 376 LYS A O 1
ATOM 3000 N N . ASP A 1 377 ? -16.512 -16.086 -0.332 1.00 87.12 377 ASP A N 1
ATOM 3001 C CA . ASP A 1 377 ? -16.427 -17.536 -0.173 1.00 87.12 377 ASP A CA 1
ATOM 3002 C C . ASP A 1 377 ? -16.523 -17.895 1.324 1.00 87.12 377 ASP A C 1
ATOM 3004 O O . ASP A 1 377 ? -15.610 -17.574 2.093 1.00 87.12 377 ASP A O 1
ATOM 3008 N N . PRO A 1 378 ? -17.617 -18.548 1.762 1.00 86.38 378 PRO A N 1
ATOM 3009 C CA . PRO A 1 378 ? -17.783 -18.977 3.147 1.00 86.38 378 PRO A CA 1
ATOM 3010 C C . PRO A 1 378 ? -16.701 -19.948 3.636 1.00 86.38 378 PRO A C 1
ATOM 3012 O O . PRO A 1 378 ? -16.366 -19.918 4.817 1.00 86.38 378 PRO A O 1
ATOM 3015 N N . ALA A 1 379 ? -16.152 -20.800 2.761 1.00 84.12 379 ALA A N 1
ATOM 3016 C CA . ALA A 1 379 ? -15.127 -21.769 3.146 1.00 84.12 379 ALA A CA 1
ATOM 3017 C C . ALA A 1 379 ? -13.783 -21.074 3.400 1.00 84.12 379 ALA A C 1
ATOM 3019 O O . ALA A 1 379 ? -13.150 -21.314 4.427 1.00 84.12 379 ALA A O 1
ATOM 3020 N N . ALA A 1 380 ? -13.391 -20.154 2.513 1.00 81.06 380 ALA A N 1
ATOM 3021 C CA . ALA A 1 380 ? -12.203 -19.325 2.707 1.00 81.06 380 ALA A CA 1
ATOM 3022 C C . ALA A 1 380 ? -12.322 -18.443 3.961 1.00 81.06 380 ALA A C 1
ATOM 3024 O O . ALA A 1 380 ? -11.377 -18.355 4.740 1.00 81.06 380 ALA A O 1
ATOM 3025 N N . ALA A 1 381 ? -13.500 -17.857 4.203 1.00 81.56 381 ALA A N 1
ATOM 3026 C CA . ALA A 1 381 ? -13.759 -17.059 5.401 1.00 81.56 381 ALA A CA 1
ATOM 3027 C C . ALA A 1 381 ? -13.735 -17.873 6.702 1.00 81.56 381 ALA A C 1
ATOM 3029 O O . ALA A 1 381 ? -13.419 -17.313 7.746 1.00 81.56 381 ALA A O 1
ATOM 3030 N N . ALA A 1 382 ? -14.054 -19.170 6.655 1.00 79.94 382 ALA A N 1
ATOM 3031 C CA . ALA A 1 382 ? -13.925 -20.060 7.806 1.00 79.94 382 ALA A CA 1
ATOM 3032 C C . ALA A 1 382 ? -12.469 -20.488 8.067 1.00 79.94 382 ALA A C 1
ATOM 3034 O O . ALA A 1 382 ? -12.119 -20.765 9.210 1.00 79.94 382 ALA A O 1
ATOM 3035 N N . ALA A 1 383 ? -11.635 -20.553 7.023 1.00 82.75 383 ALA A N 1
ATOM 3036 C CA . ALA A 1 383 ? -10.229 -20.935 7.134 1.00 82.75 383 ALA A CA 1
ATOM 3037 C C . ALA A 1 383 ? -9.331 -19.771 7.587 1.00 82.75 383 ALA A C 1
ATOM 3039 O O . ALA A 1 383 ? -8.511 -19.949 8.484 1.00 82.75 383 ALA A O 1
ATOM 3040 N N . ASP A 1 384 ? -9.492 -18.593 6.979 1.00 80.94 384 ASP A N 1
ATOM 3041 C CA . ASP A 1 384 ? -8.767 -17.369 7.336 1.00 80.94 384 ASP A CA 1
ATOM 3042 C C . ASP A 1 384 ? -9.712 -16.152 7.253 1.00 80.94 384 ASP A C 1
ATOM 3044 O O . ASP A 1 384 ? -9.825 -15.502 6.206 1.00 80.94 384 ASP A O 1
ATOM 3048 N N . PRO A 1 385 ? -10.411 -15.822 8.355 1.00 77.12 385 PRO A N 1
ATOM 3049 C CA . PRO A 1 385 ? -11.339 -14.695 8.398 1.00 77.12 385 PRO A CA 1
ATOM 3050 C C . PRO A 1 385 ? -10.676 -13.332 8.162 1.00 77.12 385 PRO A C 1
ATOM 3052 O O . PRO A 1 385 ? -11.368 -12.384 7.775 1.00 77.12 385 PRO A O 1
ATOM 3055 N N . GLU A 1 386 ? -9.370 -13.208 8.424 1.00 75.25 386 GLU A N 1
ATOM 3056 C CA . GLU A 1 386 ? -8.642 -11.939 8.359 1.00 75.25 386 GLU A CA 1
ATOM 3057 C C . GLU A 1 386 ? -8.239 -11.577 6.926 1.00 75.25 386 GLU A C 1
ATOM 3059 O O . GLU A 1 386 ? -8.252 -10.396 6.557 1.00 75.25 386 GLU A O 1
ATOM 3064 N N . ARG A 1 387 ? -7.898 -12.585 6.114 1.00 80.94 387 ARG A N 1
ATOM 3065 C CA . ARG A 1 387 ? -7.498 -12.407 4.708 1.00 80.94 387 ARG A CA 1
ATOM 3066 C C . ARG A 1 387 ? -8.604 -12.714 3.700 1.00 80.94 387 ARG A C 1
ATOM 3068 O O . ARG A 1 387 ? -8.431 -12.434 2.514 1.00 80.94 387 ARG A O 1
ATOM 3075 N N . ALA A 1 388 ? -9.732 -13.266 4.142 1.00 85.19 388 ALA A N 1
ATOM 3076 C CA . ALA A 1 388 ? -10.862 -13.549 3.267 1.00 85.19 388 ALA A CA 1
ATOM 3077 C C . ALA A 1 388 ? -11.437 -12.290 2.597 1.00 85.19 388 ALA A C 1
ATOM 3079 O O . ALA A 1 388 ? -11.409 -11.183 3.137 1.00 85.19 388 ALA A O 1
ATOM 3080 N N . GLU A 1 389 ? -12.007 -12.490 1.410 1.00 89.38 389 GLU A N 1
ATOM 3081 C CA . GLU A 1 389 ? -12.691 -11.449 0.650 1.00 89.38 389 GLU A CA 1
ATOM 3082 C C . GLU A 1 389 ? -14.142 -11.290 1.115 1.00 89.38 389 GLU A C 1
ATOM 3084 O O . GLU A 1 389 ? -14.910 -12.256 1.180 1.00 89.38 389 GLU A O 1
ATOM 3089 N N . TRP A 1 390 ? -14.539 -10.047 1.374 1.00 90.50 390 TRP A N 1
ATOM 3090 C CA . TRP A 1 390 ? -15.882 -9.683 1.816 1.00 90.50 390 TRP A CA 1
ATOM 3091 C C . TRP A 1 390 ? -16.576 -8.813 0.769 1.00 90.50 390 TRP A C 1
ATOM 3093 O O . TRP A 1 390 ? -15.957 -7.985 0.109 1.00 90.50 390 TRP A O 1
ATOM 3103 N N . ILE A 1 391 ? -17.882 -8.976 0.607 1.00 91.19 391 ILE A N 1
ATOM 3104 C CA . ILE A 1 391 ? -18.711 -8.187 -0.300 1.00 91.19 391 ILE A CA 1
ATOM 3105 C C . ILE A 1 391 ? -19.404 -7.099 0.516 1.00 91.19 391 ILE A C 1
ATOM 3107 O O . ILE A 1 391 ? -20.106 -7.385 1.491 1.00 91.19 391 ILE A O 1
ATOM 3111 N N . PHE A 1 392 ? -19.199 -5.846 0.107 1.00 91.00 392 PHE A N 1
ATOM 3112 C CA . PHE A 1 392 ? -19.867 -4.695 0.704 1.00 91.00 392 PHE A CA 1
ATOM 3113 C C . PHE A 1 392 ? -21.268 -4.494 0.092 1.00 91.00 392 PHE A C 1
ATOM 3115 O O . PHE A 1 392 ? -21.402 -4.612 -1.130 1.00 91.00 392 PHE A O 1
ATOM 3122 N N . PRO A 1 393 ? -22.301 -4.153 0.892 1.00 87.19 393 PRO A N 1
ATOM 3123 C CA . PRO A 1 393 ? -23.644 -3.886 0.383 1.00 87.19 393 PRO A CA 1
ATOM 3124 C C . PRO A 1 393 ? -23.676 -2.818 -0.713 1.00 87.19 393 PRO A C 1
ATOM 3126 O O . PRO A 1 393 ? -23.033 -1.769 -0.628 1.00 87.19 393 PRO A O 1
ATOM 3129 N N . SER A 1 394 ? -24.480 -3.059 -1.739 1.00 84.38 394 SER A N 1
ATOM 3130 C CA . SER A 1 394 ? -24.687 -2.122 -2.835 1.00 84.38 394 SER A CA 1
ATOM 3131 C C . SER A 1 394 ? -25.415 -0.855 -2.373 1.00 84.38 394 SER A C 1
ATOM 3133 O O . SER A 1 394 ? -26.147 -0.842 -1.384 1.00 84.38 394 SER A O 1
ATOM 3135 N N . ALA A 1 395 ? -25.294 0.228 -3.147 1.00 82.38 395 ALA A N 1
ATOM 3136 C CA . ALA A 1 395 ? -25.970 1.490 -2.837 1.00 82.38 395 ALA A CA 1
ATOM 3137 C C . ALA A 1 395 ? -27.496 1.344 -2.695 1.00 82.38 395 ALA A C 1
ATOM 3139 O O . ALA A 1 395 ? -28.104 2.104 -1.950 1.00 82.38 395 ALA A O 1
ATOM 3140 N N . LYS A 1 396 ? -28.112 0.376 -3.390 1.00 80.44 396 LYS A N 1
ATOM 3141 C CA . LYS A 1 396 ? -29.559 0.109 -3.347 1.00 80.44 396 LYS A CA 1
ATOM 3142 C C . LYS A 1 396 ? -30.006 -0.548 -2.041 1.00 80.44 396 LYS A C 1
ATOM 3144 O O . LYS A 1 396 ? -31.142 -0.351 -1.630 1.00 80.44 396 LYS A O 1
ATOM 3149 N N . GLU A 1 397 ? -29.119 -1.307 -1.407 1.00 80.06 397 GLU A N 1
ATOM 3150 C CA . GLU A 1 397 ? -29.362 -1.970 -0.120 1.00 80.06 397 GLU A CA 1
ATOM 3151 C C . GLU A 1 397 ? -29.118 -1.023 1.061 1.00 80.06 397 GLU A C 1
ATOM 3153 O O . GLU A 1 397 ? -29.474 -1.330 2.196 1.00 80.06 397 GLU A O 1
ATOM 3158 N N . LEU A 1 398 ? -28.512 0.142 0.807 1.00 82.25 398 LEU A N 1
ATOM 3159 C CA . LEU A 1 398 ? -28.204 1.125 1.832 1.00 82.25 398 LEU A CA 1
ATOM 3160 C C . LEU A 1 398 ? -29.286 2.212 1.944 1.00 82.25 398 LEU A C 1
ATOM 3162 O O . LEU A 1 398 ? -29.816 2.707 0.943 1.00 82.25 398 LEU A O 1
ATOM 3166 N N . PRO A 1 399 ? -29.554 2.696 3.168 1.00 77.06 399 PRO A N 1
ATOM 3167 C CA . PRO A 1 399 ? -30.549 3.731 3.408 1.00 77.06 399 PRO A CA 1
ATOM 3168 C C . PRO A 1 399 ? -30.130 5.047 2.742 1.00 77.06 399 PRO A C 1
ATOM 3170 O O . PRO A 1 399 ? -29.048 5.579 3.012 1.00 77.06 399 PRO A O 1
ATOM 3173 N N . GLY A 1 400 ? -31.015 5.598 1.908 1.00 76.38 400 GLY A N 1
ATOM 3174 C CA . GLY A 1 400 ? -30.760 6.818 1.131 1.00 76.38 400 GLY A CA 1
ATOM 3175 C C . GLY A 1 400 ? -30.134 6.580 -0.248 1.00 76.38 400 GLY A C 1
ATOM 3176 O O . GLY A 1 400 ? -29.889 7.551 -0.965 1.00 76.38 400 GLY A O 1
ATOM 3177 N N . GLY A 1 401 ? -29.904 5.322 -0.639 1.00 80.88 401 GLY A N 1
ATOM 3178 C CA . GLY A 1 401 ? -29.557 4.965 -2.010 1.00 80.88 401 GLY A CA 1
ATOM 3179 C C . GLY A 1 401 ? -28.221 5.531 -2.502 1.00 80.88 401 GLY A C 1
ATOM 3180 O O . GLY A 1 401 ? -27.340 5.929 -1.731 1.00 80.88 401 GLY A O 1
ATOM 3181 N N . GLU A 1 402 ? -28.110 5.642 -3.828 1.00 77.25 402 GLU A N 1
ATOM 3182 C CA . GLU A 1 402 ? -26.956 6.237 -4.515 1.00 77.25 402 GLU A CA 1
ATOM 3183 C C . GLU A 1 402 ? -26.737 7.717 -4.183 1.00 77.25 402 GLU A C 1
ATOM 3185 O O . GLU A 1 402 ? -25.594 8.161 -4.173 1.00 77.25 402 GLU A O 1
ATOM 3190 N N . HIS A 1 403 ? -27.788 8.476 -3.855 1.00 79.94 403 HIS A N 1
ATOM 3191 C CA . HIS A 1 403 ? -27.643 9.891 -3.496 1.00 79.94 403 HIS A CA 1
ATOM 3192 C C . HIS A 1 403 ? -26.872 10.076 -2.185 1.00 79.94 403 HIS A C 1
ATOM 3194 O O . HIS A 1 403 ? -26.086 11.005 -2.046 1.00 79.94 403 HIS A O 1
ATOM 3200 N N . SER A 1 404 ? -27.078 9.172 -1.222 1.00 79.62 404 SER A N 1
ATOM 3201 C CA . SER A 1 404 ? -26.345 9.211 0.039 1.00 79.62 404 SER A CA 1
ATOM 3202 C C . SER A 1 404 ? -24.980 8.544 -0.093 1.00 79.62 404 SER A C 1
ATOM 3204 O O . SER A 1 404 ? -24.003 9.090 0.406 1.00 79.62 404 SER A O 1
ATOM 3206 N N . TRP A 1 405 ? -24.884 7.370 -0.717 1.00 84.00 405 TRP A N 1
ATOM 3207 C CA . TRP A 1 405 ? -23.692 6.516 -0.613 1.00 84.00 405 TRP A CA 1
ATOM 3208 C C . TRP A 1 405 ? -22.820 6.450 -1.866 1.00 84.00 405 TRP A C 1
ATOM 3210 O O . TRP A 1 405 ? -21.700 5.958 -1.767 1.00 84.00 405 TRP A O 1
ATOM 3220 N N . GLY A 1 406 ? -23.292 6.953 -3.010 1.00 82.94 406 GLY A N 1
ATOM 3221 C CA . GLY A 1 406 ? -22.628 6.809 -4.309 1.00 82.94 406 GLY A CA 1
ATOM 3222 C C . GLY A 1 406 ? -21.161 7.225 -4.281 1.00 82.94 406 GLY A C 1
ATOM 3223 O O . GLY A 1 406 ? -20.302 6.399 -4.562 1.00 82.94 406 GLY A O 1
ATOM 3224 N N . ASP A 1 407 ? -20.878 8.449 -3.836 1.00 85.69 407 ASP A N 1
ATOM 3225 C CA . ASP A 1 407 ? -19.524 9.025 -3.858 1.00 85.69 407 ASP A CA 1
ATOM 3226 C C . ASP A 1 407 ? -18.525 8.257 -2.981 1.00 85.69 407 ASP A C 1
ATOM 3228 O O . ASP A 1 407 ? -17.336 8.208 -3.267 1.00 85.69 407 ASP A O 1
ATOM 3232 N N . VAL A 1 408 ? -19.006 7.631 -1.906 1.00 86.50 408 VAL A N 1
ATOM 3233 C CA . VAL A 1 408 ? -18.151 6.880 -0.979 1.00 86.50 408 VAL A CA 1
ATOM 3234 C C . VAL A 1 408 ? -17.961 5.440 -1.447 1.00 86.50 408 VAL A C 1
ATOM 3236 O O . VAL A 1 408 ? -16.886 4.874 -1.274 1.00 86.50 408 VAL A O 1
ATOM 3239 N N . LEU A 1 409 ? -18.982 4.853 -2.075 1.00 87.75 409 LEU A N 1
ATOM 3240 C CA . LEU A 1 409 ? -18.885 3.534 -2.702 1.00 87.75 409 LEU A CA 1
ATOM 3241 C C . LEU A 1 409 ? -18.061 3.557 -3.991 1.00 87.75 409 LEU A C 1
ATOM 3243 O O . LEU A 1 409 ? -17.567 2.516 -4.407 1.00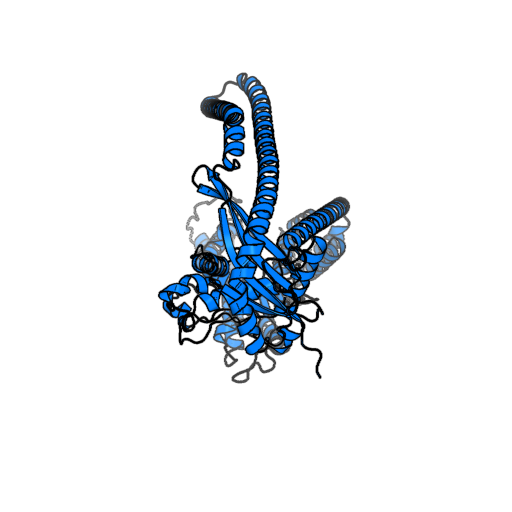 87.75 409 LEU A O 1
ATOM 3247 N N . ASP A 1 410 ? -17.888 4.721 -4.612 1.00 88.88 410 ASP A N 1
ATOM 3248 C CA . ASP A 1 410 ? -16.989 4.894 -5.753 1.00 88.88 410 ASP A CA 1
ATOM 3249 C C . ASP A 1 410 ? -15.532 4.582 -5.398 1.00 88.88 410 ASP A C 1
ATOM 3251 O O . ASP A 1 410 ? -14.802 4.096 -6.255 1.00 88.88 410 ASP A O 1
ATOM 3255 N N . ALA A 1 411 ? -15.132 4.754 -4.131 1.00 87.56 411 ALA A N 1
ATOM 3256 C CA . ALA A 1 411 ? -13.820 4.324 -3.644 1.00 87.56 411 ALA A CA 1
ATOM 3257 C C . ALA A 1 411 ? -13.643 2.794 -3.660 1.00 87.56 411 ALA A C 1
ATOM 3259 O O . ALA A 1 411 ? -12.518 2.309 -3.650 1.00 87.56 411 ALA A O 1
ATOM 3260 N N . LEU A 1 412 ? -14.744 2.032 -3.705 1.00 89.81 412 LEU A N 1
ATOM 3261 C CA . LEU A 1 412 ? -14.707 0.576 -3.846 1.00 89.81 412 LEU A CA 1
ATOM 3262 C C . LEU A 1 412 ? -14.678 0.119 -5.310 1.00 89.81 412 LEU A C 1
ATOM 3264 O O . LEU A 1 412 ? -14.687 -1.081 -5.570 1.00 89.81 412 LEU A O 1
ATOM 3268 N N . ARG A 1 413 ? -14.745 1.037 -6.278 1.00 87.94 413 ARG A N 1
ATOM 3269 C CA . ARG A 1 413 ? -14.812 0.699 -7.701 1.00 87.94 413 ARG A CA 1
ATOM 3270 C C . ARG A 1 413 ? -13.456 0.926 -8.373 1.00 87.94 413 ARG A C 1
ATOM 3272 O O . ARG A 1 413 ? -12.754 1.877 -8.029 1.00 87.94 413 ARG A O 1
ATOM 3279 N N . PRO A 1 414 ? -13.117 0.128 -9.400 1.00 83.69 414 PRO A N 1
ATOM 3280 C CA . PRO A 1 414 ? -11.971 0.413 -10.239 1.00 83.69 414 PRO A CA 1
ATOM 3281 C C . PRO A 1 414 ? -12.112 1.793 -10.893 1.00 83.69 414 PRO A C 1
ATOM 3283 O O . PRO A 1 414 ? -13.222 2.191 -11.258 1.00 83.69 414 PRO A O 1
ATOM 3286 N N . PRO A 1 415 ? -10.997 2.511 -11.096 1.00 82.69 415 PRO A N 1
ATOM 3287 C CA . PRO A 1 415 ? -11.010 3.864 -11.634 1.00 82.69 415 PRO A CA 1
ATOM 3288 C C . PRO A 1 415 ? -11.707 3.934 -12.995 1.00 82.69 415 PRO A C 1
ATOM 3290 O O . PRO A 1 415 ? -11.581 3.045 -13.841 1.00 82.69 415 PRO A O 1
ATOM 3293 N N . ARG A 1 416 ? -12.438 5.031 -13.193 1.00 82.94 416 ARG A N 1
ATOM 3294 C CA . ARG A 1 416 ? -13.256 5.290 -14.377 1.00 82.94 416 ARG A CA 1
ATOM 3295 C C . ARG A 1 416 ? -12.421 5.316 -15.659 1.00 82.94 416 ARG A C 1
ATOM 3297 O O . ARG A 1 416 ? -11.319 5.862 -15.674 1.00 82.94 416 ARG A O 1
ATOM 3304 N N . GLN A 1 417 ? -12.975 4.780 -16.749 1.00 78.81 417 GLN A N 1
ATOM 3305 C CA . GLN A 1 417 ? -12.331 4.870 -18.059 1.00 78.81 417 GLN A CA 1
ATOM 3306 C C . GLN A 1 417 ? -12.391 6.306 -18.620 1.00 78.81 417 GLN A C 1
ATOM 3308 O O . GLN A 1 417 ? -13.367 7.025 -18.370 1.00 78.81 417 GLN A O 1
ATOM 3313 N N . PRO A 1 418 ? -11.387 6.729 -19.409 1.00 72.94 418 PRO A N 1
ATOM 3314 C CA . PRO A 1 418 ? -11.389 8.029 -20.081 1.00 72.94 418 PRO A CA 1
ATOM 3315 C C . PRO A 1 418 ? -12.666 8.264 -20.896 1.00 72.94 418 PRO A C 1
ATOM 3317 O O . PRO A 1 418 ? -13.087 7.404 -21.667 1.00 72.94 418 PRO A O 1
ATOM 3320 N N . GLY A 1 419 ? -13.309 9.421 -20.715 1.00 78.69 419 GLY A N 1
ATOM 3321 C CA . GLY A 1 419 ? -14.542 9.792 -21.427 1.00 78.69 419 GLY A CA 1
ATOM 3322 C C . GLY A 1 419 ? -15.830 9.089 -20.966 1.00 78.69 419 GLY A C 1
ATOM 3323 O O . GLY A 1 419 ? -16.915 9.452 -21.424 1.00 78.69 419 GLY A O 1
ATOM 3324 N N . GLN A 1 420 ? -15.758 8.131 -20.036 1.00 83.88 420 GLN A N 1
ATOM 3325 C CA . GLN A 1 420 ? -16.942 7.469 -19.486 1.00 83.88 420 GLN A CA 1
ATOM 3326 C C . GLN A 1 420 ? -17.703 8.426 -18.555 1.00 83.88 420 GLN A C 1
ATOM 3328 O O . GLN A 1 420 ? -17.127 9.058 -17.665 1.00 83.88 420 GLN A O 1
ATOM 3333 N N . LYS A 1 421 ? -19.023 8.540 -18.732 1.00 87.94 421 LYS A N 1
ATOM 3334 C CA . LYS A 1 421 ? -19.862 9.337 -17.825 1.00 87.94 421 LYS A CA 1
ATOM 3335 C C . LYS A 1 421 ? -19.961 8.648 -16.463 1.00 87.94 421 LYS A C 1
ATOM 3337 O O . LYS A 1 421 ? -19.982 7.424 -16.380 1.00 87.94 421 LYS A O 1
ATOM 3342 N N . LEU A 1 422 ? -20.070 9.439 -15.391 1.00 85.44 422 LEU A N 1
ATOM 3343 C CA . LEU A 1 422 ? -20.124 8.927 -14.013 1.00 85.44 422 LEU A CA 1
ATOM 3344 C C . LEU A 1 422 ? -21.269 7.922 -13.799 1.00 85.44 422 LEU A C 1
ATOM 3346 O O . LEU A 1 422 ? -21.077 6.901 -13.149 1.00 85.44 422 LEU A O 1
ATOM 3350 N N . TRP A 1 423 ? -22.447 8.200 -14.361 1.00 83.75 423 TRP A N 1
ATOM 3351 C CA . TRP A 1 423 ? -23.619 7.339 -14.195 1.00 83.75 423 TRP A CA 1
ATOM 3352 C C . TRP A 1 423 ? -23.470 5.998 -14.941 1.00 83.75 423 TRP A C 1
ATOM 3354 O O . TRP A 1 423 ? -23.787 4.957 -14.373 1.00 83.75 423 TRP A O 1
ATOM 3364 N N . ASP A 1 424 ? -22.940 6.021 -16.173 1.00 85.75 424 ASP A N 1
ATOM 3365 C CA . ASP A 1 424 ? -22.668 4.816 -16.967 1.00 85.75 424 ASP A CA 1
ATOM 3366 C C . ASP A 1 424 ? -21.634 3.948 -16.241 1.00 85.75 424 ASP A C 1
ATOM 3368 O O . ASP A 1 424 ? -21.833 2.753 -16.059 1.00 85.75 424 ASP A O 1
ATOM 3372 N N . TRP A 1 425 ? -20.579 4.573 -15.711 1.00 87.31 425 TRP A N 1
ATOM 3373 C CA . TRP A 1 425 ? -19.564 3.887 -14.915 1.00 87.31 425 TRP A CA 1
ATOM 3374 C C . TRP A 1 425 ? -20.137 3.221 -13.660 1.00 87.31 425 TRP A C 1
ATOM 3376 O O . TRP A 1 425 ? -19.871 2.043 -13.437 1.00 87.31 425 TRP A O 1
ATOM 3386 N N . ARG A 1 426 ? -20.963 3.925 -12.872 1.00 85.50 426 ARG A N 1
ATOM 3387 C CA . ARG A 1 426 ? -21.608 3.348 -11.677 1.00 85.50 426 ARG A CA 1
ATOM 3388 C C . ARG A 1 426 ? -22.557 2.194 -12.009 1.00 85.50 426 ARG A C 1
ATOM 3390 O O . ARG A 1 426 ? -22.678 1.278 -11.198 1.00 85.50 426 ARG A O 1
ATOM 3397 N N . ARG A 1 427 ? -23.223 2.232 -13.170 1.00 82.31 427 ARG A N 1
ATOM 3398 C CA . ARG A 1 427 ? -24.110 1.156 -13.640 1.00 82.31 427 ARG A CA 1
ATOM 3399 C C . ARG A 1 427 ? -23.322 -0.070 -14.093 1.00 82.31 427 ARG A C 1
ATOM 3401 O O . ARG A 1 427 ? -23.696 -1.187 -13.750 1.00 82.31 427 ARG A O 1
ATOM 3408 N N . ASP A 1 428 ? -22.263 0.150 -14.862 1.00 82.25 428 ASP A N 1
ATOM 3409 C CA . ASP A 1 428 ? -21.530 -0.916 -15.547 1.00 82.25 428 ASP A CA 1
ATOM 3410 C C . ASP A 1 428 ? -20.422 -1.521 -14.660 1.00 82.25 428 ASP A C 1
ATOM 3412 O O . ASP A 1 428 ? -19.931 -2.613 -14.938 1.00 82.25 428 ASP A O 1
ATOM 3416 N N . THR A 1 429 ? -20.044 -0.837 -13.571 1.00 80.75 429 THR A N 1
ATOM 3417 C CA . THR A 1 429 ? -18.928 -1.218 -12.692 1.00 80.75 429 THR A CA 1
ATOM 3418 C C . THR A 1 429 ? -19.409 -1.540 -11.277 1.00 80.75 429 THR A C 1
ATOM 3420 O O . THR A 1 429 ? -19.815 -0.660 -10.507 1.00 80.75 429 THR A O 1
ATOM 3423 N N . ALA A 1 430 ? -19.325 -2.821 -10.912 1.00 82.00 430 ALA A N 1
ATOM 3424 C CA . ALA A 1 430 ? -19.613 -3.293 -9.562 1.00 82.00 430 ALA A CA 1
ATOM 3425 C C . ALA A 1 430 ? -18.512 -2.883 -8.565 1.00 82.00 430 ALA A C 1
ATOM 3427 O O . ALA A 1 430 ? -17.357 -2.677 -8.941 1.00 82.00 430 ALA A O 1
ATOM 3428 N N . ALA A 1 431 ? -18.881 -2.771 -7.287 1.00 86.62 431 ALA A N 1
ATOM 3429 C CA . ALA A 1 431 ? -17.912 -2.593 -6.210 1.00 86.62 431 ALA A CA 1
ATOM 3430 C C . ALA A 1 431 ? -17.045 -3.853 -6.069 1.00 86.62 431 ALA A C 1
ATOM 3432 O O . ALA A 1 431 ? -17.540 -4.975 -6.197 1.00 86.62 431 ALA A O 1
ATOM 3433 N N . GLN A 1 432 ? -15.760 -3.654 -5.810 1.00 89.19 432 GLN A N 1
ATOM 3434 C CA . GLN A 1 432 ? -14.798 -4.724 -5.599 1.00 89.19 432 GLN A CA 1
ATOM 3435 C C . GLN A 1 432 ? -14.954 -5.341 -4.209 1.00 89.19 432 GLN A C 1
ATOM 3437 O O . GLN A 1 432 ? -15.414 -4.667 -3.280 1.00 89.19 432 GLN A O 1
ATOM 3442 N N . PRO A 1 433 ? -14.576 -6.622 -4.052 1.00 90.50 433 PRO A N 1
ATOM 3443 C CA . PRO A 1 433 ? -14.463 -7.228 -2.739 1.00 90.50 433 PRO A CA 1
ATOM 3444 C C . PRO A 1 433 ? -13.487 -6.441 -1.864 1.00 90.50 433 PRO A C 1
ATOM 3446 O O . PRO A 1 433 ? -12.513 -5.857 -2.343 1.00 90.50 433 PRO A O 1
ATOM 3449 N N . VAL A 1 434 ? -13.756 -6.450 -0.566 1.00 91.44 434 VAL A N 1
ATOM 3450 C CA . VAL A 1 434 ? -12.952 -5.778 0.444 1.00 91.44 434 VAL A CA 1
ATOM 3451 C C . VAL A 1 434 ? -12.188 -6.778 1.297 1.00 91.44 434 VAL A C 1
ATOM 3453 O O . VAL A 1 434 ? -12.681 -7.867 1.592 1.00 91.44 434 VAL A O 1
ATOM 3456 N N . VAL A 1 435 ? -10.987 -6.387 1.704 1.00 90.31 435 VAL A N 1
ATOM 3457 C CA . VAL A 1 435 ? -10.114 -7.138 2.616 1.00 90.31 435 VAL A CA 1
ATOM 3458 C C . VAL A 1 435 ? -9.707 -6.248 3.786 1.00 90.31 435 VAL A C 1
ATOM 3460 O O . VAL A 1 435 ? -9.744 -5.021 3.672 1.00 90.31 435 VAL A O 1
ATOM 3463 N N . PHE A 1 436 ? -9.327 -6.855 4.910 1.00 87.94 436 PHE A N 1
ATOM 3464 C CA . PHE A 1 436 ? -8.959 -6.142 6.142 1.00 87.94 436 PHE A CA 1
ATOM 3465 C C . PHE A 1 436 ? -7.468 -6.264 6.488 1.00 87.94 436 PHE A C 1
ATOM 3467 O O . PHE A 1 436 ? -6.914 -5.366 7.125 1.00 87.94 436 PHE A O 1
ATOM 3474 N N . LYS A 1 437 ? -6.796 -7.306 5.987 1.00 83.00 437 LYS A N 1
ATOM 3475 C CA . LYS A 1 437 ? -5.335 -7.443 5.987 1.00 83.00 437 LYS A CA 1
ATOM 3476 C C . LYS A 1 437 ? -4.769 -7.484 4.570 1.00 83.00 437 LYS A C 1
ATOM 3478 O O . LYS A 1 437 ? -5.488 -7.760 3.611 1.00 83.00 437 LYS A O 1
ATOM 3483 N N . ASP A 1 438 ? -3.472 -7.198 4.474 1.00 72.00 438 ASP A N 1
ATOM 3484 C CA . ASP A 1 438 ? -2.711 -7.267 3.228 1.00 72.00 438 ASP A CA 1
ATOM 3485 C C . ASP A 1 438 ? -2.788 -8.691 2.634 1.00 72.00 438 ASP A C 1
ATOM 3487 O O . ASP A 1 438 ? -2.384 -9.651 3.303 1.00 72.00 438 ASP A O 1
ATOM 3491 N N . PRO A 1 439 ? -3.303 -8.853 1.400 1.00 63.91 439 PRO A N 1
ATOM 3492 C CA . PRO A 1 439 ? -3.339 -10.137 0.706 1.00 63.91 439 PRO A CA 1
ATOM 3493 C C . PRO A 1 439 ? -1.947 -10.637 0.275 1.00 63.91 439 PRO A C 1
ATOM 3495 O O . PRO A 1 439 ? -1.860 -11.744 -0.242 1.00 63.91 439 PRO A O 1
ATOM 3498 N N . GLN A 1 440 ? -0.874 -9.855 0.475 1.00 66.31 440 GLN A N 1
ATOM 3499 C CA . GLN A 1 440 ? 0.499 -10.119 0.012 1.00 66.31 440 GLN A CA 1
ATOM 3500 C C . GLN A 1 440 ? 0.642 -10.149 -1.523 1.00 66.31 440 GLN A C 1
ATOM 3502 O O . GLN A 1 440 ? 1.674 -10.556 -2.055 1.00 66.31 440 GLN A O 1
ATOM 3507 N N . GLU A 1 441 ? -0.376 -9.671 -2.243 1.00 65.12 441 GLU A N 1
ATOM 3508 C CA . GLU A 1 441 ? -0.442 -9.651 -3.703 1.00 65.12 441 GLU A CA 1
ATOM 3509 C C . GLU A 1 441 ? -0.844 -8.262 -4.214 1.00 65.12 441 GLU A C 1
ATOM 3511 O O . GLU A 1 441 ? -1.833 -7.677 -3.768 1.00 65.12 441 GLU A O 1
ATOM 3516 N N . VAL A 1 442 ? -0.117 -7.745 -5.210 1.00 62.84 442 VAL A N 1
ATOM 3517 C CA . VAL A 1 442 ? -0.460 -6.479 -5.875 1.00 62.84 442 VAL A CA 1
ATOM 3518 C C . VAL A 1 442 ? -1.469 -6.756 -6.990 1.00 62.84 442 VAL A C 1
ATOM 3520 O O . VAL A 1 442 ? -1.108 -6.939 -8.156 1.00 62.84 442 VAL A O 1
ATOM 3523 N N . ASN A 1 443 ? -2.747 -6.797 -6.617 1.00 65.56 443 ASN A N 1
ATOM 3524 C CA . ASN A 1 443 ? -3.868 -6.946 -7.541 1.00 65.56 443 ASN A CA 1
ATOM 3525 C C . ASN A 1 443 ? -4.816 -5.751 -7.432 1.00 65.56 443 ASN A C 1
ATOM 3527 O O . ASN A 1 443 ? -5.124 -5.273 -6.345 1.00 65.56 443 ASN A O 1
ATOM 3531 N N . ALA A 1 444 ? -5.325 -5.296 -8.575 1.00 68.12 444 ALA A N 1
ATOM 3532 C CA . ALA A 1 444 ? -6.334 -4.243 -8.636 1.00 68.12 444 ALA A CA 1
ATOM 3533 C C . ALA A 1 444 ? -7.766 -4.804 -8.566 1.00 68.12 444 ALA A C 1
ATOM 3535 O O . ALA A 1 444 ? -8.672 -4.166 -9.086 1.00 68.12 444 ALA A O 1
ATOM 3536 N N . ASP A 1 445 ? -7.971 -6.011 -8.025 1.00 77.88 445 ASP A N 1
ATOM 3537 C CA . ASP A 1 445 ? -9.254 -6.733 -8.003 1.00 77.88 445 ASP A CA 1
ATOM 3538 C C . ASP A 1 445 ? -10.023 -6.597 -6.678 1.00 77.88 445 ASP A C 1
ATOM 3540 O O . ASP A 1 445 ? -11.185 -6.996 -6.611 1.00 77.88 445 ASP A O 1
ATOM 3544 N N . ARG A 1 446 ? -9.397 -6.017 -5.649 1.00 84.69 446 ARG A N 1
ATOM 3545 C CA . ARG A 1 446 ? -9.925 -5.881 -4.288 1.00 84.69 446 ARG A CA 1
ATOM 3546 C C . ARG A 1 446 ? -9.504 -4.561 -3.649 1.00 84.69 446 ARG A C 1
ATOM 3548 O O . ARG A 1 446 ? -8.541 -3.935 -4.084 1.00 84.69 446 ARG A O 1
ATOM 3555 N N . VAL A 1 447 ? -10.203 -4.166 -2.589 1.00 88.06 447 VAL A N 1
ATOM 3556 C CA . VAL A 1 447 ? -9.956 -2.911 -1.865 1.00 88.06 447 VAL A CA 1
ATOM 3557 C C . VAL A 1 447 ? -9.632 -3.190 -0.402 1.00 88.06 447 VAL A C 1
ATOM 3559 O O . VAL A 1 447 ? -10.388 -3.857 0.302 1.00 88.06 447 VAL A O 1
ATOM 3562 N N . HIS A 1 448 ? -8.505 -2.665 0.079 1.00 88.88 448 HIS A N 1
ATOM 3563 C CA . HIS A 1 448 ? -8.132 -2.767 1.489 1.00 88.88 448 HIS A CA 1
ATOM 3564 C C . HIS A 1 448 ? -8.875 -1.712 2.311 1.00 88.88 448 HIS A C 1
ATOM 3566 O O . HIS A 1 448 ? -8.666 -0.510 2.142 1.00 88.88 448 HIS A O 1
ATOM 3572 N N . LEU A 1 449 ? -9.751 -2.158 3.213 1.00 90.38 449 LEU A N 1
ATOM 3573 C CA . LEU A 1 449 ? -10.411 -1.276 4.167 1.00 90.38 449 LEU A CA 1
ATOM 3574 C C . LEU A 1 449 ? -9.535 -1.106 5.406 1.00 90.38 449 LEU A C 1
ATOM 3576 O O . LEU A 1 449 ? -9.435 -1.999 6.242 1.00 90.38 449 LEU A O 1
ATOM 3580 N N . HIS A 1 450 ? -8.949 0.078 5.540 1.00 89.56 450 HIS A N 1
ATOM 3581 C CA . HIS A 1 450 ? -8.226 0.526 6.729 1.00 89.56 450 HIS A CA 1
ATOM 3582 C C . HIS A 1 450 ? -9.022 1.612 7.477 1.00 89.56 450 HIS A C 1
ATOM 3584 O O . HIS A 1 450 ? -10.015 2.133 6.966 1.00 89.56 450 HIS A O 1
ATOM 3590 N N . LEU A 1 451 ? -8.587 1.983 8.688 1.00 88.50 451 LEU A N 1
ATOM 3591 C CA . LEU A 1 451 ? -9.290 2.958 9.542 1.00 88.50 451 LEU A CA 1
ATOM 3592 C C . LEU A 1 451 ? -9.519 4.319 8.862 1.00 88.50 451 LEU A C 1
ATOM 3594 O O . LEU A 1 451 ? -10.583 4.912 9.005 1.00 88.50 451 LEU A O 1
ATOM 3598 N N . GLU A 1 452 ? -8.553 4.789 8.076 1.00 90.19 452 GLU A N 1
ATOM 3599 C CA . GLU A 1 452 ? -8.630 6.056 7.324 1.00 90.19 452 GLU A CA 1
ATOM 3600 C C . GLU A 1 452 ? -9.386 5.960 5.987 1.00 90.19 452 GLU A C 1
ATOM 3602 O O . GLU A 1 452 ? -9.518 6.951 5.270 1.00 90.19 452 GLU A O 1
ATOM 3607 N N . HIS A 1 453 ? -9.902 4.786 5.613 1.00 92.50 453 HIS A N 1
ATOM 3608 C CA . HIS A 1 453 ? -10.640 4.661 4.362 1.00 92.50 453 HIS A CA 1
ATOM 3609 C C . HIS A 1 453 ? -11.936 5.506 4.432 1.00 92.50 453 HIS A C 1
ATOM 3611 O O . HIS A 1 453 ? -12.677 5.395 5.415 1.00 92.50 453 HIS A O 1
ATOM 3617 N N . PRO A 1 454 ? -12.300 6.307 3.407 1.00 91.00 454 PRO A N 1
ATOM 3618 C CA . PRO A 1 454 ? -13.440 7.236 3.477 1.00 91.00 454 PRO A CA 1
ATOM 3619 C C . PRO A 1 454 ? -14.774 6.576 3.859 1.00 91.00 454 PRO A C 1
ATOM 3621 O O . PRO A 1 454 ? -15.576 7.135 4.612 1.00 91.00 454 PRO A O 1
ATOM 3624 N N . LEU A 1 455 ? -15.003 5.353 3.368 1.00 91.38 455 LEU A N 1
ATOM 3625 C CA . LEU A 1 455 ? -16.165 4.535 3.733 1.00 91.38 455 LEU A CA 1
ATOM 3626 C C . LEU A 1 455 ? -16.190 4.168 5.215 1.00 91.38 455 LEU A C 1
ATOM 3628 O O . LEU A 1 455 ? -17.238 4.266 5.853 1.00 91.38 455 LEU A O 1
ATOM 3632 N N . VAL A 1 456 ? -15.038 3.778 5.755 1.00 92.62 456 VAL A N 1
ATOM 3633 C CA . VAL A 1 456 ? -14.877 3.388 7.155 1.00 92.62 456 VAL A CA 1
ATOM 3634 C C . VAL A 1 456 ? -15.105 4.599 8.048 1.00 92.62 456 VAL A C 1
ATOM 3636 O O . VAL A 1 456 ? -15.975 4.556 8.914 1.00 92.62 456 VAL A O 1
ATOM 3639 N N . GLN A 1 457 ? -14.424 5.712 7.767 1.00 92.56 457 GLN A N 1
ATOM 3640 C CA . GLN A 1 457 ? -14.595 6.973 8.490 1.00 92.56 457 GLN A CA 1
ATOM 3641 C C . GLN A 1 457 ? -16.059 7.410 8.526 1.00 92.56 457 GLN A C 1
ATOM 3643 O O . GLN A 1 457 ? -16.582 7.796 9.570 1.00 92.56 457 GLN A O 1
ATOM 3648 N N . ARG A 1 458 ? -16.772 7.305 7.401 1.00 89.19 458 ARG A N 1
ATOM 3649 C CA . ARG A 1 458 ? -18.191 7.661 7.344 1.00 89.19 458 ARG A CA 1
ATOM 3650 C C . ARG A 1 458 ? -19.072 6.740 8.188 1.00 89.19 458 ARG A C 1
ATOM 3652 O O . ARG A 1 458 ? -19.981 7.234 8.859 1.00 89.19 458 ARG A O 1
ATOM 3659 N N . LEU A 1 459 ? -18.838 5.429 8.143 1.00 88.81 459 LEU A N 1
ATOM 3660 C CA . LEU A 1 459 ? -19.591 4.452 8.933 1.00 88.81 459 LEU A CA 1
ATOM 3661 C C . LEU A 1 459 ? -19.355 4.651 10.431 1.00 88.81 459 LEU A C 1
ATOM 3663 O O . LEU A 1 459 ? -20.325 4.786 11.177 1.00 88.81 459 LEU A O 1
ATOM 3667 N N . LEU A 1 460 ? -18.092 4.760 10.844 1.00 89.06 460 LEU A N 1
ATOM 3668 C CA . LEU A 1 460 ? -17.713 4.956 12.240 1.00 89.06 460 LEU A CA 1
ATOM 3669 C C . LEU A 1 460 ? -18.209 6.301 12.779 1.00 89.06 460 LEU A C 1
ATOM 3671 O O . LEU A 1 460 ? -18.817 6.341 13.844 1.00 89.06 460 LEU A O 1
ATOM 3675 N N . ASN A 1 461 ? -18.071 7.396 12.024 1.00 86.44 461 ASN A N 1
ATOM 3676 C CA . ASN A 1 461 ? -18.613 8.693 12.440 1.00 86.44 461 ASN A CA 1
ATOM 3677 C C . ASN A 1 461 ? -20.135 8.649 12.608 1.00 86.44 461 ASN A C 1
ATOM 3679 O O . ASN A 1 461 ? -20.677 9.192 13.569 1.00 86.44 461 ASN A O 1
ATOM 3683 N N . ARG A 1 462 ? -20.849 7.967 11.707 1.00 80.62 462 ARG A N 1
ATOM 3684 C CA . ARG A 1 462 ? -22.303 7.808 11.824 1.00 80.62 462 ARG A CA 1
ATOM 3685 C C . ARG A 1 462 ? -22.687 6.958 13.033 1.00 80.62 462 ARG A C 1
ATOM 3687 O O . ARG A 1 462 ? -23.682 7.274 13.689 1.00 80.62 462 ARG A O 1
ATOM 3694 N N . PHE A 1 463 ? -21.909 5.920 13.331 1.00 82.31 463 PHE A N 1
ATOM 3695 C CA . PHE A 1 463 ? -22.063 5.121 14.540 1.00 82.31 463 PHE A CA 1
ATOM 3696 C C . PHE A 1 463 ? -21.852 5.967 15.795 1.00 82.31 463 PHE A C 1
ATOM 3698 O O . PHE A 1 463 ? -22.733 5.979 16.644 1.00 82.31 463 PHE A O 1
ATOM 3705 N N . LEU A 1 464 ? -20.779 6.757 15.878 1.00 79.44 464 LEU A N 1
ATOM 3706 C CA . LEU A 1 464 ? -20.525 7.649 17.014 1.00 79.44 464 LEU A CA 1
ATOM 3707 C C . LEU A 1 464 ? -21.648 8.681 17.194 1.00 79.44 464 LEU A C 1
ATOM 3709 O O . LEU A 1 464 ? -22.145 8.878 18.301 1.00 79.44 464 LEU A O 1
ATOM 3713 N N . VAL A 1 465 ? -22.113 9.295 16.102 1.00 77.94 465 VAL A N 1
ATOM 3714 C CA . VAL A 1 465 ? -23.175 10.312 16.149 1.00 77.94 465 VAL A CA 1
ATOM 3715 C C . VAL A 1 465 ? -24.524 9.729 16.561 1.00 77.94 465 VAL A C 1
ATOM 3717 O O . VAL A 1 465 ? -25.292 10.440 17.195 1.00 77.94 465 VAL A O 1
ATOM 3720 N N . ARG A 1 466 ? -24.857 8.482 16.200 1.00 74.00 466 ARG A N 1
ATOM 3721 C CA . ARG A 1 466 ? -26.138 7.836 16.568 1.00 74.00 466 ARG A CA 1
ATOM 3722 C C . ARG A 1 466 ? -26.069 7.027 17.865 1.00 74.00 466 ARG A C 1
ATOM 3724 O O . ARG A 1 466 ? -27.090 6.836 18.525 1.00 74.00 466 ARG A O 1
ATOM 3731 N N . GLY A 1 467 ? -24.892 6.517 18.203 1.00 67.94 467 GLY A N 1
ATOM 3732 C CA . GLY A 1 467 ? -24.646 5.647 19.350 1.00 67.94 467 GLY A CA 1
ATOM 3733 C C . GLY A 1 467 ? -24.787 6.379 20.681 1.00 67.94 467 GLY A C 1
ATOM 3734 O O . GLY A 1 467 ? -25.380 5.828 21.606 1.00 67.94 467 GLY A O 1
ATOM 3735 N N . PHE A 1 468 ? -24.354 7.642 20.738 1.00 67.12 468 PHE A N 1
ATOM 3736 C CA . PHE A 1 468 ? -24.213 8.420 21.976 1.00 67.12 468 PHE A CA 1
ATOM 3737 C C . PHE A 1 468 ? -25.115 9.674 22.027 1.00 67.12 468 PHE A C 1
ATOM 3739 O O . PHE A 1 468 ? -24.728 10.699 22.572 1.00 67.12 468 PHE A O 1
ATOM 3746 N N . GLN A 1 469 ? -26.311 9.642 21.420 1.00 63.44 469 GLN A N 1
ATOM 3747 C CA . GLN A 1 469 ? -27.210 10.818 21.383 1.00 63.44 469 GLN A CA 1
ATOM 3748 C C . GLN A 1 469 ? -27.935 11.109 22.701 1.00 63.44 469 GLN A C 1
ATOM 3750 O O . GLN A 1 469 ? -28.438 12.216 22.879 1.00 63.44 469 GLN A O 1
ATOM 3755 N N . THR A 1 470 ? -28.046 10.123 23.590 1.00 57.16 470 THR A N 1
ATOM 3756 C CA . THR A 1 470 ? -28.811 10.230 24.836 1.00 57.16 470 THR A CA 1
ATOM 3757 C C . THR A 1 470 ? -27.871 10.155 26.031 1.00 57.16 470 THR A C 1
ATOM 3759 O O . THR A 1 470 ? -27.142 9.176 26.148 1.00 57.16 470 THR A O 1
ATOM 3762 N N . ASP A 1 471 ? -27.954 11.123 26.949 1.00 54.72 471 ASP A N 1
ATOM 3763 C CA . ASP A 1 471 ? -27.243 11.107 28.245 1.00 54.72 471 ASP A CA 1
ATOM 3764 C C . ASP A 1 471 ? -27.817 10.050 29.228 1.00 54.72 471 ASP A C 1
ATOM 3766 O O . ASP A 1 471 ? -27.367 9.922 30.367 1.00 54.72 471 ASP A O 1
ATOM 3770 N N . GLU A 1 472 ? -28.816 9.271 28.799 1.00 59.75 472 GLU A N 1
ATOM 3771 C CA . GLU A 1 472 ? -29.442 8.193 29.564 1.00 59.75 472 GLU A CA 1
ATOM 3772 C C . GLU A 1 472 ? -29.001 6.814 29.058 1.00 59.75 472 GLU A C 1
ATOM 3774 O O . GLU A 1 472 ? -28.896 6.575 27.849 1.00 59.75 472 GLU A O 1
ATOM 3779 N N . LEU A 1 473 ? -28.809 5.876 29.994 1.00 60.75 473 LEU A N 1
ATOM 3780 C CA . LEU A 1 473 ? -28.542 4.471 29.693 1.00 60.75 473 LEU A CA 1
ATOM 3781 C C . LEU A 1 473 ? -29.779 3.835 29.034 1.00 60.75 473 LEU A C 1
ATOM 3783 O O . LEU A 1 473 ? -30.669 3.319 29.705 1.00 60.75 473 LEU A O 1
ATOM 3787 N N . SER A 1 474 ? -29.830 3.867 27.705 1.00 68.00 474 SER A N 1
ATOM 3788 C CA . SER A 1 474 ? -30.953 3.355 26.906 1.00 68.00 474 SER A CA 1
ATOM 3789 C C . SER A 1 474 ? -30.721 1.948 26.346 1.00 68.00 474 SER A C 1
ATOM 3791 O O . SER A 1 474 ? -31.585 1.398 25.660 1.00 68.00 474 SER A O 1
ATOM 3793 N N . ARG A 1 475 ? -29.550 1.352 26.614 1.00 77.56 475 ARG A N 1
ATOM 3794 C CA . ARG A 1 475 ? -29.105 0.094 26.005 1.00 77.56 475 ARG A CA 1
ATOM 3795 C C . ARG A 1 475 ? -28.579 -0.863 27.070 1.00 77.56 475 ARG A C 1
ATOM 3797 O O . ARG A 1 475 ? -27.650 -0.533 27.805 1.00 77.56 475 ARG A O 1
ATOM 3804 N N . ALA A 1 476 ? -29.154 -2.058 27.108 1.00 83.19 476 ALA A N 1
ATOM 3805 C CA . ALA A 1 476 ? -28.635 -3.179 27.873 1.00 83.19 476 ALA A CA 1
ATOM 3806 C C . ALA A 1 476 ? -28.619 -4.433 26.998 1.00 83.19 476 ALA A C 1
ATOM 3808 O O . ALA A 1 476 ? -29.523 -4.627 26.181 1.00 83.19 476 ALA A O 1
ATOM 3809 N N . ALA A 1 477 ? -27.596 -5.263 27.163 1.00 85.56 477 ALA A N 1
ATOM 3810 C CA . ALA A 1 477 ? -27.453 -6.535 26.472 1.00 85.56 477 ALA A CA 1
ATOM 3811 C C . ALA A 1 477 ? -27.223 -7.662 27.482 1.00 85.56 477 ALA A C 1
ATOM 3813 O O . ALA A 1 477 ? -26.657 -7.447 28.553 1.00 85.56 477 ALA A O 1
ATOM 3814 N N . VAL A 1 478 ? -27.661 -8.864 27.123 1.00 86.88 478 VAL A N 1
ATOM 3815 C CA . VAL A 1 478 ? -27.355 -10.092 27.859 1.00 86.88 478 VAL A CA 1
ATOM 3816 C C . VAL A 1 478 ? -26.639 -11.012 26.886 1.00 86.88 478 VAL A C 1
ATOM 3818 O O . VAL A 1 478 ? -27.184 -11.345 25.834 1.00 86.88 478 VAL A O 1
ATOM 3821 N N . LEU A 1 479 ? -25.410 -11.374 27.223 1.00 86.75 479 LEU A N 1
ATOM 3822 C CA . LEU A 1 479 ? -24.577 -12.308 26.479 1.00 86.75 479 LEU A CA 1
ATOM 3823 C C . LEU A 1 479 ? -24.296 -13.508 27.368 1.00 86.75 479 LEU A C 1
ATOM 3825 O O . LEU A 1 479 ? -24.284 -13.384 28.591 1.00 86.75 479 LEU A O 1
ATOM 3829 N N . THR A 1 480 ? -24.081 -14.667 26.764 1.00 86.56 480 THR A N 1
ATOM 3830 C CA . THR A 1 480 ? -23.715 -15.866 27.513 1.00 86.56 480 THR A CA 1
ATOM 3831 C C . THR A 1 480 ? -22.210 -16.079 27.506 1.00 86.56 480 THR A C 1
ATOM 3833 O O . THR A 1 480 ? -21.523 -15.689 26.566 1.00 86.56 480 THR A O 1
ATOM 3836 N N . THR A 1 481 ? -21.677 -16.657 28.573 1.00 84.31 481 THR A N 1
ATOM 3837 C CA . THR A 1 481 ? -20.254 -16.961 28.733 1.00 84.31 481 THR A CA 1
ATOM 3838 C C . THR A 1 481 ? -20.074 -18.409 29.182 1.00 84.31 481 THR A C 1
ATOM 3840 O O . THR A 1 481 ? -20.974 -18.998 29.777 1.00 84.31 481 THR A O 1
ATOM 3843 N N . GLY A 1 482 ? -18.918 -18.991 28.865 1.00 78.56 482 GLY A N 1
ATOM 3844 C CA . GLY A 1 482 ? -18.502 -20.298 29.381 1.00 78.56 482 GLY A CA 1
ATOM 3845 C C . GLY A 1 482 ? -18.008 -20.257 30.830 1.00 78.56 482 GLY A C 1
ATOM 3846 O O . GLY A 1 482 ? -17.708 -21.309 31.387 1.00 78.56 482 GLY A O 1
ATOM 3847 N N . ASP A 1 483 ? -17.898 -19.065 31.419 1.00 81.50 483 ASP A N 1
ATOM 3848 C CA . ASP A 1 483 ? -17.553 -18.904 32.828 1.00 81.50 483 ASP A CA 1
ATOM 3849 C C . ASP A 1 483 ? -18.712 -19.305 33.755 1.00 81.50 483 ASP A C 1
ATOM 3851 O O . ASP A 1 483 ? -19.872 -19.279 33.347 1.00 81.50 483 ASP A O 1
ATOM 3855 N N . ASP A 1 484 ? -18.401 -19.663 35.001 1.00 80.25 484 ASP A N 1
ATOM 3856 C CA . ASP A 1 484 ? -19.366 -20.126 36.008 1.00 80.25 484 ASP A CA 1
ATOM 3857 C C . ASP A 1 484 ? -20.033 -18.982 36.791 1.00 80.25 484 ASP A C 1
ATOM 3859 O O . ASP A 1 484 ? -21.088 -19.169 37.404 1.00 80.25 484 ASP A O 1
ATOM 3863 N N . THR A 1 485 ? -19.455 -17.781 36.738 1.00 81.56 485 THR A N 1
ATOM 3864 C CA . THR A 1 485 ? -19.968 -16.591 37.422 1.00 81.56 485 THR A CA 1
ATOM 3865 C C . THR A 1 485 ? -20.681 -15.634 36.471 1.00 81.56 485 THR A C 1
ATOM 3867 O O . THR A 1 485 ? -20.179 -15.286 35.400 1.00 81.56 485 THR A O 1
ATOM 3870 N N . ALA A 1 486 ? -21.853 -15.142 36.887 1.00 86.12 486 ALA A N 1
ATOM 3871 C CA . ALA A 1 486 ? -22.505 -14.045 36.183 1.00 86.12 486 ALA A CA 1
ATOM 3872 C C . ALA A 1 486 ? -21.804 -12.717 36.508 1.00 86.12 486 ALA A C 1
ATOM 3874 O O . ALA A 1 486 ? -21.425 -12.446 37.650 1.00 86.12 486 ALA A O 1
ATOM 3875 N N . LYS A 1 487 ? -21.632 -11.867 35.493 1.00 89.62 487 LYS A N 1
ATOM 3876 C CA . LYS A 1 487 ? -20.954 -10.570 35.619 1.00 89.62 487 LYS A CA 1
ATOM 3877 C C . LYS A 1 487 ? -21.805 -9.463 35.010 1.00 89.62 487 LYS A C 1
ATOM 3879 O O . LYS A 1 487 ? -22.451 -9.658 33.984 1.00 89.62 487 LYS A O 1
ATOM 3884 N N . LEU A 1 488 ? -21.773 -8.283 35.616 1.00 89.81 488 LEU A N 1
ATOM 3885 C CA . LEU A 1 488 ? -22.334 -7.053 35.063 1.00 89.81 488 LEU A CA 1
ATOM 3886 C C . LEU A 1 488 ? -21.194 -6.117 34.667 1.00 89.81 488 LEU A C 1
ATOM 3888 O O . LEU A 1 488 ? -20.394 -5.716 35.508 1.00 89.81 488 LEU A O 1
ATOM 3892 N N . ILE A 1 489 ? -21.153 -5.747 33.392 1.00 90.75 489 ILE A N 1
ATOM 3893 C CA . ILE A 1 489 ? -20.220 -4.784 32.815 1.00 90.75 489 ILE A CA 1
ATOM 3894 C C . ILE A 1 489 ? -20.992 -3.499 32.528 1.00 90.75 489 ILE A C 1
ATOM 3896 O O . ILE A 1 489 ? -21.898 -3.476 31.695 1.00 90.75 489 ILE A O 1
ATOM 3900 N N . LEU A 1 490 ? -20.637 -2.416 33.210 1.00 89.00 490 LEU A N 1
ATOM 3901 C CA . LEU A 1 490 ? -21.115 -1.079 32.882 1.00 89.00 490 LEU A CA 1
ATOM 3902 C C . LEU A 1 490 ? -20.083 -0.368 32.021 1.00 89.00 490 LEU A C 1
ATOM 3904 O O . LEU A 1 490 ? -18.924 -0.245 32.411 1.00 89.00 490 LEU A O 1
ATOM 3908 N N . LEU A 1 491 ? -20.532 0.118 30.870 1.00 89.19 491 LEU A N 1
ATOM 3909 C CA . LEU A 1 491 ? -19.734 0.890 29.933 1.00 89.19 491 LEU A CA 1
ATOM 3910 C C . LEU A 1 491 ? -20.161 2.353 29.995 1.00 89.19 491 LEU A C 1
ATOM 3912 O O . LEU A 1 491 ? -21.351 2.677 29.902 1.00 89.19 491 LEU A O 1
ATOM 3916 N N . ALA A 1 492 ? -19.187 3.245 30.096 1.00 87.25 492 ALA A N 1
ATOM 3917 C CA . ALA A 1 492 ? -19.389 4.679 29.975 1.00 87.25 492 ALA A CA 1
ATOM 3918 C C . ALA A 1 492 ? -18.280 5.303 29.146 1.00 87.25 492 ALA A C 1
ATOM 3920 O O . ALA A 1 492 ? -17.173 4.793 29.081 1.00 87.25 492 ALA A O 1
ATOM 3921 N N . ARG A 1 493 ? -18.574 6.422 28.504 1.00 88.00 493 ARG A N 1
ATOM 3922 C CA . ARG A 1 493 ? -17.617 7.175 27.713 1.00 88.00 493 ARG A CA 1
ATOM 3923 C C . ARG A 1 493 ? -17.142 8.379 28.510 1.00 88.00 493 ARG A C 1
ATOM 3925 O O . ARG A 1 493 ? -17.949 9.204 28.935 1.00 88.00 493 ARG A O 1
ATOM 3932 N N . LEU A 1 494 ? -15.835 8.465 28.704 1.00 90.44 494 LEU A N 1
ATOM 3933 C CA . LEU A 1 494 ? -15.145 9.591 29.309 1.00 90.44 494 LEU A CA 1
ATOM 3934 C C . LEU A 1 494 ? -14.589 10.484 28.204 1.00 90.44 494 LEU A C 1
ATOM 3936 O O . LEU A 1 494 ? -13.722 10.063 27.444 1.00 90.44 494 LEU A O 1
ATOM 3940 N N . SER A 1 495 ? -15.030 11.737 28.159 1.00 90.69 495 SER A N 1
ATOM 3941 C CA . SER A 1 495 ? -14.485 12.738 27.242 1.00 90.69 495 SER A CA 1
ATOM 3942 C C . SER A 1 495 ? -13.905 13.930 28.004 1.00 90.69 495 SER A C 1
ATOM 3944 O O . SER A 1 495 ? -14.554 14.502 28.886 1.00 90.69 495 SER A O 1
ATOM 3946 N N . LEU A 1 496 ? -12.687 14.333 27.632 1.00 92.25 496 LEU A N 1
ATOM 3947 C CA . LEU A 1 496 ? -12.014 15.529 28.147 1.00 92.25 496 LEU A CA 1
ATOM 3948 C C . LEU A 1 496 ? -11.900 16.579 27.041 1.00 92.25 496 LEU A C 1
ATOM 3950 O O . LEU A 1 496 ? -11.435 16.280 25.936 1.00 92.25 496 LEU A O 1
ATOM 3954 N N . TYR A 1 497 ? -12.280 17.819 27.350 1.00 91.62 497 TYR A N 1
ATOM 3955 C CA . TYR A 1 497 ? -12.224 18.925 26.395 1.00 91.62 497 TYR A CA 1
ATOM 3956 C C . TYR A 1 497 ? -11.246 20.009 26.838 1.00 91.62 497 TYR A C 1
ATOM 3958 O O . TYR A 1 497 ? -11.210 20.420 28.004 1.00 91.62 497 TYR A O 1
ATOM 3966 N N . GLY A 1 498 ? -10.467 20.476 25.870 1.00 90.56 498 GLY A N 1
ATOM 3967 C CA . GLY A 1 498 ? -9.530 21.577 25.989 1.00 90.56 498 GLY A CA 1
ATOM 3968 C C . GLY A 1 498 ? -10.129 22.911 25.568 1.00 90.56 498 GLY A C 1
ATOM 3969 O O . GLY A 1 498 ? -11.348 23.098 25.489 1.00 90.56 498 GLY A O 1
ATOM 3970 N N . HIS A 1 499 ? -9.243 23.859 25.286 1.00 87.38 499 HIS A N 1
ATOM 3971 C CA . HIS A 1 499 ? -9.632 25.187 24.833 1.00 87.38 499 HIS A CA 1
ATOM 3972 C C . HIS A 1 499 ? -10.398 25.124 23.497 1.00 87.38 499 HIS A C 1
ATOM 3974 O O . HIS A 1 499 ? -10.085 24.313 22.628 1.00 87.38 499 HIS A O 1
ATOM 3980 N N . GLY A 1 500 ? -11.425 25.964 23.330 1.00 84.31 500 GLY A N 1
ATOM 3981 C CA . GLY A 1 500 ? -12.250 25.973 22.112 1.00 84.31 500 GLY A CA 1
ATOM 3982 C C . GLY A 1 500 ? -13.101 24.713 21.900 1.00 84.31 500 GLY A C 1
ATOM 3983 O O . GLY A 1 500 ? -13.473 24.427 20.767 1.00 84.31 500 GLY A O 1
ATOM 3984 N N . ALA A 1 501 ? -13.389 23.953 22.965 1.00 82.62 501 ALA A N 1
ATOM 3985 C CA . ALA A 1 501 ? -14.100 22.670 22.908 1.00 82.62 501 ALA A CA 1
ATOM 3986 C C . ALA A 1 501 ? -13.394 21.596 22.054 1.00 82.62 501 ALA A C 1
ATOM 3988 O O . ALA A 1 501 ? -14.029 20.645 21.591 1.00 82.62 501 ALA A O 1
ATOM 3989 N N . ALA A 1 502 ? -12.073 21.714 21.877 1.00 86.31 502 ALA A N 1
ATOM 3990 C CA . ALA A 1 502 ? -11.265 20.667 21.267 1.00 86.31 502 ALA A CA 1
ATOM 3991 C C . ALA A 1 502 ? -11.322 19.401 22.131 1.00 86.31 502 ALA A C 1
ATOM 3993 O O . ALA A 1 502 ? -11.072 19.454 23.336 1.00 86.31 502 ALA A O 1
ATOM 3994 N N . ARG A 1 503 ? -11.661 18.256 21.535 1.00 88.69 503 ARG A N 1
ATOM 3995 C CA . ARG A 1 503 ? -11.654 16.970 22.241 1.00 88.69 503 ARG A CA 1
ATOM 3996 C C . ARG A 1 503 ? -10.208 16.496 22.384 1.00 88.69 503 ARG A C 1
ATOM 3998 O O . ARG A 1 503 ? -9.561 16.248 21.373 1.00 88.69 503 ARG A O 1
ATOM 4005 N N . LEU A 1 504 ? -9.716 16.397 23.619 1.00 91.00 504 LEU A N 1
ATOM 4006 C CA . LEU A 1 504 ? -8.324 16.027 23.914 1.00 91.00 504 LEU A CA 1
ATOM 4007 C C . LEU A 1 504 ? -8.157 14.546 24.243 1.00 91.00 504 LEU A C 1
ATOM 4009 O O . LEU A 1 504 ? -7.123 13.964 23.936 1.00 91.00 504 LEU A O 1
ATOM 4013 N N . HIS A 1 505 ? -9.163 13.948 24.879 1.00 90.56 505 HIS A N 1
ATOM 4014 C CA . HIS A 1 505 ? -9.164 12.538 25.259 1.00 90.56 505 HIS A CA 1
ATOM 4015 C C . HIS A 1 505 ? -10.577 11.982 25.151 1.00 90.56 505 HIS A C 1
ATOM 4017 O O . HIS A 1 505 ? -11.544 12.681 25.473 1.00 90.56 505 HIS A O 1
ATOM 4023 N N . ASP A 1 506 ? -10.678 10.741 24.695 1.00 88.31 506 ASP A N 1
ATOM 4024 C CA . ASP A 1 506 ? -11.922 9.986 24.593 1.00 88.31 506 ASP A CA 1
ATOM 4025 C C . ASP A 1 506 ? -11.598 8.527 24.925 1.00 88.31 506 ASP A C 1
ATOM 4027 O O . ASP A 1 506 ? -10.733 7.927 24.289 1.00 88.31 506 ASP A O 1
ATOM 4031 N N . GLU A 1 507 ? -12.243 7.977 25.944 1.00 88.00 507 GLU A N 1
ATOM 4032 C CA . GLU A 1 507 ? -12.002 6.615 26.427 1.00 88.00 507 GLU A CA 1
ATOM 4033 C C . GLU A 1 507 ? -13.335 5.978 26.807 1.00 88.00 507 GLU A C 1
ATOM 4035 O O . GLU A 1 507 ? -14.203 6.625 27.395 1.00 88.00 507 GLU A O 1
ATOM 4040 N N . VAL A 1 508 ? -13.505 4.703 26.465 1.00 87.44 508 VAL A N 1
ATOM 4041 C CA . VAL A 1 508 ? -14.580 3.890 27.032 1.00 87.44 508 VAL A CA 1
ATOM 4042 C C . VAL A 1 508 ? -14.047 3.307 28.331 1.00 87.44 508 VAL A C 1
ATOM 4044 O O . VAL A 1 508 ? -12.982 2.708 28.342 1.00 87.44 508 VAL A O 1
ATOM 4047 N N . ILE A 1 509 ? -14.769 3.545 29.417 1.00 89.75 509 ILE A N 1
ATOM 4048 C CA . ILE A 1 509 ? -14.492 3.020 30.744 1.00 89.75 509 ILE A CA 1
ATOM 4049 C C . ILE A 1 509 ? -15.441 1.866 31.007 1.00 89.75 509 ILE A C 1
ATOM 4051 O O . ILE A 1 509 ? -16.665 2.009 30.928 1.00 89.75 509 ILE A O 1
ATOM 4055 N N . GLU A 1 510 ? -14.849 0.758 31.407 1.00 89.69 510 GLU A N 1
ATOM 4056 C CA . GLU A 1 510 ? -15.509 -0.439 31.881 1.00 89.69 510 GLU A CA 1
ATOM 4057 C C . GLU A 1 510 ? -15.459 -0.551 33.410 1.00 89.69 510 GLU A C 1
ATOM 4059 O O . GLU A 1 510 ? -14.421 -0.399 34.056 1.00 89.69 510 GLU A O 1
ATOM 4064 N N . LEU A 1 511 ? -16.609 -0.852 34.008 1.00 89.88 511 LEU A N 1
ATOM 4065 C CA . LEU A 1 511 ? -16.719 -1.246 35.406 1.00 89.88 511 LEU A CA 1
ATOM 4066 C C . LEU A 1 511 ? -17.376 -2.620 35.466 1.00 89.88 511 LEU A C 1
ATOM 4068 O O . LEU A 1 511 ? -18.551 -2.758 35.124 1.00 89.88 511 LEU A O 1
ATOM 4072 N N . VAL A 1 512 ? -16.627 -3.622 35.921 1.00 90.31 512 VAL A N 1
ATOM 4073 C CA . VAL A 1 512 ? -17.114 -5.000 36.023 1.00 90.31 512 VAL A CA 1
ATOM 4074 C C . VAL A 1 512 ? -17.426 -5.339 37.474 1.00 90.31 512 VAL A C 1
ATOM 4076 O O . VAL A 1 512 ? -16.618 -5.085 38.370 1.00 90.31 512 VAL A O 1
ATOM 4079 N N . ALA A 1 513 ? -18.594 -5.928 37.709 1.00 88.88 513 ALA A N 1
ATOM 4080 C CA . ALA A 1 513 ? -18.998 -6.453 39.003 1.00 88.88 513 ALA A CA 1
ATOM 4081 C C . ALA A 1 513 ? -19.475 -7.906 38.893 1.00 88.88 513 ALA A C 1
ATOM 4083 O O . ALA A 1 513 ? -20.151 -8.267 37.930 1.00 88.88 513 ALA A O 1
ATOM 4084 N N . GLU A 1 514 ? -19.149 -8.724 39.894 1.00 86.50 514 GLU A N 1
ATOM 4085 C CA . GLU A 1 514 ? -19.770 -10.041 40.079 1.00 86.50 514 GLU A CA 1
ATOM 4086 C C . GLU A 1 514 ? -21.261 -9.852 40.388 1.00 86.50 514 GLU A C 1
ATOM 4088 O O . GLU A 1 514 ? -21.643 -8.987 41.188 1.00 86.50 514 GLU A O 1
ATOM 4093 N N . TRP A 1 515 ? -22.097 -10.647 39.727 1.00 79.62 515 TRP A N 1
ATOM 4094 C CA . TRP A 1 515 ? -23.548 -10.581 39.808 1.00 79.62 515 TRP A CA 1
ATOM 4095 C C . TRP A 1 515 ? -24.090 -11.925 40.303 1.00 79.62 515 TRP A C 1
ATOM 4097 O O . TRP A 1 515 ? -23.889 -12.945 39.653 1.00 79.62 515 TRP A O 1
ATOM 4107 N N . ASP A 1 516 ? -24.780 -11.936 41.446 1.00 73.81 516 ASP A N 1
ATOM 4108 C CA . ASP A 1 516 ? -25.355 -13.153 42.038 1.00 73.81 516 ASP A CA 1
ATOM 4109 C C . ASP A 1 516 ? -26.900 -13.070 42.062 1.00 73.81 516 ASP A C 1
ATOM 4111 O O . ASP A 1 516 ? -27.454 -12.110 42.618 1.00 73.81 516 ASP A O 1
ATOM 4115 N N . PRO A 1 517 ? -27.624 -14.044 41.472 1.00 62.16 517 PRO A N 1
ATOM 4116 C CA . PRO A 1 517 ? -29.084 -14.091 41.520 1.00 62.16 517 PRO A CA 1
ATOM 4117 C C . PRO A 1 517 ? -29.681 -14.311 42.923 1.00 62.16 517 PRO A C 1
ATOM 4119 O O . PRO A 1 517 ? -30.845 -13.959 43.125 1.00 62.16 517 PRO A O 1
ATOM 4122 N N . MET A 1 518 ? -28.938 -14.878 43.882 1.00 56.44 518 MET A N 1
ATOM 4123 C CA . MET A 1 518 ? -29.436 -15.242 45.221 1.00 56.44 518 MET A CA 1
ATOM 4124 C C . MET A 1 518 ? -29.299 -14.132 46.278 1.00 56.44 518 MET A C 1
ATOM 4126 O O . MET A 1 518 ? -29.914 -14.230 47.342 1.00 56.44 518 MET A O 1
ATOM 4130 N N . ASP A 1 519 ? -28.548 -13.060 46.003 1.00 53.28 519 ASP A N 1
ATOM 4131 C CA . ASP A 1 519 ? -28.065 -12.131 47.036 1.00 53.28 519 ASP A CA 1
ATOM 4132 C C . ASP A 1 519 ? -28.515 -10.677 46.778 1.00 53.28 519 ASP A C 1
ATOM 4134 O O . ASP A 1 519 ? -27.723 -9.783 46.495 1.00 53.28 519 ASP A O 1
ATOM 4138 N N . ARG A 1 520 ? -29.832 -10.420 46.839 1.00 58.38 520 ARG A N 1
ATOM 4139 C CA . ARG A 1 520 ? -30.431 -9.105 46.520 1.00 58.38 520 ARG A CA 1
ATOM 4140 C C . ARG A 1 520 ? -31.254 -8.521 47.669 1.00 58.38 520 ARG A C 1
ATOM 4142 O O . ARG A 1 520 ? -32.481 -8.530 47.631 1.00 58.38 520 ARG A O 1
ATOM 4149 N N . ASP A 1 521 ? -30.570 -7.952 48.660 1.00 53.81 521 ASP A N 1
ATOM 4150 C CA . ASP A 1 521 ? -31.156 -6.938 49.547 1.00 53.81 521 ASP A CA 1
ATOM 4151 C C . ASP A 1 521 ? -30.354 -5.625 49.424 1.00 53.81 521 ASP A C 1
ATOM 4153 O O . ASP A 1 521 ? -29.192 -5.586 49.837 1.00 53.81 521 ASP A O 1
ATOM 4157 N N . PRO A 1 522 ? -30.935 -4.539 48.871 1.00 50.12 522 PRO A N 1
ATOM 4158 C CA . PRO A 1 522 ? -30.272 -3.237 48.754 1.00 50.12 522 PRO A CA 1
ATOM 4159 C C . PRO A 1 522 ? -29.844 -2.618 50.096 1.00 50.12 522 PRO A C 1
ATOM 4161 O O . PRO A 1 522 ? -29.006 -1.711 50.106 1.00 50.12 522 PRO A O 1
ATOM 4164 N N . ALA A 1 523 ? -30.424 -3.064 51.218 1.00 50.72 523 ALA A N 1
ATOM 4165 C CA . ALA A 1 523 ? -30.152 -2.538 52.553 1.00 50.72 523 ALA A CA 1
ATOM 4166 C C . ALA A 1 523 ? -28.954 -3.207 53.257 1.00 50.72 523 ALA A C 1
ATOM 4168 O O . ALA A 1 523 ? -28.430 -2.633 54.215 1.00 50.72 523 ALA A O 1
ATOM 4169 N N . ASP A 1 524 ? -28.486 -4.369 52.785 1.00 54.28 524 ASP A N 1
ATOM 4170 C CA . ASP A 1 524 ? -27.397 -5.129 53.411 1.00 54.28 524 ASP A CA 1
ATOM 4171 C C . ASP A 1 524 ? -26.035 -4.857 52.724 1.00 54.28 524 ASP A C 1
ATOM 4173 O O . ASP A 1 524 ? -25.855 -5.159 51.539 1.00 54.28 524 ASP A O 1
ATOM 4177 N N . PRO A 1 525 ? -25.029 -4.303 53.433 1.00 50.19 525 PRO A N 1
ATOM 4178 C CA . PRO A 1 525 ? -23.679 -4.103 52.906 1.00 50.19 525 PRO A CA 1
ATOM 4179 C C . PRO A 1 525 ? -22.984 -5.381 52.405 1.00 50.19 525 PRO A C 1
ATOM 4181 O O . PRO A 1 525 ? -22.097 -5.266 51.558 1.00 50.19 525 PRO A O 1
ATOM 4184 N N . ALA A 1 526 ? -23.357 -6.566 52.908 1.00 46.34 526 ALA A N 1
ATOM 4185 C CA . ALA A 1 526 ? -22.753 -7.849 52.536 1.00 46.34 526 ALA A CA 1
ATOM 4186 C C . ALA A 1 526 ? -23.224 -8.382 51.168 1.00 46.34 526 ALA A C 1
ATOM 4188 O O . ALA A 1 526 ? -22.497 -9.156 50.543 1.00 46.34 526 ALA A O 1
ATOM 4189 N N . ARG A 1 527 ? -24.383 -7.902 50.691 1.00 56.78 527 ARG A N 1
ATOM 4190 C CA . ARG A 1 527 ? -25.073 -8.317 49.453 1.00 56.78 527 ARG A CA 1
ATOM 4191 C C . ARG A 1 527 ? -24.921 -7.316 48.302 1.00 56.78 527 ARG A C 1
ATOM 4193 O O . ARG A 1 527 ? -25.723 -7.260 47.374 1.00 56.78 527 ARG A O 1
ATOM 4200 N N . ARG A 1 528 ? -23.920 -6.434 48.387 1.00 64.69 528 ARG A N 1
ATOM 4201 C CA . ARG A 1 528 ? -23.640 -5.425 47.356 1.00 64.69 528 ARG A CA 1
ATOM 4202 C C . ARG A 1 528 ? -22.896 -6.042 46.171 1.00 64.69 528 ARG A C 1
ATOM 4204 O O . ARG A 1 528 ? -21.997 -6.850 46.390 1.00 64.69 528 ARG A O 1
ATOM 4211 N N . LEU A 1 529 ? -23.193 -5.579 44.950 1.00 73.06 529 LEU A N 1
ATOM 4212 C CA . LEU A 1 529 ? -22.429 -5.932 43.747 1.00 73.06 529 LEU A CA 1
ATOM 4213 C C . LEU A 1 529 ? -20.934 -5.687 43.990 1.00 73.06 529 LEU A C 1
ATOM 4215 O O . LEU A 1 529 ? -20.511 -4.569 44.315 1.00 73.06 529 LEU A O 1
ATOM 4219 N N . ARG A 1 530 ? -20.138 -6.752 43.874 1.00 79.75 530 ARG A N 1
ATOM 4220 C CA . ARG A 1 530 ? -18.704 -6.718 44.164 1.00 79.75 530 ARG A CA 1
ATOM 4221 C C . ARG A 1 530 ? -17.956 -6.318 42.903 1.00 79.75 530 ARG A C 1
ATOM 4223 O O . ARG A 1 530 ? -17.860 -7.098 41.963 1.00 79.75 530 ARG A O 1
ATOM 4230 N N . VAL A 1 531 ? -17.434 -5.092 42.894 1.00 83.25 531 VAL A N 1
ATOM 4231 C CA . VAL A 1 531 ? -16.590 -4.590 41.801 1.00 83.25 531 VAL A CA 1
ATOM 4232 C C . VAL A 1 531 ? -15.294 -5.395 41.756 1.00 83.25 531 VAL A C 1
ATOM 4234 O O . VAL A 1 531 ? -14.623 -5.563 42.778 1.00 83.25 531 VAL A O 1
ATOM 4237 N N . LEU A 1 532 ? -14.957 -5.885 40.568 1.00 85.19 532 LEU A N 1
ATOM 4238 C CA . LEU A 1 532 ? -13.759 -6.670 40.320 1.00 85.19 532 LEU A CA 1
ATOM 4239 C C . LEU A 1 532 ? -12.495 -5.799 40.328 1.00 85.19 532 LEU A C 1
ATOM 4241 O O . LEU A 1 532 ? -12.534 -4.590 40.101 1.00 85.19 532 LEU A O 1
ATOM 4245 N N . ASN A 1 533 ? -11.350 -6.424 40.612 1.00 86.56 533 ASN A N 1
ATOM 4246 C CA . ASN A 1 533 ? -10.050 -5.772 40.451 1.00 86.56 533 ASN A CA 1
ATOM 4247 C C . ASN A 1 533 ? -9.656 -5.713 38.963 1.00 86.56 533 ASN A C 1
ATOM 4249 O O . ASN A 1 533 ? -10.239 -6.414 38.143 1.00 86.56 533 ASN A O 1
ATOM 4253 N N . ALA A 1 534 ? -8.637 -4.918 38.622 1.00 81.12 534 ALA A N 1
ATOM 4254 C CA . ALA A 1 534 ? -8.214 -4.718 37.231 1.00 81.12 534 ALA A CA 1
ATOM 4255 C C . ALA A 1 534 ? -7.951 -6.039 36.481 1.00 81.12 534 ALA A C 1
ATOM 4257 O O . ALA A 1 534 ? -8.515 -6.254 35.420 1.00 81.12 534 ALA A O 1
ATOM 4258 N N . THR A 1 535 ? -7.200 -6.972 37.074 1.00 83.38 535 THR A N 1
ATOM 4259 C CA . THR A 1 535 ? -6.891 -8.263 36.435 1.00 83.38 535 THR A CA 1
ATOM 4260 C C . THR A 1 535 ? -8.141 -9.091 36.131 1.00 83.38 535 THR A C 1
ATOM 4262 O O . THR A 1 535 ? -8.250 -9.665 35.055 1.00 83.38 535 THR A O 1
ATOM 4265 N N . LYS A 1 536 ? -9.100 -9.159 37.064 1.00 84.81 536 LYS A N 1
ATOM 4266 C CA . LYS A 1 536 ? -10.359 -9.879 36.836 1.00 84.81 536 LYS A CA 1
ATOM 4267 C C . LYS A 1 536 ? -11.280 -9.142 35.861 1.00 84.81 536 LYS A C 1
ATOM 4269 O O . LYS A 1 536 ? -12.032 -9.794 35.146 1.00 84.81 536 LYS A O 1
ATOM 4274 N N . THR A 1 537 ? -11.227 -7.812 35.827 1.00 84.88 537 THR A N 1
ATOM 4275 C CA . THR A 1 537 ? -11.914 -7.004 34.814 1.00 84.88 537 THR A CA 1
ATOM 4276 C C . THR A 1 537 ? -11.374 -7.322 33.423 1.00 84.88 537 THR A C 1
ATOM 4278 O O . THR A 1 537 ? -12.170 -7.638 32.549 1.00 84.88 537 THR A O 1
ATOM 4281 N N . ASP A 1 538 ? -10.051 -7.355 33.241 1.00 84.69 538 ASP A N 1
ATOM 4282 C CA . ASP A 1 538 ? -9.422 -7.705 31.960 1.00 84.69 538 ASP A CA 1
ATOM 4283 C C . ASP A 1 538 ? -9.820 -9.119 31.507 1.00 84.69 538 ASP A C 1
ATOM 4285 O O . ASP A 1 538 ? -10.161 -9.329 30.345 1.00 84.69 538 ASP A O 1
ATOM 4289 N N . MET A 1 539 ? -9.858 -10.086 32.434 1.00 85.31 539 MET A N 1
ATOM 4290 C CA . MET A 1 539 ? -10.361 -11.436 32.144 1.00 85.31 539 MET A CA 1
ATOM 4291 C C . MET A 1 539 ? -11.834 -11.419 31.712 1.00 85.31 539 MET A C 1
ATOM 4293 O O . MET A 1 539 ? -12.188 -12.046 30.722 1.00 85.31 539 MET A O 1
ATOM 4297 N N . ALA A 1 540 ? -12.690 -10.665 32.405 1.00 85.88 540 ALA A N 1
ATOM 4298 C CA . ALA A 1 540 ? -14.103 -10.553 32.050 1.00 85.88 540 ALA A CA 1
ATOM 4299 C C . ALA A 1 540 ? -14.335 -9.857 30.696 1.00 85.88 540 ALA A C 1
ATOM 4301 O O . ALA A 1 540 ? -15.298 -10.181 30.001 1.00 85.88 540 ALA A O 1
ATOM 4302 N N . LEU A 1 541 ? -13.473 -8.914 30.307 1.00 86.69 541 LEU A N 1
ATOM 4303 C CA . LEU A 1 541 ? -13.496 -8.311 28.973 1.00 86.69 541 LEU A CA 1
ATOM 4304 C C . LEU A 1 541 ? -13.039 -9.303 27.900 1.00 86.69 541 LEU A C 1
ATOM 4306 O O . LEU A 1 541 ? -13.662 -9.374 26.846 1.00 86.69 541 LEU A O 1
ATOM 4310 N N . ALA A 1 542 ? -12.017 -10.115 28.178 1.00 85.38 542 ALA A N 1
ATOM 4311 C CA . ALA A 1 542 ? -11.611 -11.192 27.277 1.00 85.38 542 ALA A CA 1
ATOM 4312 C C . ALA A 1 542 ? -12.731 -12.238 27.103 1.00 85.38 542 ALA A C 1
ATOM 4314 O O . ALA A 1 542 ? -12.977 -12.706 25.988 1.00 85.38 542 ALA A O 1
ATOM 4315 N N . ASP A 1 543 ? -13.466 -12.557 28.173 1.00 85.12 543 ASP A N 1
ATOM 4316 C CA . ASP A 1 543 ? -14.653 -13.418 28.110 1.00 85.12 543 ASP A CA 1
ATOM 4317 C C . ASP A 1 543 ? -15.765 -12.780 27.260 1.00 85.12 543 ASP A C 1
ATOM 4319 O O . ASP A 1 543 ? -16.405 -13.459 26.455 1.00 85.12 543 ASP A O 1
ATOM 4323 N N . LEU A 1 544 ? -15.990 -11.468 27.413 1.00 86.44 544 LEU A N 1
ATOM 4324 C CA . LEU A 1 544 ? -16.934 -10.701 26.597 1.00 86.44 544 LEU A CA 1
ATOM 4325 C C . LEU A 1 544 ? -16.559 -10.757 25.110 1.00 86.44 544 LEU A C 1
ATOM 4327 O O . LEU A 1 544 ? -17.420 -11.035 24.276 1.00 86.44 544 LEU A O 1
ATOM 4331 N N . GLU A 1 545 ? -15.294 -10.512 24.773 1.00 83.75 545 GLU A N 1
ATOM 4332 C CA . GLU A 1 545 ? -14.791 -10.585 23.397 1.00 83.75 545 GLU A CA 1
ATOM 4333 C C . GLU A 1 545 ? -14.945 -11.993 22.820 1.00 83.75 545 GLU A C 1
ATOM 4335 O O . GLU A 1 545 ? -15.463 -12.156 21.714 1.00 83.75 545 GLU A O 1
ATOM 4340 N N . THR A 1 546 ? -14.591 -13.015 23.601 1.00 83.12 546 THR A N 1
ATOM 4341 C CA . THR A 1 546 ? -14.750 -14.422 23.216 1.00 83.12 546 THR A CA 1
ATOM 4342 C C . THR A 1 546 ? -16.220 -14.759 22.965 1.00 83.12 546 THR A C 1
ATOM 4344 O O . THR A 1 546 ? -16.546 -15.387 21.959 1.00 83.12 546 THR A O 1
ATOM 4347 N N . SER A 1 547 ? -17.130 -14.300 23.829 1.00 83.19 547 SER A N 1
ATOM 4348 C CA . SER A 1 547 ? -18.577 -14.489 23.665 1.00 83.19 547 SER A CA 1
ATOM 4349 C C . SER A 1 547 ? -19.099 -13.834 22.380 1.00 83.19 547 SER A C 1
ATOM 4351 O O . SER A 1 547 ? -19.862 -14.449 21.625 1.00 83.19 547 SER A O 1
ATOM 4353 N N . LEU A 1 548 ? -18.643 -12.611 22.082 1.00 80.06 548 LEU A N 1
ATOM 4354 C CA . LEU A 1 548 ? -19.005 -11.883 20.862 1.00 80.06 548 LEU A CA 1
ATOM 4355 C C . LEU A 1 548 ? -18.495 -12.588 19.596 1.00 80.06 548 LEU A C 1
ATOM 4357 O O . LEU A 1 548 ? -19.246 -12.705 18.625 1.00 80.06 548 LEU A O 1
ATOM 4361 N N . GLN A 1 549 ? -17.261 -13.097 19.624 1.00 76.81 549 GLN A N 1
ATOM 4362 C CA . GLN A 1 549 ? -16.645 -13.828 18.512 1.00 76.81 549 GLN A CA 1
ATOM 4363 C C . GLN A 1 549 ? -17.310 -15.192 18.280 1.00 76.81 549 GLN A C 1
ATOM 4365 O O . GLN A 1 549 ? -17.652 -15.533 17.147 1.00 76.81 549 GLN A O 1
ATOM 4370 N N . GLN A 1 550 ? -17.549 -15.961 19.348 1.00 77.75 550 GLN A N 1
ATOM 4371 C CA . GLN A 1 550 ? -18.142 -17.302 19.273 1.00 77.75 550 GLN A CA 1
ATOM 4372 C C . GLN A 1 550 ? -19.652 -17.286 19.006 1.00 77.75 550 GLN A C 1
ATOM 4374 O O . GLN A 1 550 ? -20.200 -18.299 18.572 1.00 77.75 550 GLN A O 1
ATOM 4379 N N . ARG A 1 551 ? -20.327 -16.150 19.243 1.00 73.50 551 ARG A N 1
ATOM 4380 C CA . ARG A 1 551 ? -21.783 -15.980 19.085 1.00 73.50 551 ARG A CA 1
ATOM 4381 C C . ARG A 1 551 ? -22.578 -17.045 19.842 1.00 73.50 551 ARG A C 1
ATOM 4383 O O . ARG A 1 551 ? -23.430 -17.729 19.271 1.00 73.50 551 ARG A O 1
ATOM 4390 N N . LEU A 1 552 ? -22.279 -17.182 21.131 1.00 76.56 552 LEU A N 1
ATOM 4391 C CA . LEU A 1 552 ? -22.931 -18.152 22.009 1.00 76.56 552 LEU A CA 1
ATOM 4392 C C . LEU A 1 552 ? -24.467 -17.948 22.066 1.00 76.56 552 LEU A C 1
ATOM 4394 O O . LEU A 1 552 ? -24.956 -16.839 21.816 1.00 76.56 552 LEU A O 1
ATOM 4398 N N . PRO A 1 553 ? -25.254 -19.005 22.370 1.00 76.62 553 PRO A N 1
ATOM 4399 C CA . PRO A 1 553 ? -26.714 -18.928 22.434 1.00 76.62 553 PRO A CA 1
ATOM 4400 C C . PRO A 1 553 ? -27.199 -17.830 23.385 1.00 76.62 553 PRO A C 1
ATOM 4402 O O . PRO A 1 553 ? -26.642 -17.649 24.464 1.00 76.62 553 PRO A O 1
ATOM 4405 N N . ALA A 1 554 ? -28.259 -17.109 23.016 1.00 76.50 554 ALA A N 1
ATOM 4406 C CA . ALA A 1 554 ? -28.823 -16.070 23.875 1.00 76.50 554 ALA A CA 1
ATOM 4407 C C . ALA A 1 554 ? -29.423 -16.659 25.167 1.00 76.50 554 ALA A C 1
ATOM 4409 O O . ALA A 1 554 ? -29.993 -17.750 25.151 1.00 76.50 554 ALA A O 1
ATOM 4410 N N . ALA A 1 555 ? -29.347 -15.905 26.268 1.00 80.44 555 ALA A N 1
ATOM 4411 C CA . ALA A 1 555 ? -29.969 -16.279 27.539 1.00 80.44 555 ALA A CA 1
ATOM 4412 C C . ALA A 1 555 ? -31.498 -16.421 27.411 1.00 80.44 555 ALA A C 1
ATOM 4414 O O . ALA A 1 555 ? -32.118 -15.756 26.572 1.00 80.44 555 ALA A O 1
ATOM 4415 N N . SER A 1 556 ? -32.113 -17.245 28.267 1.00 83.25 556 SER A N 1
ATOM 4416 C CA . SER A 1 556 ? -33.559 -17.495 28.240 1.00 83.25 556 SER A CA 1
ATOM 4417 C C . SER A 1 556 ? -34.376 -16.200 28.446 1.00 83.25 556 SER A C 1
ATOM 4419 O O . SER A 1 556 ? -33.930 -15.284 29.148 1.00 83.25 556 SER A O 1
ATOM 4421 N N . PRO A 1 557 ? -35.583 -16.081 27.855 1.00 83.25 557 PRO A N 1
ATOM 4422 C CA . PRO A 1 557 ? -36.418 -14.881 27.996 1.00 83.25 557 PRO A CA 1
ATOM 4423 C C . PRO A 1 557 ? -36.758 -14.526 29.453 1.00 83.25 557 PRO A C 1
ATOM 4425 O O . PRO A 1 557 ? -36.897 -13.351 29.788 1.00 83.25 557 PRO A O 1
ATOM 4428 N N . GLU A 1 558 ? -36.858 -15.534 30.320 1.00 82.00 558 GLU A N 1
ATOM 4429 C CA . GLU A 1 558 ? -37.137 -15.388 31.752 1.00 82.00 558 GLU A CA 1
ATOM 4430 C C . GLU A 1 558 ? -35.980 -14.688 32.477 1.00 82.00 558 GLU A C 1
ATOM 4432 O O . GLU A 1 558 ? -36.197 -13.697 33.180 1.00 82.00 558 GLU A O 1
ATOM 4437 N N . VAL A 1 559 ? -34.741 -15.123 32.217 1.00 81.69 559 VAL A N 1
ATOM 4438 C CA . VAL A 1 559 ? -33.522 -14.483 32.734 1.00 81.69 559 VAL A CA 1
ATOM 4439 C C . VAL A 1 559 ? -33.414 -13.049 32.219 1.00 81.69 559 VAL A C 1
ATOM 4441 O O . VAL A 1 559 ? -33.175 -12.124 32.997 1.00 81.69 559 VAL A O 1
ATOM 4444 N N . GLN A 1 560 ? -33.671 -12.817 30.927 1.00 84.12 560 GLN A N 1
ATOM 4445 C CA . GLN A 1 560 ? -33.662 -11.463 30.360 1.00 84.12 560 GLN A CA 1
ATOM 4446 C C . GLN A 1 560 ? -34.680 -10.540 31.050 1.00 84.12 560 GLN A C 1
ATOM 4448 O O . GLN A 1 560 ? -34.379 -9.373 31.313 1.00 84.12 560 GLN A O 1
ATOM 4453 N N . GLN A 1 561 ? -35.876 -11.043 31.373 1.00 83.81 561 GLN A N 1
ATOM 4454 C CA . GLN A 1 561 ? -36.902 -10.272 32.075 1.00 83.81 561 GLN A CA 1
ATOM 4455 C C . GLN A 1 561 ? -36.504 -9.968 33.527 1.00 83.81 561 GLN A C 1
ATOM 4457 O O . GLN A 1 561 ? -36.688 -8.835 33.980 1.00 83.81 561 GLN A O 1
ATOM 4462 N N . GLN A 1 562 ? -35.923 -10.937 34.238 1.00 81.12 562 GLN A N 1
ATOM 4463 C CA . GLN A 1 562 ? -35.420 -10.750 35.601 1.00 81.12 562 GLN A CA 1
ATOM 4464 C C . GLN A 1 562 ? -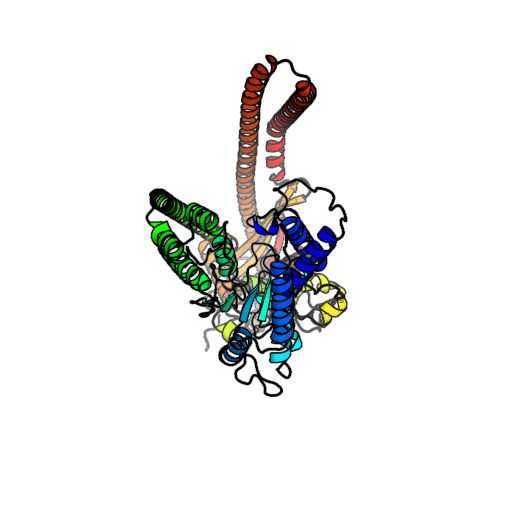34.320 -9.680 35.655 1.00 81.12 562 GLN A C 1
ATOM 4466 O O . GLN A 1 562 ? -34.400 -8.745 36.457 1.00 81.12 562 GLN A O 1
ATOM 4471 N N . LEU A 1 563 ? -33.327 -9.776 34.767 1.00 83.12 563 LEU A N 1
ATOM 4472 C CA . LEU A 1 563 ? -32.231 -8.809 34.665 1.00 83.12 563 LEU A CA 1
ATOM 4473 C C . LEU A 1 563 ? -32.750 -7.409 34.327 1.00 83.12 563 LEU A C 1
ATOM 4475 O O . LEU A 1 563 ? -32.339 -6.420 34.935 1.00 83.12 563 LEU A O 1
ATOM 4479 N N . ARG A 1 564 ? -33.725 -7.316 33.418 1.00 83.81 564 ARG A N 1
ATOM 4480 C CA . ARG A 1 564 ? -34.338 -6.041 33.031 1.00 83.81 564 ARG A CA 1
ATOM 4481 C C . ARG A 1 564 ? -35.028 -5.328 34.197 1.00 83.81 564 ARG A C 1
ATOM 4483 O O . ARG A 1 564 ? -34.955 -4.104 34.270 1.00 83.81 564 ARG A O 1
ATOM 4490 N N . LEU A 1 565 ? -35.690 -6.063 35.093 1.00 82.25 565 LEU A N 1
ATOM 4491 C CA . LEU A 1 565 ? -36.326 -5.488 36.286 1.00 82.25 565 LEU A CA 1
ATOM 4492 C C . LEU A 1 565 ? -35.293 -5.013 37.321 1.00 82.25 565 LEU A C 1
ATOM 4494 O O . LEU A 1 565 ? -35.524 -4.018 38.005 1.00 82.25 565 LEU A O 1
ATOM 4498 N N . GLY A 1 566 ? -34.156 -5.707 37.421 1.00 80.19 566 GLY A N 1
ATOM 4499 C CA . GLY A 1 566 ? -33.072 -5.398 38.355 1.00 80.19 566 GLY A CA 1
ATOM 4500 C C . GLY A 1 566 ? -32.136 -4.263 37.929 1.00 80.19 566 GLY A C 1
ATOM 4501 O O . GLY A 1 566 ? -31.564 -3.591 38.786 1.00 80.19 566 GLY A O 1
ATOM 4502 N N . LEU A 1 567 ? -32.005 -4.025 36.623 1.00 83.19 567 LEU A N 1
ATOM 4503 C CA . LEU A 1 567 ? -31.013 -3.118 36.042 1.00 83.19 567 LEU A CA 1
ATOM 4504 C C . LEU A 1 567 ? -30.991 -1.694 36.645 1.00 83.19 567 LEU A C 1
ATOM 4506 O O . LEU A 1 567 ? -29.896 -1.209 36.931 1.00 83.19 567 LEU A O 1
ATOM 4510 N N . PRO A 1 568 ? -32.123 -0.997 36.890 1.00 83.25 568 PRO A N 1
ATOM 4511 C CA . PRO A 1 568 ? -32.083 0.361 37.446 1.00 83.25 568 PRO A CA 1
ATOM 4512 C C . PRO A 1 568 ? -31.433 0.441 38.836 1.00 83.25 568 PRO A C 1
ATOM 4514 O O . PRO A 1 568 ? -30.738 1.412 39.149 1.00 83.25 568 PRO A O 1
ATOM 4517 N N . ALA A 1 569 ? -31.651 -0.581 39.669 1.00 81.38 569 ALA A N 1
ATOM 4518 C CA . ALA A 1 569 ? -31.057 -0.675 40.998 1.00 81.38 569 ALA A CA 1
ATOM 4519 C C . ALA A 1 569 ? -29.552 -0.967 40.903 1.00 81.38 569 ALA A C 1
ATOM 4521 O O . ALA A 1 569 ? -28.757 -0.265 41.533 1.00 81.38 569 ALA A O 1
ATOM 4522 N N . ASP A 1 570 ? -29.168 -1.920 40.047 1.00 82.88 570 ASP A N 1
ATOM 4523 C CA . ASP A 1 570 ? -27.770 -2.290 39.798 1.00 82.88 570 ASP A CA 1
ATOM 4524 C C . ASP A 1 570 ? -26.950 -1.078 39.302 1.00 82.88 570 ASP A C 1
ATOM 4526 O O . ASP A 1 570 ? -25.869 -0.779 39.815 1.00 82.88 570 ASP A O 1
ATOM 4530 N N . VAL A 1 571 ? -27.496 -0.317 38.345 1.00 83.38 571 VAL A N 1
ATOM 4531 C CA . VAL A 1 571 ? -26.850 0.882 37.783 1.00 83.38 571 VAL A CA 1
ATOM 4532 C C . VAL A 1 571 ? -26.696 1.969 38.840 1.00 83.38 571 VAL A C 1
ATOM 4534 O O . VAL A 1 571 ? -25.635 2.580 38.942 1.00 83.38 571 VAL A O 1
ATOM 4537 N N . THR A 1 572 ? -27.726 2.204 39.658 1.00 84.44 572 THR A N 1
ATOM 4538 C CA . THR A 1 572 ? -27.693 3.231 40.711 1.00 84.44 572 THR A CA 1
ATOM 4539 C C . THR A 1 572 ? -26.636 2.903 41.767 1.00 84.44 572 THR A C 1
ATOM 4541 O O . THR A 1 572 ? -25.910 3.791 42.215 1.00 84.44 572 THR A O 1
ATOM 4544 N N . GLN A 1 573 ? -26.504 1.625 42.125 1.00 83.19 573 GLN A N 1
ATOM 4545 C CA . GLN A 1 573 ? -25.486 1.147 43.056 1.00 83.19 573 GLN A CA 1
ATOM 4546 C C . GLN A 1 573 ? -24.061 1.347 42.523 1.00 83.19 573 GLN A C 1
ATOM 4548 O O . GLN A 1 573 ? -23.165 1.740 43.274 1.00 83.19 573 GLN A O 1
ATOM 4553 N N . LEU A 1 574 ? -23.839 1.075 41.237 1.00 85.12 574 LEU A N 1
ATOM 4554 C CA . LEU A 1 574 ? -22.513 1.140 40.625 1.00 85.12 574 LEU A CA 1
ATOM 4555 C C . LEU A 1 574 ? -22.133 2.541 40.121 1.00 85.12 574 LEU A C 1
ATOM 4557 O O . LEU A 1 574 ? -20.945 2.825 39.969 1.00 85.12 574 LEU A O 1
ATOM 4561 N N . LYS A 1 575 ? -23.100 3.447 39.932 1.00 84.31 575 LYS A N 1
ATOM 4562 C CA . LYS A 1 575 ? -22.875 4.805 39.411 1.00 84.31 575 LYS A CA 1
ATOM 4563 C C . LYS A 1 575 ? -21.808 5.578 40.188 1.00 84.31 575 LYS A C 1
ATOM 4565 O O . LYS A 1 575 ? -20.890 6.122 39.586 1.00 84.31 575 LYS A O 1
ATOM 4570 N N . GLN A 1 576 ? -21.872 5.566 41.521 1.00 85.50 576 GLN A N 1
ATOM 4571 C CA . GLN A 1 576 ? -20.897 6.279 42.358 1.00 85.50 576 GLN A CA 1
ATOM 4572 C C . GLN A 1 576 ? -19.472 5.716 42.199 1.00 85.50 576 GLN A C 1
ATOM 4574 O O . GLN A 1 576 ? -18.490 6.455 42.247 1.00 85.50 576 GLN A O 1
ATOM 4579 N N . ARG A 1 577 ? -19.344 4.397 42.000 1.00 87.19 577 ARG A N 1
ATOM 4580 C CA . ARG A 1 577 ? -18.052 3.734 41.758 1.00 87.19 577 ARG A CA 1
ATOM 4581 C C . ARG A 1 577 ? -17.513 4.058 40.367 1.00 87.19 577 ARG A C 1
ATOM 4583 O O . ARG A 1 577 ? -16.321 4.313 40.237 1.00 87.19 577 ARG A O 1
ATOM 4590 N N . LEU A 1 578 ? -18.387 4.087 39.363 1.00 87.25 578 LEU A N 1
ATOM 4591 C CA . LEU A 1 578 ? -18.047 4.468 37.996 1.00 87.25 578 LEU A CA 1
ATOM 4592 C C . LEU A 1 578 ? -17.553 5.921 37.922 1.00 87.25 578 LEU A C 1
ATOM 4594 O O . LEU A 1 578 ? -16.537 6.183 37.290 1.00 87.25 578 LEU A O 1
ATOM 4598 N N . GLU A 1 579 ? -18.219 6.854 38.608 1.00 88.00 579 GLU A N 1
ATOM 4599 C CA . GLU A 1 579 ? -17.791 8.259 38.687 1.00 88.00 579 GLU A CA 1
ATOM 4600 C C . GLU A 1 579 ? -16.416 8.404 39.360 1.00 88.00 579 GLU A C 1
ATOM 4602 O O . GLU A 1 579 ? -15.573 9.167 38.885 1.00 88.00 579 GLU A O 1
ATOM 4607 N N . ALA A 1 580 ? -16.148 7.632 40.421 1.00 89.44 580 ALA A N 1
ATOM 4608 C CA . ALA A 1 580 ? -14.836 7.608 41.068 1.00 89.44 580 ALA A CA 1
ATOM 4609 C C . ALA A 1 580 ? -13.736 7.064 40.135 1.00 89.44 580 ALA A C 1
ATOM 4611 O O . ALA A 1 580 ? -12.673 7.676 40.021 1.00 89.44 580 ALA A O 1
ATOM 4612 N N . LEU A 1 581 ? -14.010 5.960 39.427 1.00 89.44 581 LEU A N 1
ATOM 4613 C CA . LEU A 1 581 ? -13.097 5.376 38.438 1.00 89.44 581 LEU A CA 1
ATOM 4614 C C . LEU A 1 581 ? -12.822 6.349 37.282 1.00 89.44 581 LEU A C 1
ATOM 4616 O O . LEU A 1 581 ? -11.677 6.518 36.867 1.00 89.44 581 LEU A O 1
ATOM 4620 N N . ALA A 1 582 ? -13.856 7.030 36.790 1.00 89.62 582 ALA A N 1
ATOM 4621 C CA . ALA A 1 582 ? -13.725 8.039 35.748 1.00 89.62 582 ALA A CA 1
ATOM 4622 C C . ALA A 1 582 ? -12.887 9.240 36.197 1.00 89.62 582 ALA A C 1
ATOM 4624 O O . ALA A 1 582 ? -12.091 9.746 35.409 1.00 89.62 582 ALA A O 1
ATOM 4625 N N . GLY A 1 583 ? -13.002 9.661 37.459 1.00 90.81 583 GLY A N 1
ATOM 4626 C CA . GLY A 1 583 ? -12.134 10.686 38.040 1.00 90.81 583 GLY A CA 1
ATOM 4627 C C . GLY A 1 583 ? -10.658 10.274 38.056 1.00 90.81 583 GLY A C 1
ATOM 4628 O O . GLY A 1 583 ? -9.795 11.060 37.662 1.00 90.81 583 GLY A O 1
ATOM 4629 N N . GLU A 1 584 ? -10.361 9.032 38.446 1.00 91.38 584 GLU A N 1
ATOM 4630 C CA . GLU A 1 584 ? -8.996 8.487 38.439 1.00 91.38 584 GLU A CA 1
ATOM 4631 C C . GLU A 1 584 ? -8.422 8.398 37.014 1.00 91.38 584 GLU A C 1
ATOM 4633 O O . GLU A 1 584 ? -7.311 8.870 36.751 1.00 91.38 584 GLU A O 1
ATOM 4638 N N . ARG A 1 585 ? -9.202 7.854 36.068 1.00 91.25 585 ARG A N 1
ATOM 4639 C CA . ARG A 1 585 ? -8.824 7.759 34.649 1.00 91.25 585 ARG A CA 1
ATOM 4640 C C . ARG A 1 585 ? -8.614 9.136 34.023 1.00 91.25 585 ARG A C 1
ATOM 4642 O O . ARG A 1 585 ? -7.609 9.345 33.347 1.00 91.25 585 ARG A O 1
ATOM 4649 N N . ALA A 1 586 ? -9.486 10.101 34.317 1.00 92.62 586 ALA A N 1
ATOM 4650 C CA . ALA A 1 586 ? -9.347 11.480 33.857 1.00 92.62 586 ALA A CA 1
ATOM 4651 C C . ALA A 1 586 ? -8.065 12.143 34.382 1.00 92.62 586 ALA A C 1
ATOM 4653 O O . ALA A 1 586 ? -7.352 12.782 33.609 1.00 92.62 586 ALA A O 1
ATOM 4654 N N . ALA A 1 587 ? -7.732 11.957 35.665 1.00 92.31 587 ALA A N 1
ATOM 4655 C CA . ALA A 1 587 ? -6.500 12.489 36.247 1.00 92.31 587 ALA A CA 1
ATOM 4656 C C . ALA A 1 587 ? -5.251 11.890 35.578 1.00 92.31 587 ALA A C 1
ATOM 4658 O O . ALA A 1 587 ? -4.322 12.619 35.218 1.00 92.31 587 ALA A O 1
ATOM 4659 N N . LYS A 1 588 ? -5.252 10.573 35.338 1.00 92.50 588 LYS A N 1
ATOM 4660 C CA . LYS A 1 588 ? -4.174 9.884 34.617 1.00 92.50 588 LYS A CA 1
ATOM 4661 C C . LYS A 1 588 ? -4.045 10.380 33.174 1.00 92.50 588 LYS A C 1
ATOM 4663 O O . LYS A 1 588 ? -2.935 10.663 32.724 1.00 92.50 588 LYS A O 1
ATOM 4668 N N . ALA A 1 589 ? -5.159 10.531 32.458 1.00 91.00 589 ALA A N 1
ATOM 4669 C CA . ALA A 1 589 ? -5.171 11.063 31.098 1.00 91.00 589 ALA A CA 1
ATOM 4670 C C . ALA A 1 589 ? -4.640 12.504 31.052 1.00 91.00 589 ALA A C 1
ATOM 4672 O O . ALA A 1 589 ? -3.805 12.824 30.211 1.00 91.00 589 ALA A O 1
ATOM 4673 N N . GLN A 1 590 ? -5.034 13.359 32.001 1.00 92.94 590 GLN A N 1
ATOM 4674 C CA . GLN A 1 590 ? -4.532 14.730 32.103 1.00 92.94 590 GLN A CA 1
ATOM 4675 C C . GLN A 1 590 ? -3.020 14.781 32.375 1.00 92.94 590 GLN A C 1
ATOM 4677 O O . GLN A 1 590 ? -2.317 15.601 31.783 1.00 92.94 590 GLN A O 1
ATOM 4682 N N . GLN A 1 591 ? -2.498 13.883 33.216 1.00 93.50 591 GLN A N 1
ATOM 4683 C CA . GLN A 1 591 ? -1.058 13.752 33.442 1.00 93.50 591 GLN A CA 1
ATOM 4684 C C . GLN A 1 591 ? -0.318 13.355 32.154 1.00 93.50 591 GLN A C 1
ATOM 4686 O O . GLN A 1 591 ? 0.707 13.955 31.828 1.00 93.50 591 GLN A O 1
ATOM 4691 N N . LEU A 1 592 ? -0.833 12.372 31.407 1.00 92.38 592 LEU A N 1
ATOM 4692 C CA . LEU A 1 592 ? -0.242 11.924 30.140 1.00 92.38 592 LEU A CA 1
ATOM 4693 C C . LEU A 1 592 ? -0.303 13.008 29.055 1.00 92.38 592 LEU A C 1
ATOM 4695 O O . LEU A 1 592 ? 0.681 13.211 28.346 1.00 92.38 592 LEU A O 1
ATOM 4699 N N . LEU A 1 593 ? -1.416 13.742 28.957 1.00 92.38 593 LEU A N 1
ATOM 4700 C CA . LEU A 1 593 ? -1.544 14.903 28.072 1.00 92.38 593 LEU A CA 1
ATOM 4701 C C . LEU A 1 593 ? -0.508 15.977 28.423 1.00 92.38 593 LEU A C 1
ATOM 4703 O O . LEU A 1 593 ? 0.127 16.515 27.524 1.00 92.38 593 LEU A O 1
ATOM 4707 N N . GLY A 1 594 ? -0.272 16.235 29.714 1.00 92.81 594 GLY A N 1
ATOM 4708 C CA . GLY A 1 594 ? 0.776 17.153 30.169 1.00 92.81 594 GLY A CA 1
ATOM 4709 C C . GLY A 1 594 ? 2.187 16.689 29.792 1.00 92.81 594 GLY A C 1
ATOM 4710 O O . GLY A 1 594 ? 2.976 17.474 29.272 1.00 92.81 594 GLY A O 1
ATOM 4711 N N . GLN A 1 595 ? 2.500 15.403 29.981 1.00 93.62 595 GLN A N 1
ATOM 4712 C CA . GLN A 1 595 ? 3.788 14.832 29.562 1.00 93.62 595 GLN A CA 1
ATOM 4713 C C . GLN A 1 595 ? 3.992 14.935 28.047 1.00 93.62 595 GLN A C 1
ATOM 4715 O O . GLN A 1 595 ? 5.078 15.291 27.590 1.00 93.62 595 GLN A O 1
ATOM 4720 N N . ARG A 1 596 ? 2.943 14.655 27.266 1.00 92.44 596 ARG A N 1
ATOM 4721 C CA . ARG A 1 596 ? 2.966 14.782 25.807 1.00 92.44 596 ARG A CA 1
ATOM 4722 C C . ARG A 1 596 ? 3.135 16.232 25.367 1.00 92.44 596 ARG A C 1
ATOM 4724 O O . ARG A 1 596 ? 3.926 16.490 24.469 1.00 92.44 596 ARG A O 1
ATOM 4731 N N . ALA A 1 597 ? 2.463 17.164 26.035 1.00 92.38 597 ALA A N 1
ATOM 4732 C CA . ALA A 1 597 ? 2.595 18.589 25.773 1.00 92.38 597 ALA A CA 1
ATOM 4733 C C . ALA A 1 597 ? 4.035 19.079 25.969 1.00 92.38 597 ALA A C 1
ATOM 4735 O O . ALA A 1 597 ? 4.549 19.809 25.125 1.00 92.38 597 ALA A O 1
ATOM 4736 N N . GLU A 1 598 ? 4.704 18.651 27.045 1.00 93.50 598 GLU A N 1
ATOM 4737 C CA . GLU A 1 598 ? 6.115 18.987 27.273 1.00 93.50 598 GLU A CA 1
ATOM 4738 C C . GLU A 1 598 ? 7.039 18.327 26.248 1.00 93.50 598 GLU A C 1
ATOM 4740 O O . GLU A 1 598 ? 7.958 18.973 25.748 1.00 93.50 598 GLU A O 1
ATOM 4745 N N . ALA A 1 599 ? 6.787 17.065 25.892 1.00 92.62 599 ALA A N 1
ATOM 4746 C CA . ALA A 1 599 ? 7.576 16.365 24.883 1.00 92.62 599 ALA A CA 1
ATOM 4747 C C . ALA A 1 599 ? 7.455 17.021 23.495 1.00 92.62 599 ALA A C 1
ATOM 4749 O O . ALA A 1 599 ? 8.470 17.244 22.835 1.00 92.62 599 ALA A O 1
ATOM 4750 N N . GLU A 1 600 ? 6.239 17.368 23.061 1.00 92.38 600 GLU A N 1
ATOM 4751 C CA . GLU A 1 600 ? 5.995 18.044 21.782 1.00 92.38 600 GLU A CA 1
ATOM 4752 C C . GLU A 1 600 ? 6.553 19.472 21.782 1.00 92.38 600 GLU A C 1
ATOM 4754 O O . GLU A 1 600 ? 7.202 19.869 20.815 1.00 92.38 600 GLU A O 1
ATOM 4759 N N . ALA A 1 601 ? 6.398 20.219 22.880 1.00 92.25 601 ALA A N 1
ATOM 4760 C CA . ALA A 1 601 ? 6.998 21.543 23.019 1.00 92.25 601 ALA A CA 1
ATOM 4761 C C . ALA A 1 601 ? 8.535 21.483 22.952 1.00 92.25 601 ALA A C 1
ATOM 4763 O O . ALA A 1 601 ? 9.147 22.268 22.230 1.00 92.25 601 ALA A O 1
ATOM 4764 N N . ALA A 1 602 ? 9.168 20.532 23.648 1.00 92.50 602 ALA A N 1
ATOM 4765 C CA . ALA A 1 602 ? 10.619 20.352 23.619 1.00 92.50 602 ALA A CA 1
ATOM 4766 C C . ALA A 1 602 ? 11.127 19.911 22.236 1.00 92.50 602 ALA A C 1
ATOM 4768 O O . ALA A 1 602 ? 12.144 20.416 21.760 1.00 92.50 602 ALA A O 1
ATOM 4769 N N . ALA A 1 603 ? 10.412 19.004 21.562 1.00 91.75 603 ALA A N 1
ATOM 4770 C CA . ALA A 1 603 ? 10.744 18.585 20.202 1.00 91.75 603 ALA A CA 1
ATOM 4771 C C . ALA A 1 603 ? 10.630 19.750 19.206 1.00 91.75 603 ALA A C 1
ATOM 4773 O O . ALA A 1 603 ? 11.509 19.924 18.363 1.00 91.75 603 ALA A O 1
ATOM 4774 N N . PHE A 1 604 ? 9.587 20.575 19.332 1.00 90.75 604 PHE A N 1
ATOM 4775 C CA . PHE A 1 604 ? 9.401 21.764 18.504 1.00 90.75 604 PHE A CA 1
ATOM 4776 C C . PHE A 1 604 ? 10.532 22.783 18.702 1.00 90.75 604 PHE A C 1
ATOM 4778 O O . PHE A 1 604 ? 11.102 23.260 17.720 1.00 90.75 604 PHE A O 1
ATOM 4785 N N . VAL A 1 605 ? 10.913 23.054 19.958 1.00 92.69 605 VAL A N 1
ATOM 4786 C CA . VAL A 1 605 ? 12.066 23.910 20.294 1.00 92.69 605 VAL A CA 1
ATOM 4787 C C . VAL A 1 605 ? 13.339 23.374 19.649 1.00 92.69 605 VAL A C 1
ATOM 4789 O O . VAL A 1 605 ? 14.004 24.113 18.929 1.00 92.69 605 VAL A O 1
ATOM 4792 N N . LYS A 1 606 ? 13.628 22.079 19.810 1.00 92.44 606 LYS A N 1
ATOM 4793 C CA . LYS A 1 606 ? 14.816 21.447 19.227 1.00 92.44 606 LYS A CA 1
ATOM 4794 C C . LYS A 1 606 ? 14.875 21.612 17.703 1.00 92.44 606 LYS A C 1
ATOM 4796 O O . LYS A 1 606 ? 15.914 21.980 17.166 1.00 92.44 606 LYS A O 1
ATOM 4801 N N . VAL A 1 607 ? 13.761 21.388 17.000 1.00 92.25 607 VAL A N 1
ATOM 4802 C CA . VAL A 1 607 ? 13.691 21.562 15.536 1.00 92.25 607 VAL A CA 1
ATOM 4803 C C . VAL A 1 607 ? 13.958 23.015 15.133 1.00 92.25 607 VAL A C 1
ATOM 4805 O O . VAL A 1 607 ? 14.656 23.268 14.148 1.00 92.25 607 VAL A O 1
ATOM 4808 N N . LEU A 1 608 ? 13.417 23.983 15.875 1.00 90.94 608 LEU A N 1
ATOM 4809 C CA . LEU A 1 608 ? 13.657 25.402 15.615 1.00 90.94 608 LEU A CA 1
ATOM 4810 C C . LEU A 1 608 ? 15.104 25.817 15.909 1.00 90.94 608 LEU A C 1
ATOM 4812 O O . LEU A 1 608 ? 15.675 26.579 15.128 1.00 90.94 608 LEU A O 1
ATOM 4816 N N . GLU A 1 609 ? 15.716 25.294 16.971 1.00 91.88 609 GLU A N 1
ATOM 4817 C CA . GLU A 1 609 ? 17.131 25.507 17.295 1.00 91.88 609 GLU A CA 1
ATOM 4818 C C . GLU A 1 609 ? 18.050 24.933 16.208 1.00 91.88 609 GLU A C 1
ATOM 4820 O O . GLU A 1 609 ? 18.918 25.645 15.704 1.00 91.88 609 GLU A O 1
ATOM 4825 N N . GLU A 1 610 ? 17.802 23.705 15.747 1.00 91.38 610 GLU A N 1
ATOM 4826 C CA . GLU A 1 610 ? 18.547 23.089 14.639 1.00 91.38 610 GLU A CA 1
ATOM 4827 C C . GLU A 1 610 ? 18.402 23.897 13.335 1.00 91.38 610 GLU A C 1
ATOM 4829 O O . GLU A 1 610 ? 19.380 24.127 12.614 1.00 91.38 610 GLU A O 1
ATOM 4834 N N . GLN A 1 611 ? 17.194 24.390 13.027 1.00 89.56 611 GLN A N 1
ATOM 4835 C CA . GLN A 1 611 ? 16.975 25.290 11.889 1.00 89.56 611 GLN A CA 1
ATOM 4836 C C . GLN A 1 611 ? 17.739 26.608 12.052 1.00 89.56 611 GLN A C 1
ATOM 4838 O O . GLN A 1 611 ? 18.355 27.080 11.092 1.00 89.56 611 GLN A O 1
ATOM 4843 N N . ARG A 1 612 ? 17.720 27.199 13.252 1.00 91.12 612 ARG A N 1
ATOM 4844 C CA . ARG A 1 612 ? 18.435 28.437 13.585 1.00 91.12 612 ARG A CA 1
ATOM 4845 C C . ARG A 1 612 ? 19.937 28.265 13.389 1.00 91.12 612 ARG A C 1
ATOM 4847 O O . ARG A 1 612 ? 20.547 29.068 12.685 1.00 91.12 612 ARG A O 1
ATOM 4854 N N . GLU A 1 613 ? 20.523 27.201 13.930 1.00 90.88 613 GLU A N 1
ATOM 4855 C CA . GLU A 1 613 ? 21.942 26.876 13.758 1.00 90.88 613 GLU A CA 1
ATOM 4856 C C . GLU A 1 613 ? 22.308 26.654 12.290 1.00 90.88 613 GLU A C 1
ATOM 4858 O O . GLU A 1 613 ? 23.312 27.189 11.809 1.00 90.88 613 GLU A O 1
ATOM 4863 N N . ARG A 1 614 ? 21.474 25.926 11.536 1.00 90.06 614 ARG A N 1
ATOM 4864 C CA . ARG A 1 614 ? 21.695 25.700 10.102 1.00 90.06 614 ARG A CA 1
ATOM 4865 C C . ARG A 1 614 ? 21.683 27.007 9.314 1.00 90.06 614 ARG A C 1
ATOM 4867 O O . ARG A 1 614 ? 22.546 27.196 8.454 1.00 90.06 614 ARG A O 1
ATOM 4874 N N . ILE A 1 615 ? 20.746 27.913 9.601 1.00 87.38 615 ILE A N 1
ATOM 4875 C CA . ILE A 1 615 ? 20.677 29.231 8.954 1.00 87.38 615 ILE A CA 1
ATOM 4876 C C . ILE A 1 615 ? 21.901 30.073 9.330 1.00 87.38 615 ILE A C 1
ATOM 4878 O O . ILE A 1 615 ? 22.519 30.649 8.439 1.00 87.38 615 ILE A O 1
ATOM 4882 N N . LEU A 1 616 ? 22.303 30.101 10.605 1.00 89.06 616 LEU A N 1
ATOM 4883 C CA . LEU A 1 616 ? 23.489 30.837 11.062 1.00 89.06 616 LEU A CA 1
ATOM 4884 C C . LEU A 1 616 ? 24.780 30.319 10.414 1.00 89.06 616 LEU A C 1
ATOM 4886 O O . LEU A 1 616 ? 25.580 31.116 9.931 1.00 89.06 616 LEU A O 1
ATOM 4890 N N . LYS A 1 617 ? 24.958 28.996 10.332 1.00 87.94 617 LYS A N 1
ATOM 4891 C CA . LYS A 1 617 ? 26.114 28.361 9.679 1.00 87.94 617 LYS A CA 1
ATOM 4892 C C . LYS A 1 617 ? 26.132 28.593 8.169 1.00 87.94 617 LYS A C 1
ATOM 4894 O O . LYS A 1 617 ? 27.196 28.736 7.573 1.00 87.94 617 LYS A O 1
ATOM 4899 N N . THR A 1 618 ? 24.961 28.603 7.535 1.00 83.94 618 THR A N 1
ATOM 4900 C CA . THR A 1 618 ? 24.840 28.926 6.107 1.00 83.94 618 THR A CA 1
ATOM 4901 C C . THR A 1 618 ? 25.222 30.384 5.890 1.00 83.94 618 THR A C 1
ATOM 4903 O O . THR A 1 618 ? 26.119 30.668 5.107 1.00 83.94 618 THR A O 1
ATOM 4906 N N . ARG A 1 619 ? 24.646 31.298 6.674 1.00 83.62 619 ARG A N 1
ATOM 4907 C CA . ARG A 1 619 ? 24.981 32.720 6.639 1.00 83.62 619 ARG A CA 1
ATOM 4908 C C . ARG A 1 619 ? 26.474 32.974 6.847 1.00 83.62 619 ARG A C 1
ATOM 4910 O O . ARG A 1 619 ? 27.042 33.719 6.069 1.00 83.62 619 ARG A O 1
ATOM 4917 N N . SER A 1 620 ? 27.124 32.337 7.825 1.00 82.25 620 SER A N 1
ATOM 4918 C CA . SER A 1 620 ? 28.559 32.548 8.066 1.00 82.25 620 SER A CA 1
ATOM 4919 C C . SER A 1 620 ? 29.434 32.106 6.889 1.00 82.25 620 SER A C 1
ATOM 4921 O O . SER A 1 620 ? 30.436 32.751 6.603 1.00 82.25 620 SER A O 1
ATOM 4923 N N . LYS A 1 621 ? 29.058 31.022 6.193 1.00 79.81 621 LYS A N 1
ATOM 4924 C CA . LYS A 1 621 ? 29.739 30.587 4.963 1.00 79.81 621 LYS A CA 1
ATOM 4925 C C . LYS A 1 621 ? 29.535 31.593 3.829 1.00 79.81 621 LYS A C 1
ATOM 4927 O O . LYS A 1 621 ? 30.503 32.010 3.206 1.00 79.81 621 LYS A O 1
ATOM 4932 N N . TYR A 1 622 ? 28.296 32.032 3.621 1.00 72.31 622 TYR A N 1
ATOM 4933 C CA . TYR A 1 622 ? 27.968 33.013 2.587 1.00 72.31 622 TYR A CA 1
ATOM 4934 C C . TYR A 1 622 ? 28.597 34.390 2.850 1.00 72.31 622 TYR A C 1
ATOM 4936 O O . TYR A 1 622 ? 29.071 35.017 1.911 1.00 72.31 622 TYR A O 1
ATOM 4944 N N . ASP A 1 623 ? 28.655 34.846 4.105 1.00 70.62 623 ASP A N 1
ATOM 4945 C CA . ASP A 1 623 ? 29.333 36.092 4.485 1.00 70.62 623 ASP A CA 1
ATOM 4946 C C . ASP A 1 623 ? 30.853 35.980 4.207 1.00 70.62 623 ASP A C 1
ATOM 4948 O O . ASP A 1 623 ? 31.450 36.923 3.697 1.00 70.62 623 ASP A O 1
ATOM 4952 N N . SER A 1 624 ? 31.469 34.804 4.423 1.00 68.69 624 SER A N 1
ATOM 4953 C CA . SER A 1 624 ? 32.890 34.575 4.097 1.00 68.69 624 SER A CA 1
ATOM 4954 C C . SER A 1 624 ? 33.201 34.509 2.593 1.00 68.69 624 SER A C 1
ATOM 4956 O O . SER A 1 624 ? 34.287 34.905 2.176 1.00 68.69 624 SER A O 1
ATOM 4958 N N . GLU A 1 625 ? 32.261 34.036 1.770 1.00 62.62 625 GLU A N 1
ATOM 4959 C CA . GLU A 1 625 ? 32.379 34.018 0.303 1.00 62.62 625 GLU A CA 1
ATOM 4960 C C . GLU A 1 625 ? 32.095 35.402 -0.306 1.00 62.62 625 GLU A C 1
ATOM 4962 O O . GLU A 1 625 ? 32.745 35.812 -1.268 1.00 62.62 625 GLU A O 1
ATOM 4967 N N . ALA A 1 626 ? 31.170 36.168 0.282 1.00 58.69 626 ALA A N 1
ATOM 4968 C CA . ALA A 1 626 ? 30.863 37.534 -0.139 1.00 58.69 626 ALA A CA 1
ATOM 4969 C C . ALA A 1 626 ? 32.050 38.496 0.058 1.00 58.69 626 ALA A C 1
ATOM 4971 O O . ALA A 1 626 ? 32.286 39.348 -0.798 1.00 58.69 626 ALA A O 1
ATOM 4972 N N . ASP A 1 627 ? 32.833 38.325 1.130 1.00 57.97 627 ASP A N 1
ATOM 4973 C CA . ASP A 1 627 ? 34.072 39.087 1.354 1.00 57.97 627 ASP A CA 1
ATOM 4974 C C . ASP A 1 627 ? 35.163 38.768 0.308 1.00 57.97 627 ASP A C 1
ATOM 4976 O O . ASP A 1 627 ? 36.006 39.617 0.016 1.00 57.97 627 ASP A O 1
ATOM 4980 N N . GLN A 1 628 ? 35.138 37.576 -0.305 1.00 56.00 628 GLN A N 1
ATOM 4981 C CA . GLN A 1 628 ? 36.059 37.198 -1.389 1.00 56.00 628 GLN A CA 1
ATOM 4982 C C . GLN A 1 628 ? 35.630 37.772 -2.747 1.00 56.00 628 GLN A C 1
ATOM 4984 O O . GLN A 1 628 ? 36.478 38.191 -3.534 1.00 56.00 628 GLN A O 1
ATOM 4989 N N . LEU A 1 629 ? 34.321 37.838 -3.007 1.00 53.53 629 LEU A N 1
ATOM 4990 C CA . LEU A 1 629 ? 33.751 38.407 -4.235 1.00 53.53 629 LEU A CA 1
ATOM 4991 C C . LEU A 1 629 ? 33.871 39.939 -4.302 1.00 53.53 629 LEU A C 1
ATOM 4993 O O . LEU A 1 629 ? 33.840 40.507 -5.385 1.00 53.53 629 LEU A O 1
ATOM 4997 N N . ALA A 1 630 ? 34.072 40.621 -3.171 1.00 54.28 630 ALA A N 1
ATOM 4998 C CA . ALA A 1 630 ? 34.266 42.073 -3.128 1.00 54.28 630 ALA A CA 1
ATOM 4999 C C . ALA A 1 630 ? 35.591 42.566 -3.766 1.00 54.28 630 ALA A C 1
ATOM 5001 O O . ALA A 1 630 ? 35.793 43.777 -3.874 1.00 54.28 630 ALA A O 1
ATOM 5002 N N . PHE A 1 631 ? 36.495 41.661 -4.175 1.00 52.41 631 PHE A N 1
ATOM 5003 C CA . PHE A 1 631 ? 37.805 41.987 -4.759 1.00 52.41 631 PHE A CA 1
ATOM 5004 C C . PHE A 1 631 ? 37.888 41.874 -6.298 1.00 52.41 631 PHE A C 1
ATOM 5006 O O . PHE A 1 631 ? 38.930 42.225 -6.860 1.00 52.41 631 PHE A O 1
ATOM 5013 N N . SER A 1 632 ? 36.834 41.441 -7.002 1.00 52.34 632 SER A N 1
ATOM 5014 C CA . SER A 1 632 ? 36.752 41.493 -8.474 1.00 52.34 632 SER A CA 1
ATOM 5015 C C . SER A 1 632 ? 35.816 42.614 -8.933 1.00 52.34 632 SER A C 1
ATOM 5017 O O . SER A 1 632 ? 34.880 42.958 -8.233 1.00 52.34 632 SER A O 1
ATOM 5019 N N . PHE A 1 633 ? 36.104 43.243 -10.078 1.00 50.19 633 PHE A N 1
ATOM 5020 C CA . PHE A 1 633 ? 35.314 44.359 -10.616 1.00 50.19 633 PHE A CA 1
ATOM 5021 C C . PHE A 1 633 ? 34.772 43.987 -12.006 1.00 50.19 633 PHE A C 1
ATOM 5023 O O . PHE A 1 633 ? 35.468 44.184 -13.005 1.00 50.19 633 PHE A O 1
ATOM 5030 N N . ALA A 1 634 ? 33.542 43.459 -12.092 1.00 54.41 634 ALA A N 1
ATOM 5031 C CA . ALA A 1 634 ? 32.849 43.225 -13.369 1.00 54.41 634 ALA A CA 1
ATOM 5032 C C . ALA A 1 634 ? 31.318 43.409 -13.269 1.00 54.41 634 ALA A C 1
ATOM 5034 O O . ALA A 1 634 ? 30.691 43.174 -12.243 1.00 54.41 634 ALA A O 1
ATOM 5035 N N . THR A 1 635 ? 30.685 43.842 -14.363 1.00 53.81 635 THR A N 1
ATOM 5036 C CA . THR A 1 635 ? 29.294 44.341 -14.416 1.00 53.81 635 THR A CA 1
ATOM 5037 C C . THR A 1 635 ? 28.180 43.317 -14.134 1.00 53.81 635 THR A C 1
ATOM 5039 O O . THR A 1 635 ? 27.064 43.742 -13.832 1.00 53.81 635 THR A O 1
ATOM 5042 N N . ASP A 1 636 ? 28.460 42.009 -14.148 1.00 55.78 636 ASP A N 1
ATOM 5043 C CA . ASP A 1 636 ? 27.501 40.949 -13.765 1.00 55.78 636 ASP A CA 1
ATOM 5044 C C . ASP A 1 636 ? 27.269 40.847 -12.239 1.00 55.78 636 ASP A C 1
ATOM 5046 O O . ASP A 1 636 ? 26.316 40.211 -11.779 1.00 55.78 636 ASP A O 1
ATOM 5050 N N . GLU A 1 637 ? 28.073 41.541 -11.427 1.00 57.03 637 GLU A N 1
ATOM 5051 C CA . GLU A 1 637 ? 27.998 41.486 -9.962 1.00 57.03 637 GLU A CA 1
ATOM 5052 C C . GLU A 1 637 ? 26.764 42.195 -9.380 1.00 57.03 637 GLU A C 1
ATOM 5054 O O . GLU A 1 637 ? 26.318 41.845 -8.292 1.00 57.03 637 GLU A O 1
ATOM 5059 N N . GLN A 1 638 ? 26.139 43.163 -10.065 1.00 60.38 638 GLN A N 1
ATOM 5060 C CA . GLN A 1 638 ? 25.006 43.901 -9.474 1.00 60.38 638 GLN A CA 1
ATOM 5061 C C . GLN A 1 638 ? 23.755 43.035 -9.264 1.00 60.38 638 GLN A C 1
ATOM 5063 O O . GLN A 1 638 ? 23.033 43.234 -8.283 1.00 60.38 638 GLN A O 1
ATOM 5068 N N . ALA A 1 639 ? 23.486 42.085 -10.164 1.00 62.53 639 ALA A N 1
ATOM 5069 C CA . ALA A 1 639 ? 22.376 41.143 -10.020 1.00 62.53 639 ALA A CA 1
ATOM 5070 C C . ALA A 1 639 ? 22.664 40.116 -8.912 1.00 62.53 639 ALA A C 1
ATOM 5072 O O . ALA A 1 639 ? 21.802 39.861 -8.071 1.00 62.53 639 ALA A O 1
ATOM 5073 N N . GLN A 1 640 ? 23.903 39.621 -8.846 1.00 62.81 640 GLN A N 1
ATOM 5074 C CA . GLN A 1 640 ? 24.359 38.701 -7.802 1.00 62.81 640 GLN A CA 1
ATOM 5075 C C . GLN A 1 640 ? 24.364 39.367 -6.415 1.00 62.81 640 GLN A C 1
ATOM 5077 O O . GLN A 1 640 ? 23.847 38.802 -5.458 1.00 62.81 640 GLN A O 1
ATOM 5082 N N . LEU A 1 641 ? 24.830 40.614 -6.299 1.00 64.44 641 LEU A N 1
ATOM 5083 C CA . LEU A 1 641 ? 24.792 41.401 -5.060 1.00 64.44 641 LEU A CA 1
ATOM 5084 C C . LEU A 1 641 ? 23.360 41.697 -4.593 1.00 64.44 641 LEU A C 1
ATOM 5086 O O . LEU A 1 641 ? 23.108 41.739 -3.387 1.00 64.44 641 LEU A O 1
ATOM 5090 N N . ARG A 1 642 ? 22.409 41.899 -5.516 1.00 71.00 642 ARG A N 1
ATOM 5091 C CA . ARG A 1 642 ? 20.980 42.014 -5.172 1.00 71.00 642 ARG A CA 1
ATOM 5092 C C . ARG A 1 642 ? 20.443 40.697 -4.620 1.00 71.00 642 ARG A C 1
ATOM 5094 O O . ARG A 1 642 ? 19.877 40.703 -3.534 1.00 71.00 642 ARG A O 1
ATOM 5101 N N . GLN A 1 643 ? 20.716 39.580 -5.292 1.00 71.00 643 GLN A N 1
ATOM 5102 C CA . GLN A 1 643 ? 20.311 38.250 -4.831 1.00 71.00 643 GLN A CA 1
ATOM 5103 C C . GLN A 1 643 ? 20.922 37.897 -3.463 1.00 71.00 643 GLN A C 1
ATOM 5105 O O . GLN A 1 643 ? 20.234 37.361 -2.597 1.00 71.00 643 GLN A O 1
ATOM 5110 N N . LEU A 1 644 ? 22.186 38.258 -3.220 1.00 70.88 644 LEU A N 1
ATOM 5111 C CA . LEU A 1 644 ? 22.849 38.088 -1.923 1.00 70.88 644 LEU A CA 1
ATOM 5112 C C . LEU A 1 644 ? 22.180 38.920 -0.821 1.00 70.88 644 LEU A C 1
ATOM 5114 O O . LEU A 1 644 ? 21.935 38.414 0.276 1.00 70.88 644 LEU A O 1
ATOM 5118 N N . ARG A 1 645 ? 21.835 40.183 -1.106 1.00 75.12 645 ARG A N 1
ATOM 5119 C CA . ARG A 1 645 ? 21.089 41.039 -0.167 1.00 75.12 645 ARG A CA 1
ATOM 5120 C C . ARG A 1 645 ? 19.696 40.485 0.119 1.00 75.12 645 ARG A C 1
ATOM 5122 O O . ARG A 1 645 ? 19.276 40.499 1.274 1.00 75.12 645 ARG A O 1
ATOM 5129 N N . ASP A 1 646 ? 19.007 39.966 -0.890 1.00 80.12 646 ASP A N 1
ATOM 5130 C CA . ASP A 1 646 ? 17.676 39.378 -0.736 1.00 80.12 646 ASP A CA 1
ATOM 5131 C C . ASP A 1 646 ? 17.717 38.087 0.092 1.00 80.12 646 ASP A C 1
ATOM 5133 O O . ASP A 1 646 ? 16.914 37.929 1.015 1.00 80.12 646 ASP A O 1
ATOM 5137 N N . ASN A 1 647 ? 18.707 37.220 -0.141 1.00 80.94 647 ASN A N 1
ATOM 5138 C CA . ASN A 1 647 ? 18.946 36.022 0.669 1.00 80.94 647 ASN A CA 1
ATOM 5139 C C . ASN A 1 647 ? 19.245 36.378 2.130 1.00 80.94 647 ASN A C 1
ATOM 5141 O O . ASN A 1 647 ? 18.655 35.797 3.044 1.00 80.94 647 ASN A O 1
ATOM 5145 N N . ARG A 1 648 ? 20.096 37.384 2.366 1.00 79.50 648 ARG A N 1
ATOM 5146 C CA . ARG A 1 648 ? 20.402 37.879 3.714 1.00 79.50 648 ARG A CA 1
ATOM 5147 C C . ARG A 1 648 ? 19.164 38.436 4.412 1.00 79.50 648 ARG A C 1
ATOM 5149 O O . ARG A 1 648 ? 18.878 38.044 5.541 1.00 79.50 648 ARG A O 1
ATOM 5156 N N . ASN A 1 649 ? 18.394 39.280 3.728 1.00 83.25 649 ASN A N 1
ATOM 5157 C CA . ASN A 1 649 ? 17.141 39.828 4.246 1.00 83.25 649 ASN A CA 1
ATOM 5158 C C . ASN A 1 649 ? 16.125 38.718 4.559 1.00 83.25 649 ASN A C 1
ATOM 5160 O O . ASN A 1 649 ? 15.402 38.795 5.554 1.00 83.25 649 ASN A O 1
ATOM 5164 N N . HIS A 1 650 ? 16.059 37.675 3.728 1.00 86.56 650 HIS A N 1
ATOM 5165 C CA . HIS A 1 650 ? 15.207 36.513 3.962 1.00 86.56 650 HIS A CA 1
ATOM 5166 C C . HIS A 1 650 ? 15.648 35.726 5.207 1.00 86.56 650 HIS A C 1
ATOM 5168 O O . HIS A 1 650 ? 14.809 35.412 6.054 1.00 86.56 650 HIS A O 1
ATOM 5174 N N . TRP A 1 651 ? 16.947 35.453 5.370 1.00 84.69 651 TRP A N 1
ATOM 5175 C CA . TRP A 1 651 ? 17.474 34.774 6.558 1.00 84.69 651 TRP A CA 1
ATOM 5176 C C . TRP A 1 651 ? 17.283 35.592 7.835 1.00 84.69 651 TRP A C 1
ATOM 5178 O O . TRP A 1 651 ? 16.883 35.025 8.846 1.00 84.69 651 TRP A O 1
ATOM 5188 N N . GLU A 1 652 ? 17.488 36.911 7.799 1.00 86.62 652 GLU A N 1
ATOM 5189 C CA . GLU A 1 652 ? 17.245 37.796 8.948 1.00 86.62 652 GLU A CA 1
ATOM 5190 C C . GLU A 1 652 ? 15.764 37.796 9.355 1.00 86.62 652 GLU A C 1
ATOM 5192 O O . GLU A 1 652 ? 15.445 37.609 10.530 1.00 86.62 652 GLU A O 1
ATOM 5197 N N . LYS A 1 653 ? 14.841 37.893 8.387 1.00 89.44 653 LYS A N 1
ATOM 5198 C CA . LYS A 1 653 ? 13.398 37.763 8.652 1.00 89.44 653 LYS A CA 1
ATOM 5199 C C . LYS A 1 653 ? 13.034 36.387 9.209 1.00 89.44 653 LYS A C 1
ATOM 5201 O O . LYS A 1 653 ? 12.182 36.296 10.093 1.00 89.44 653 LYS A O 1
ATOM 5206 N N . ARG A 1 654 ? 13.649 35.313 8.696 1.00 89.31 654 ARG A N 1
ATOM 5207 C CA . ARG A 1 654 ? 13.399 33.943 9.162 1.00 89.31 654 ARG A CA 1
ATOM 5208 C C . ARG A 1 654 ? 13.929 33.726 10.578 1.00 89.31 654 ARG A C 1
ATOM 5210 O O . ARG A 1 654 ? 13.195 33.161 11.376 1.00 89.31 654 ARG A O 1
ATOM 5217 N N . LEU A 1 655 ? 15.128 34.211 10.905 1.00 89.69 655 LEU A N 1
ATOM 5218 C CA . LEU A 1 655 ? 15.693 34.158 12.258 1.00 89.69 655 LEU A CA 1
ATOM 5219 C C . LEU A 1 655 ? 14.822 34.934 13.251 1.00 89.69 655 LEU A C 1
ATOM 5221 O O . LEU A 1 655 ? 14.400 34.362 14.246 1.00 89.69 655 LEU A O 1
ATOM 5225 N N . ALA A 1 656 ? 14.423 36.166 12.919 1.00 90.50 656 ALA A N 1
ATOM 5226 C CA . ALA A 1 656 ? 13.528 36.962 13.764 1.00 90.50 656 ALA A CA 1
ATOM 5227 C C . ALA A 1 656 ? 12.134 36.331 13.948 1.00 90.50 656 ALA A C 1
ATOM 5229 O O . ALA A 1 656 ? 11.426 36.615 14.915 1.00 90.50 656 ALA A O 1
ATOM 5230 N N . ARG A 1 657 ? 11.686 35.497 13.002 1.00 90.62 657 ARG A N 1
ATOM 5231 C CA . ARG A 1 657 ? 10.483 34.678 13.179 1.00 90.62 657 ARG A CA 1
ATOM 5232 C C . ARG A 1 657 ? 10.755 33.487 14.095 1.00 90.62 657 ARG A C 1
ATOM 5234 O O . ARG A 1 657 ? 9.974 33.289 15.008 1.00 90.62 657 ARG A O 1
ATOM 5241 N N . ILE A 1 658 ? 11.845 32.750 13.884 1.00 89.69 658 ILE A N 1
ATOM 5242 C CA . ILE A 1 658 ? 12.221 31.610 14.732 1.00 89.69 658 ILE A CA 1
ATOM 5243 C C . ILE A 1 658 ? 12.385 32.046 16.192 1.00 89.69 658 ILE A C 1
ATOM 5245 O O . ILE A 1 658 ? 11.855 31.377 17.067 1.00 89.69 658 ILE A O 1
ATOM 5249 N N . ASP A 1 659 ? 13.042 33.178 16.458 1.00 89.69 659 ASP A N 1
ATOM 5250 C CA . ASP A 1 659 ? 13.227 33.683 17.823 1.00 89.69 659 ASP A CA 1
ATOM 5251 C C . ASP A 1 659 ? 11.873 34.014 18.492 1.00 89.69 659 ASP A C 1
ATOM 5253 O O . ASP A 1 659 ? 11.662 33.678 19.653 1.00 89.69 659 ASP A O 1
ATOM 5257 N N . ARG A 1 660 ? 10.907 34.581 17.748 1.00 91.00 660 ARG A N 1
ATOM 5258 C CA . ARG A 1 660 ? 9.532 34.790 18.250 1.00 91.00 660 ARG A CA 1
ATOM 5259 C C . ARG A 1 660 ? 8.776 33.480 18.466 1.00 91.00 660 ARG A C 1
ATOM 5261 O O . ARG A 1 660 ? 8.082 33.333 19.470 1.00 91.00 660 ARG A O 1
ATOM 5268 N N . ASP A 1 661 ? 8.891 32.548 17.522 1.00 90.12 661 ASP A N 1
ATOM 5269 C CA . ASP A 1 661 ? 8.213 31.253 17.578 1.00 90.12 661 ASP A CA 1
ATOM 5270 C C . ASP A 1 661 ? 8.750 30.432 18.773 1.00 90.12 661 ASP A C 1
ATOM 5272 O O . ASP A 1 661 ? 7.965 29.802 19.474 1.00 90.12 661 ASP A O 1
ATOM 5276 N N . LEU A 1 662 ? 10.050 30.516 19.090 1.00 89.56 662 LEU A N 1
ATOM 5277 C CA . LEU A 1 662 ? 10.670 29.889 20.269 1.00 89.56 662 LEU A CA 1
ATOM 5278 C C . LEU A 1 662 ? 10.100 30.399 21.605 1.00 89.56 662 LEU A C 1
ATOM 5280 O O . LEU A 1 662 ? 10.045 29.639 22.570 1.00 89.56 662 LEU A O 1
ATOM 5284 N N . GLU A 1 663 ? 9.662 31.657 21.674 1.00 86.88 663 GLU A N 1
ATOM 5285 C CA . GLU A 1 663 ? 9.066 32.234 22.885 1.00 86.88 663 GLU A CA 1
ATOM 5286 C C . GLU A 1 663 ? 7.573 31.896 23.024 1.00 86.88 663 GLU A C 1
ATOM 5288 O O . GLU A 1 663 ? 7.100 31.569 24.115 1.00 86.88 663 GLU A O 1
ATOM 5293 N N . LEU A 1 664 ? 6.814 31.986 21.927 1.00 89.44 664 LEU A N 1
ATOM 5294 C CA . LEU A 1 664 ? 5.347 31.947 21.963 1.00 89.44 664 LEU A CA 1
ATOM 5295 C C . LEU A 1 664 ? 4.764 30.548 21.726 1.00 89.44 664 LEU A C 1
ATOM 5297 O O . LEU A 1 664 ? 3.820 30.147 22.416 1.00 89.44 664 LEU A O 1
ATOM 5301 N N . GLU A 1 665 ? 5.307 29.794 20.771 1.00 89.38 665 GLU A N 1
ATOM 5302 C CA . GLU A 1 665 ? 4.717 28.525 20.327 1.00 89.38 665 GLU A CA 1
ATOM 5303 C C . GLU A 1 665 ? 4.784 27.417 21.388 1.00 89.38 665 GLU A C 1
ATOM 5305 O O . GLU A 1 665 ? 3.777 26.734 21.580 1.00 89.38 665 GLU A O 1
ATOM 5310 N N . PRO A 1 666 ? 5.866 27.245 22.180 1.00 91.50 666 PRO A N 1
ATOM 5311 C CA . PRO A 1 666 ? 5.880 26.233 23.238 1.00 91.50 666 PRO A CA 1
ATOM 5312 C C . PRO A 1 666 ? 4.771 26.441 24.276 1.00 91.50 666 PRO A C 1
ATOM 5314 O O . PRO A 1 666 ? 4.206 25.480 24.799 1.00 91.50 666 PRO A O 1
ATOM 5317 N N . ALA A 1 667 ? 4.433 27.695 24.587 1.00 89.00 667 ALA A N 1
ATOM 5318 C CA . ALA A 1 667 ? 3.320 28.011 25.477 1.00 89.00 667 ALA A CA 1
ATOM 5319 C C . ALA A 1 667 ? 1.962 27.728 24.811 1.00 89.00 667 ALA A C 1
ATOM 5321 O O . ALA A 1 667 ? 1.050 27.220 25.470 1.00 89.00 66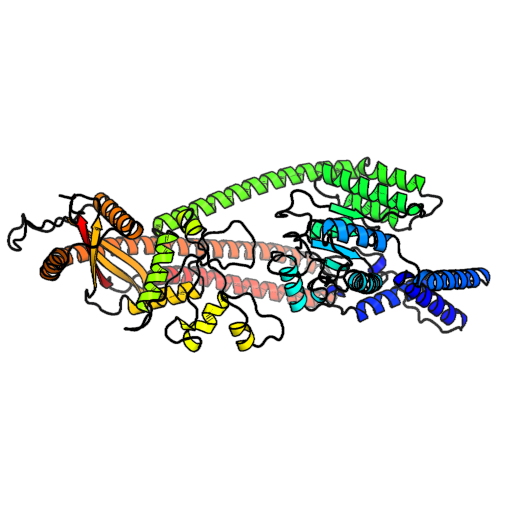7 ALA A O 1
ATOM 5322 N N . ALA A 1 668 ? 1.830 28.007 23.511 1.00 88.88 668 ALA A N 1
ATOM 5323 C CA . ALA A 1 668 ? 0.632 27.691 22.737 1.00 88.88 668 ALA A CA 1
ATOM 5324 C C . ALA A 1 668 ? 0.383 26.173 22.651 1.00 88.88 668 ALA A C 1
ATOM 5326 O O . ALA A 1 668 ? -0.739 25.730 22.908 1.00 88.88 668 ALA A O 1
ATOM 5327 N N . ILE A 1 669 ? 1.428 25.375 22.399 1.00 89.25 669 ILE A N 1
ATOM 5328 C CA . ILE A 1 669 ? 1.377 23.905 22.403 1.00 89.25 669 ILE A CA 1
ATOM 5329 C C . ILE A 1 669 ? 0.883 23.412 23.763 1.00 89.25 669 ILE A C 1
ATOM 5331 O O . ILE A 1 669 ? -0.133 22.724 23.826 1.00 89.25 669 ILE A O 1
ATOM 5335 N N . ARG A 1 670 ? 1.501 23.840 24.872 1.00 90.88 670 ARG A N 1
ATOM 5336 C CA . ARG A 1 670 ? 1.048 23.461 26.226 1.00 90.88 670 ARG A CA 1
ATOM 5337 C C . ARG A 1 670 ? -0.414 23.808 26.483 1.00 90.88 670 ARG A C 1
ATOM 5339 O O . ARG A 1 670 ? -1.153 23.006 27.050 1.00 90.88 670 ARG A O 1
ATOM 5346 N N . ARG A 1 671 ? -0.850 24.988 26.036 1.00 89.31 671 ARG A N 1
ATOM 5347 C CA . ARG A 1 671 ? -2.242 25.426 26.171 1.00 89.31 671 ARG A CA 1
ATOM 5348 C C . ARG A 1 671 ? -3.206 24.553 25.370 1.00 89.31 671 ARG A C 1
ATOM 5350 O O . ARG A 1 671 ? -4.326 24.342 25.826 1.00 89.31 671 ARG A O 1
ATOM 5357 N N . SER A 1 672 ? -2.790 24.041 24.212 1.00 89.62 672 SER A N 1
ATOM 5358 C CA . SER A 1 672 ? -3.628 23.166 23.384 1.00 89.62 672 SER A CA 1
ATOM 5359 C C . SER A 1 672 ? -3.971 21.845 24.083 1.00 89.62 672 SER A C 1
ATOM 5361 O O . SER A 1 672 ? -5.095 21.374 23.958 1.00 89.62 672 SER A O 1
ATOM 5363 N N . PHE A 1 673 ? -3.064 21.315 24.909 1.00 89.50 673 PHE A N 1
ATOM 5364 C CA . PHE A 1 673 ? -3.265 20.090 25.695 1.00 89.50 673 PHE A CA 1
ATOM 5365 C C . PHE A 1 673 ? -3.906 20.328 27.073 1.00 89.50 673 PHE A C 1
ATOM 5367 O O . PHE A 1 673 ? -4.162 19.376 27.814 1.00 89.50 673 PHE A O 1
ATOM 5374 N N . ALA A 1 674 ? -4.177 21.582 27.445 1.00 89.94 674 ALA A N 1
ATOM 5375 C CA . ALA A 1 674 ? -4.757 21.909 28.740 1.00 89.94 674 ALA A CA 1
ATOM 5376 C C . ALA A 1 674 ? -6.261 21.597 28.772 1.00 89.94 674 ALA A C 1
ATOM 5378 O O . ALA A 1 674 ? -7.075 22.252 28.111 1.00 89.94 674 ALA A O 1
ATOM 5379 N N . VAL A 1 675 ? -6.641 20.624 29.602 1.00 88.75 675 VAL A N 1
ATOM 5380 C CA . VAL A 1 675 ? -8.046 20.300 29.880 1.00 88.75 675 VAL A CA 1
ATOM 5381 C C . VAL A 1 675 ? -8.710 21.504 30.556 1.00 88.75 675 VAL A C 1
ATOM 5383 O O . VAL A 1 675 ? -8.267 21.965 31.604 1.00 88.75 675 VAL A O 1
ATOM 5386 N N . SER A 1 676 ? -9.755 22.041 29.924 1.00 83.31 676 SER A N 1
ATOM 5387 C CA . SER A 1 676 ? -10.431 23.282 30.340 1.00 83.31 676 SER A CA 1
ATOM 5388 C C . SER A 1 676 ? -11.810 23.040 30.963 1.00 83.31 676 SER A C 1
ATOM 5390 O O . SER A 1 676 ? -12.460 23.979 31.414 1.00 83.31 676 SER A O 1
ATOM 5392 N N . THR A 1 677 ? -12.281 21.794 30.959 1.00 80.50 677 THR A N 1
ATOM 5393 C CA . THR A 1 677 ? -13.629 21.404 31.392 1.00 80.50 677 THR A CA 1
ATOM 5394 C C . THR A 1 677 ? -13.568 20.274 32.412 1.00 80.50 677 THR A C 1
ATOM 5396 O O . THR A 1 677 ? -12.586 19.534 32.471 1.00 80.50 677 THR A O 1
ATOM 5399 N N . ALA A 1 678 ? -14.621 20.141 33.223 1.00 83.06 678 ALA A N 1
ATOM 5400 C CA . ALA A 1 678 ? -14.789 18.963 34.065 1.00 83.06 678 ALA A CA 1
ATOM 5401 C C . ALA A 1 678 ? -14.952 17.702 33.188 1.00 83.06 678 ALA A C 1
ATOM 5403 O O . ALA A 1 678 ? -15.513 17.805 32.092 1.00 83.06 678 ALA A O 1
ATOM 5404 N N . PRO A 1 679 ? -14.497 16.524 33.654 1.00 86.56 679 PRO A N 1
ATOM 5405 C CA . PRO A 1 679 ? -14.665 15.273 32.924 1.00 86.56 679 PRO A CA 1
ATOM 5406 C C . PRO A 1 679 ? -16.137 15.016 32.590 1.00 86.56 679 PRO A C 1
ATOM 5408 O O . PRO A 1 679 ? -16.983 15.017 33.486 1.00 86.56 679 PRO A O 1
ATOM 5411 N N . ARG A 1 680 ? -16.452 14.798 31.308 1.00 87.38 680 ARG A N 1
ATOM 5412 C CA . ARG A 1 680 ? -17.808 14.439 30.881 1.00 87.38 680 ARG A CA 1
ATOM 5413 C C . ARG A 1 680 ? -17.918 12.922 30.810 1.00 87.38 680 ARG A C 1
ATOM 5415 O O . ARG A 1 680 ? -17.141 12.292 30.100 1.00 87.38 680 ARG A O 1
ATOM 5422 N N . ILE A 1 681 ? -18.877 12.367 31.546 1.00 86.25 681 ILE A N 1
ATOM 5423 C CA . ILE A 1 681 ? -19.143 10.929 31.610 1.00 86.25 681 ILE A CA 1
ATOM 5424 C C . ILE A 1 681 ? -20.524 10.685 31.000 1.00 86.25 681 ILE A C 1
ATOM 5426 O O . ILE A 1 681 ? -21.528 11.135 31.548 1.00 86.25 681 ILE A O 1
ATOM 5430 N N . GLU A 1 682 ? -20.567 9.989 29.869 1.00 83.38 682 GLU A N 1
ATOM 5431 C CA . GLU A 1 682 ? -21.800 9.598 29.177 1.00 83.38 682 GLU A CA 1
ATOM 5432 C C . GLU A 1 682 ? -22.021 8.085 29.367 1.00 83.38 682 GLU A C 1
ATOM 5434 O O . GLU A 1 682 ? -21.158 7.298 28.971 1.00 83.38 682 GLU A O 1
ATOM 5439 N N . PRO A 1 683 ? -23.137 7.622 29.957 1.00 78.00 683 PRO A N 1
ATOM 5440 C CA . PRO A 1 683 ? -23.430 6.191 30.035 1.00 78.00 683 PRO A CA 1
ATOM 5441 C C . PRO A 1 683 ? -23.568 5.592 28.628 1.00 78.00 683 PRO A C 1
ATOM 5443 O O . PRO A 1 683 ? -24.373 6.065 27.830 1.00 78.00 683 PRO A O 1
ATOM 5446 N N . ALA A 1 684 ? -22.807 4.541 28.317 1.00 79.69 684 ALA A N 1
ATOM 5447 C CA . ALA A 1 684 ? -22.826 3.905 26.998 1.00 79.69 684 ALA A CA 1
ATOM 5448 C C . ALA A 1 684 ? -23.783 2.704 26.958 1.00 79.69 684 ALA A C 1
ATOM 5450 O O . ALA A 1 684 ? -24.574 2.559 26.023 1.00 79.69 684 ALA A O 1
ATOM 5451 N N . GLY A 1 685 ? -23.732 1.845 27.979 1.00 85.81 685 GLY A N 1
ATOM 5452 C CA . GLY A 1 685 ? -24.582 0.661 28.064 1.00 85.81 685 GLY A CA 1
ATOM 5453 C C . GLY A 1 685 ? -24.221 -0.269 29.218 1.00 85.81 685 GLY A C 1
ATOM 5454 O O . GLY A 1 685 ? -23.196 -0.102 29.874 1.00 85.81 685 GLY A O 1
ATOM 5455 N N . ALA A 1 686 ? -25.090 -1.244 29.469 1.00 88.06 686 ALA A N 1
ATOM 5456 C CA . ALA A 1 686 ? -24.869 -2.311 30.440 1.00 88.06 686 ALA A CA 1
ATOM 5457 C C . ALA A 1 686 ? -24.856 -3.671 29.735 1.00 88.06 686 ALA A C 1
ATOM 5459 O O . ALA A 1 686 ? -25.702 -3.932 28.879 1.00 88.06 686 ALA A O 1
ATOM 5460 N N . ILE A 1 687 ? -23.922 -4.545 30.089 1.00 89.75 687 ILE A N 1
ATOM 5461 C CA . ILE A 1 687 ? -23.825 -5.898 29.543 1.00 89.75 687 ILE A CA 1
ATOM 5462 C C . ILE A 1 687 ? -23.825 -6.883 30.703 1.00 89.75 687 ILE A C 1
ATOM 5464 O O . ILE A 1 687 ? -22.955 -6.825 31.566 1.00 89.75 687 ILE A O 1
ATOM 5468 N N . TYR A 1 688 ? -24.786 -7.798 30.713 1.00 89.06 688 TYR A N 1
ATOM 5469 C CA . TYR A 1 688 ? -24.750 -8.959 31.592 1.00 89.06 688 TYR A CA 1
ATOM 5470 C C . TYR A 1 688 ? -24.078 -10.116 30.855 1.00 89.06 688 TYR A C 1
ATOM 5472 O O . TYR A 1 688 ? -24.557 -10.523 29.799 1.00 89.06 688 TYR A O 1
ATOM 5480 N N . LEU A 1 689 ? -22.985 -10.635 31.410 1.00 87.94 689 LEU A N 1
ATOM 5481 C CA . LEU A 1 689 ? -22.412 -11.922 31.032 1.00 87.94 689 LEU A CA 1
ATOM 5482 C C . LEU A 1 689 ? -23.049 -12.991 31.914 1.00 87.94 689 LEU A C 1
ATOM 5484 O O . LEU A 1 689 ? -22.841 -12.997 33.125 1.00 87.94 689 LEU A O 1
ATOM 5488 N N . TRP A 1 690 ? -23.856 -13.856 31.313 1.00 86.75 690 TRP A N 1
ATOM 5489 C CA . TRP A 1 690 ? -24.580 -14.918 31.997 1.00 86.75 690 TRP A CA 1
ATOM 5490 C C . TRP A 1 690 ? -23.907 -16.273 31.753 1.00 86.75 690 TRP A C 1
ATOM 5492 O O . TRP A 1 690 ? -23.628 -16.584 30.594 1.00 86.75 690 TRP A O 1
ATOM 5502 N N . PRO A 1 691 ? -23.654 -17.096 32.781 1.00 85.62 691 PRO A N 1
ATOM 5503 C CA . PRO A 1 691 ? -23.092 -18.426 32.586 1.00 85.62 691 PRO A CA 1
ATOM 5504 C C . PRO A 1 691 ? -24.027 -19.266 31.708 1.00 85.62 691 PRO A C 1
ATOM 5506 O O . PRO A 1 691 ? -25.249 -19.244 31.882 1.00 85.62 691 PRO A O 1
ATOM 5509 N N . LEU A 1 692 ? -23.470 -19.999 30.745 1.00 82.56 692 LEU A N 1
ATOM 5510 C CA . LEU A 1 692 ? -24.217 -21.035 30.037 1.00 82.56 692 LEU A CA 1
ATOM 5511 C C . LEU A 1 692 ? -24.717 -22.041 31.072 1.00 82.56 692 LEU A C 1
ATOM 5513 O O . LEU A 1 692 ? -23.926 -22.579 31.846 1.00 82.56 692 LEU A O 1
ATOM 5517 N N . GLU A 1 693 ? -26.025 -22.300 31.091 1.00 64.81 693 GLU A N 1
ATOM 5518 C CA . GLU A 1 693 ? -26.552 -23.413 31.874 1.00 64.81 693 GLU A CA 1
ATOM 5519 C C . GLU A 1 693 ? -25.830 -24.678 31.397 1.00 64.81 693 GLU A C 1
ATOM 5521 O O . GLU A 1 693 ? -25.932 -25.065 30.230 1.00 64.81 693 GLU A O 1
ATOM 5526 N N . ALA A 1 694 ? -25.032 -25.287 32.278 1.00 44.97 694 ALA A N 1
ATOM 5527 C CA . ALA A 1 694 ? -24.497 -26.611 32.024 1.00 44.97 694 ALA A CA 1
ATOM 5528 C C . ALA A 1 694 ? -25.709 -27.515 31.790 1.00 44.97 694 ALA A C 1
ATOM 5530 O O . ALA A 1 694 ? -26.512 -27.675 32.708 1.00 44.97 694 ALA A O 1
ATOM 5531 N N . ASN A 1 695 ? -25.871 -28.018 30.560 1.00 32.66 695 ASN A N 1
ATOM 5532 C CA . ASN A 1 695 ? -26.953 -28.926 30.178 1.00 32.66 695 ASN A CA 1
ATOM 5533 C C . ASN A 1 695 ? -27.276 -29.893 31.328 1.00 32.66 695 ASN A C 1
ATOM 5535 O O . ASN A 1 695 ? -26.432 -30.715 31.701 1.00 32.66 695 ASN A O 1
ATOM 5539 N N . ALA A 1 696 ? -28.495 -29.776 31.853 1.00 27.17 696 ALA A N 1
ATOM 5540 C CA . ALA A 1 696 ? -29.215 -30.909 32.411 1.00 27.17 696 ALA A CA 1
ATOM 5541 C C . ALA A 1 696 ? -29.667 -31.828 31.269 1.00 27.17 696 ALA A C 1
ATOM 5543 O O . ALA A 1 696 ? -30.032 -31.293 30.193 1.00 27.17 696 ALA A O 1
#

Sequence (696 aa):
MEAFRRTLGVHSDTLKRREQGQVLRSASRPDQLGLLQQAIDGDDDRADADEESVLEEADQEHRLAVATAALAVGPSEWALLDEMADISRQAAHQADARIDYLRTWIRRHLCPDLGQPGARWNEERLLIFTEYADTKRWLEEQLRGLIAGSDLEQKRIATFHGGIGDEKREALKRSFNSPPALDPLRILIATDAAREGVNLQNHCRYLFHFDVPWNPGRMEQRNGRIDRTLQRSPEVYCHYFVLPQRPEDRVLDVLVQKTEEIRSALGSLPPVVVGKLNELLAKGINPTAIAAMIDEIGGVDQGEGFKRTQALMSLELEDSRERSEELKAQISRLEKALQKSEQWLHFSSELFRDALNTSLRVSARQGEAIPQLLPKDPAAAAADPERAEWIFPSAKELPGGEHSWGDVLDALRPPRQPGQKLWDWRRDTAAQPVVFKDPQEVNADRVHLHLEHPLVQRLLNRFLVRGFQTDELSRAAVLTTGDDTAKLILLARLSLYGHGAARLHDEVIELVAEWDPMDRDPADPARRLRVLNATKTDMALADLETSLQQRLPAASPEVQQQLRLGLPADVTQLKQRLEALAGERAAKAQQLLGQRAEAEAAAFVKVLEEQRERILKTRSKYDSEADQLAFSFATDEQAQLRQLRDNRNHWEKRLARIDRDLELEPAAIRRSFAVSTAPRIEPAGAIYLWPLEANA

Radius of gyration: 37.33 Å; chains: 1; bounding box: 80×75×115 Å

pLDDT: mean 79.03, std 12.41, range [27.17, 95.12]

Secondary structure (DSSP, 8-state):
-HHHHHHHHHHHHHHHHHHTT--------GGG-HHHHPPP-TT-GGGGS-HHHHHHHHHHHHHHHHHHS-----HHHHHHHHHHHHHHHHHTTSPPHHHHHHHHHHHHHT-TTTTSTTPPP-S-EEEEEES-HHHHHHHHHHHHHHTTTSTTHHHHEEEE-TTS-HHHHHHHHHHHHS-TTT----EEEEETTS-TT----SSEEEEEESS--S-HHHHHHHHTTTSSTT-SSS--EEEE---TT-TTHHHHHHHHHHHHHHHHHHSS--HHHHHHHHHHHTT---TTTHHHHHHHHHTGGGSHHHHHHHHHHHHHHHHHHHHHHHHHHHHHHHHHHHHHHHHHHT--HHHHHHHHHHHHHHHPPTTS-----EESSHHHHHH-TTTS-EEPPPTTTSTTHHHHHHHHHGGGSPPPPTT--HHHHHHH-PPPPEESS--SS--TTSEE--TTSHHHHHHHHHHHHHHT--SS---EEEEEESSSSEEEEEEEEEEEE-GGG-EEEEEEEEEEEEE-TT---TT-GGGS-EEPPHHHHHHHHHHHHHHHHHTPPPPPHHHHHHHHHHHHHHHHHHHHHHHHHHHHHHHHHHHHHHHHHHHHHHHHHHHHHHHHHHHHHHHHHHHHHHHHHTT---TTHHHHHHHHHHHHHHHHHHHHHHHHHHHHHHHHHHHHT---SPPEEEEEEEEEEEEP----

Foldseek 3Di:
DQVVLVLLVLLVVLVVCVVVVPDPDDPPDPVLLCLPQPDDDQPPPQLQPAPVVVVVSVSVSSSVVSVPPPDDQDPVNVVVSVVVNVCCVVCVPPDDVVLVVVLVVCCVQFFVPFPDQATDGDFAAEEEEDADPSVLVVSQVSVLVRRPRYHPSVQQEDEAARNCPPQSNVVVLQLLLAGCVVHVHHYYYYHPSRDQDRANANRYQHYEYPDDDLQLVSVVSSVCNHPDPPRPDPHHDYHYDADPVDLLSVLVVLLVVLLVVCCVVLVHDDPQLSVVSCVLPVVDDDPVCSVVSSVCNVCSCVDPVNVVVSVVSVVVVVVVVVVVVVVVVVVVVVVVVVVVVCVVVVDDLVVLQVLLQVLQQLQDDPPADRFHKAFPDPVVCVVPVQFTWIDGDAQCSGPPRCVPCVVLLVLQWDDDRPPDDSVNCSVVIDGATEHADDNVDPHPRYHYDDCPRSSNVVSNVSCVCSQFPDLDAPAEAEFAFQDPWKKKKWWKWKWFAAPPRHTQDIDIDIWMWTDDPVQDDPVDPVSATHTDDPVVSVVVVVRVVVRVVVVDDGDDPVVVVVCVVCVVVNCVRCVVVSVVVSVVVVVVSLVVLQVVLQVVLVVLLVVLVVVLVVLVVVVVVLVVVVVVVVPDDDDVVVVVVVVSVVSVVVSVVSNVVSVVCNPPVSVVSSSNSDRPDDIDMRGRHMYMHHYDPPDD